Protein AF-A0A915M4X7-F1 (afdb_monomer)

Secondary structure (DSSP, 8-state):
--------PPPPEEEEEEEB-TTSSSBP--HHHHHHHHHHHHHHHTTS-EEEEEEE-TT-HHHHHHTTTPPSPEEEEGGGTEEE-SHHHHHHHHHHHHHHHT-------HHHHHHHTTHHHHHHHHHHHHHHHTTT-SSPPPSSTT--HHHHHHHHHHHHHHHHHHHHHHHH--SSSSSSS--HHHHHHHHHHHHHHHHIIIII-----TT-HHHHHHHHHHTT-HHHHHHPPPHHHHHHHHHHHTTPPP-TTTTTSPP-------TT-HHHHHHHHHHHH-TT---TT-S--------------HHHHHHHHHHHHHHHHHHHHHHHHHHHHHHHHHHHHHHHHHHHHS--S----HHHHHHHHHHHHHHHHHHHHHHHHHHTT-TT--GGGS--GGGGTTTSS--

InterPro domains:
  IPR008590 Transmembrane protein 230/134 [PF05915] (316-396)
  IPR036282 Glutathione S-transferase, C-terminal domain superfamily [SSF47616] (143-244)
  IPR053823 CLIC, N-terminal domain [PF22441] (12-83)

Mean predicted aligned error: 15.73 Å

Sequence (407 aa):
MSDGSNSASTKPMLELYVKASIDSRRIGACLFCQEFWMELYALYEVGCVRVEVKTVNVNSEGFKRNFSGAQPPIMVEEEKGTTYADNSEIERRIFHLCQGFNVPLFEKDLQVEKTIQNLYRNFKIFLQAKANHDKGKRHPSAIEEGLPPQVTSSHNKLLEQLANIDQLLADRSSRYLLSESMTEYDCEIMPRLHHIRIIGERLLNFYIPRQFTHLWAYILTAYRTAAFIESCPADQDILHHYKEQLNLAIDMRVTLEAPTKTLTIPEGSAYLKEENTRLSILGSECSLSSYYRLPGIPRENNGESDQREDGIRSRCMQMFEENLKLLLGSLALAVFGTALIIFSFCITFLPNDMDIHGWIFLVVGILFAIPGFYHLIYICCALCGRPGYSFEQLPTLNKNRKSLINY

Structure (mmCIF, N/CA/C/O backbone):
data_AF-A0A915M4X7-F1
#
_entry.id   AF-A0A915M4X7-F1
#
loop_
_atom_site.group_PDB
_atom_site.id
_atom_site.type_symbol
_atom_site.label_atom_id
_atom_site.label_alt_id
_atom_site.label_comp_id
_atom_site.label_asym_id
_atom_site.label_entity_id
_atom_site.label_seq_id
_atom_site.pdbx_PDB_ins_code
_atom_site.Cartn_x
_atom_site.Cartn_y
_atom_site.Cartn_z
_atom_site.occupancy
_atom_site.B_iso_or_equiv
_atom_site.auth_seq_id
_atom_site.auth_comp_id
_atom_site.auth_asym_id
_atom_site.auth_atom_id
_atom_site.pdbx_PDB_model_num
ATOM 1 N N . MET A 1 1 ? -40.770 -1.588 36.800 1.00 34.53 1 MET A N 1
ATOM 2 C CA . MET A 1 1 ? -40.671 -1.981 35.382 1.00 34.53 1 MET A CA 1
ATOM 3 C C . MET A 1 1 ? -39.927 -0.868 34.676 1.00 34.53 1 MET A C 1
ATOM 5 O O . MET A 1 1 ? -40.498 0.188 34.458 1.00 34.53 1 MET A O 1
ATOM 9 N N . SER A 1 2 ? -38.625 -1.047 34.487 1.00 32.28 2 SER A N 1
ATOM 10 C CA . SER A 1 2 ? -37.759 -0.116 33.766 1.00 32.28 2 SER A CA 1
ATOM 11 C C . SER A 1 2 ? -37.436 -0.763 32.427 1.00 32.28 2 SER A C 1
ATOM 13 O O . SER A 1 2 ? -36.727 -1.769 32.399 1.00 32.28 2 SER A O 1
ATOM 15 N N . ASP A 1 3 ? -38.011 -0.219 31.357 1.00 36.25 3 ASP A N 1
ATOM 16 C CA . ASP A 1 3 ? -37.735 -0.619 29.980 1.00 36.25 3 ASP A CA 1
ATOM 17 C C . ASP A 1 3 ? -36.269 -0.326 29.648 1.00 36.25 3 ASP A C 1
ATOM 19 O O . ASP A 1 3 ? -35.870 0.813 29.396 1.00 36.25 3 ASP A O 1
ATOM 23 N N . GLY A 1 4 ? -35.453 -1.377 29.678 1.00 34.09 4 GLY A N 1
ATOM 24 C CA . GLY A 1 4 ? -34.112 -1.378 29.116 1.00 34.09 4 GLY A CA 1
ATOM 25 C C . GLY A 1 4 ? -34.218 -1.420 27.598 1.00 34.09 4 GLY A C 1
ATOM 26 O O . GLY A 1 4 ? -34.304 -2.492 27.003 1.00 34.09 4 GLY A O 1
ATOM 27 N N . SER A 1 5 ? -34.235 -0.246 26.973 1.00 35.72 5 SER A N 1
ATOM 28 C CA . SER A 1 5 ? -34.041 -0.124 25.532 1.00 35.72 5 SER A CA 1
ATOM 29 C C . SER A 1 5 ? -32.627 -0.600 25.182 1.00 35.72 5 SER A C 1
ATOM 31 O O . SER A 1 5 ? -31.640 0.096 25.399 1.00 35.72 5 SER A O 1
ATOM 33 N N . ASN A 1 6 ? -32.527 -1.820 24.652 1.00 36.44 6 ASN A N 1
ATOM 34 C CA . ASN A 1 6 ? -31.347 -2.289 23.935 1.00 36.44 6 ASN A CA 1
ATOM 35 C C . ASN A 1 6 ? -31.191 -1.431 22.670 1.00 36.44 6 ASN A C 1
ATOM 37 O O . ASN A 1 6 ? -31.701 -1.779 21.604 1.00 36.44 6 ASN A O 1
ATOM 41 N N . SER A 1 7 ? -30.501 -0.294 22.775 1.00 39.62 7 SER A N 1
ATOM 42 C CA . SER A 1 7 ? -29.920 0.352 21.605 1.00 39.62 7 SER A CA 1
ATOM 43 C C . SER A 1 7 ? -28.800 -0.559 21.106 1.00 39.62 7 SER A C 1
ATOM 45 O O . SER A 1 7 ? -27.706 -0.605 21.661 1.00 39.62 7 SER A O 1
ATOM 47 N N . ALA A 1 8 ? -29.091 -1.352 20.074 1.00 44.62 8 ALA A N 1
ATOM 48 C CA . ALA A 1 8 ? -28.051 -2.027 19.312 1.00 44.62 8 ALA A CA 1
ATOM 49 C C . ALA A 1 8 ? -27.086 -0.940 18.818 1.00 44.62 8 ALA A C 1
ATOM 51 O O . ALA A 1 8 ? -27.462 -0.124 17.976 1.00 44.62 8 ALA A O 1
ATOM 52 N N . SER A 1 9 ? -25.894 -0.850 19.411 1.00 59.44 9 SER A N 1
ATOM 53 C CA . SER A 1 9 ? -24.941 0.199 19.070 1.00 59.44 9 SER A CA 1
ATOM 54 C C . SER A 1 9 ? -24.537 0.036 17.609 1.00 59.44 9 SER A C 1
ATOM 56 O O . SER A 1 9 ? -23.984 -0.983 17.190 1.00 59.44 9 SER A O 1
ATOM 58 N N . THR A 1 10 ? -24.876 1.033 16.796 1.00 83.25 10 THR A N 1
ATOM 59 C CA . THR A 1 10 ? -24.486 1.067 15.392 1.00 83.25 10 THR A CA 1
ATOM 60 C C . THR A 1 10 ? -22.961 1.036 15.315 1.00 83.25 10 THR A C 1
ATOM 62 O O . THR A 1 10 ? -22.281 1.766 16.035 1.00 83.25 10 THR A O 1
ATOM 65 N N . LYS A 1 11 ? -22.406 0.168 14.463 1.00 91.81 11 LYS A N 1
ATOM 66 C CA . LYS A 1 11 ? -20.952 0.065 14.277 1.00 91.81 11 LYS A CA 1
ATOM 67 C C . LYS A 1 11 ? -20.380 1.421 13.832 1.00 91.81 11 LYS A C 1
ATOM 69 O O . LYS A 1 11 ? -21.009 2.040 12.959 1.00 91.81 11 LYS A O 1
ATOM 74 N N . PRO A 1 12 ? -19.205 1.842 14.347 1.00 94.56 12 PRO A N 1
ATOM 75 C CA . PRO A 1 12 ? -18.592 3.121 13.989 1.00 94.56 12 PRO A CA 1
ATOM 76 C C . PRO A 1 12 ? -18.453 3.288 12.475 1.00 94.56 12 PRO A C 1
ATOM 78 O O . PRO A 1 12 ? -18.032 2.346 11.798 1.00 94.56 12 PRO A O 1
ATOM 81 N N . MET A 1 13 ? -18.804 4.467 11.958 1.00 96.94 13 MET A N 1
ATOM 82 C CA . MET A 1 13 ? -18.539 4.865 10.572 1.00 96.94 13 MET A CA 1
ATOM 83 C C . MET A 1 13 ? -17.234 5.652 10.497 1.00 96.94 13 MET A C 1
ATOM 85 O O . MET A 1 13 ? -17.105 6.691 11.142 1.00 96.94 13 MET A O 1
ATOM 89 N N . LEU A 1 14 ? -16.284 5.163 9.705 1.00 98.19 14 LEU A N 1
ATOM 90 C CA . LEU A 1 14 ? -14.984 5.791 9.501 1.00 98.19 14 LEU A CA 1
ATOM 91 C C . LEU A 1 14 ? -14.847 6.185 8.033 1.00 98.19 14 LEU A C 1
ATOM 93 O O . LEU A 1 14 ? -14.854 5.332 7.146 1.00 98.19 14 LEU A O 1
ATOM 97 N N . GLU A 1 15 ? -14.715 7.480 7.777 1.00 98.50 15 GLU A N 1
ATOM 98 C CA . GLU A 1 15 ? -14.432 7.998 6.444 1.00 98.50 15 GLU A CA 1
ATOM 99 C C . GLU A 1 15 ? -12.935 8.265 6.305 1.00 98.50 15 GLU A C 1
ATOM 101 O O . GLU A 1 15 ? -12.393 9.112 7.015 1.00 98.50 15 GLU A O 1
ATOM 106 N N . LEU A 1 16 ? -12.262 7.576 5.386 1.00 98.56 16 LEU A N 1
ATOM 107 C CA . LEU A 1 16 ? -10.854 7.804 5.079 1.00 98.56 16 LEU A CA 1
ATOM 108 C C . LEU A 1 16 ? -10.722 8.630 3.797 1.00 98.56 16 LEU A C 1
ATOM 110 O O . LEU A 1 16 ? -11.065 8.184 2.702 1.00 98.56 16 LEU A O 1
ATOM 114 N N . TYR A 1 17 ? -10.165 9.828 3.921 1.00 97.94 17 TYR A N 1
ATOM 115 C CA . TYR A 1 17 ? -9.812 10.678 2.795 1.00 97.94 17 TYR A CA 1
ATOM 116 C C . TYR A 1 17 ? -8.397 10.339 2.328 1.00 97.94 17 TYR A C 1
ATOM 118 O O . TYR A 1 17 ? -7.427 10.502 3.072 1.00 97.94 17 TYR A O 1
ATOM 126 N N . VAL A 1 18 ? -8.274 9.886 1.080 1.00 97.19 18 VAL A N 1
ATOM 127 C CA . VAL A 1 18 ? -7.008 9.460 0.468 1.00 97.19 18 VAL A CA 1
ATOM 128 C C . VAL A 1 18 ? -6.617 10.388 -0.674 1.00 97.19 18 VAL A C 1
ATOM 130 O O . VAL A 1 18 ? -7.469 10.884 -1.414 1.00 97.19 18 VAL A O 1
ATOM 133 N N . LYS A 1 19 ? -5.314 10.633 -0.851 1.00 94.88 19 LYS A N 1
ATOM 134 C CA . LYS A 1 19 ? -4.827 11.480 -1.948 1.00 94.88 19 LYS A CA 1
ATOM 135 C C . LYS A 1 19 ? -5.243 10.870 -3.289 1.00 94.88 19 LYS A C 1
ATOM 137 O O . LYS A 1 19 ? -4.951 9.706 -3.546 1.00 94.88 19 LYS A O 1
ATOM 142 N N . ALA A 1 20 ? -5.904 11.651 -4.140 1.00 92.50 20 ALA A N 1
ATOM 143 C CA . ALA A 1 20 ? -6.270 11.225 -5.485 1.00 92.50 20 ALA A CA 1
ATOM 144 C C . ALA A 1 20 ? -5.056 11.200 -6.428 1.00 92.50 20 ALA A C 1
ATOM 146 O O . ALA A 1 20 ? -4.049 11.881 -6.205 1.00 92.50 20 ALA A O 1
ATOM 147 N N . SER A 1 21 ? -5.181 10.436 -7.510 1.00 87.56 21 SER A N 1
ATOM 148 C CA . SER A 1 21 ? -4.290 10.515 -8.666 1.00 87.56 21 SER A CA 1
ATOM 149 C C . SER A 1 21 ? -4.491 11.830 -9.444 1.00 87.56 21 SER A C 1
ATOM 151 O O . SER A 1 21 ? -5.360 12.646 -9.123 1.00 87.56 21 SER A O 1
ATOM 153 N N . ILE A 1 22 ? -3.690 12.043 -10.492 1.00 77.38 22 ILE A N 1
ATOM 154 C CA . ILE A 1 22 ? -3.749 13.202 -11.392 1.00 77.38 22 ILE A CA 1
ATOM 155 C C . ILE A 1 22 ? -5.138 13.407 -12.010 1.00 77.38 22 ILE A C 1
ATOM 157 O O . ILE A 1 22 ? -5.581 14.543 -12.168 1.00 77.38 22 ILE A O 1
ATOM 161 N N . ASP A 1 23 ? -5.860 12.325 -12.306 1.00 75.81 23 ASP A N 1
ATOM 162 C CA . ASP A 1 23 ? -7.219 12.392 -12.853 1.00 75.81 23 ASP A CA 1
ATOM 163 C C . ASP A 1 23 ? -8.275 12.816 -11.816 1.00 75.81 23 ASP A C 1
ATOM 165 O O . ASP A 1 23 ? -9.451 12.961 -12.150 1.00 75.81 23 ASP A O 1
ATOM 169 N N . SER A 1 24 ? -7.856 13.049 -10.564 1.00 79.56 24 SER A N 1
ATOM 170 C CA . SER A 1 24 ? -8.694 13.430 -9.422 1.00 79.56 24 SER A CA 1
ATOM 171 C C . SER A 1 24 ? -9.831 12.446 -9.117 1.00 79.56 24 SER A C 1
ATOM 173 O O . SER A 1 24 ? -10.759 12.802 -8.393 1.00 79.56 24 SER A O 1
ATOM 175 N N . ARG A 1 25 ? -9.780 11.228 -9.670 1.00 79.69 25 ARG A N 1
ATOM 176 C CA . ARG A 1 25 ? -10.823 10.199 -9.534 1.00 79.69 25 ARG A CA 1
ATOM 177 C C . ARG A 1 25 ? -10.271 8.888 -9.001 1.00 79.69 25 ARG A C 1
ATOM 179 O O . ARG A 1 25 ? -10.935 8.235 -8.205 1.00 79.69 25 ARG A O 1
ATOM 186 N N . ARG A 1 26 ? -9.081 8.485 -9.448 1.00 87.25 26 ARG A N 1
ATOM 187 C CA . ARG A 1 26 ? -8.413 7.280 -8.955 1.00 87.25 26 ARG A CA 1
ATOM 188 C C . ARG A 1 26 ? -7.708 7.552 -7.638 1.00 87.25 26 ARG A C 1
ATOM 190 O O . ARG A 1 26 ? -7.362 8.686 -7.305 1.00 87.25 26 ARG A O 1
ATOM 197 N N . ILE A 1 27 ? -7.462 6.476 -6.908 1.00 92.75 27 ILE A N 1
ATOM 198 C CA . ILE A 1 27 ? -6.620 6.476 -5.716 1.00 92.75 27 ILE A CA 1
ATOM 199 C C . ILE A 1 27 ? -5.168 6.770 -6.118 1.00 92.75 27 ILE A C 1
ATOM 201 O O . ILE A 1 27 ? -4.664 6.255 -7.114 1.00 92.75 27 ILE A O 1
ATOM 205 N N . GLY A 1 28 ? -4.507 7.663 -5.389 1.00 93.94 28 GLY A N 1
ATOM 206 C CA . GLY A 1 28 ? -3.104 8.006 -5.599 1.00 93.94 28 GLY A CA 1
ATOM 207 C C . GLY A 1 28 ? -2.164 7.094 -4.810 1.00 93.94 28 GLY A C 1
ATOM 208 O O . GLY A 1 28 ? -2.575 6.364 -3.914 1.00 93.94 28 GLY A O 1
ATOM 209 N N . ALA A 1 29 ? -0.867 7.178 -5.100 1.00 96.69 29 ALA A N 1
ATOM 210 C CA . ALA A 1 29 ? 0.153 6.310 -4.507 1.00 96.69 29 ALA A CA 1
ATOM 211 C C . ALA A 1 29 ? 0.747 6.849 -3.187 1.00 96.69 29 ALA A C 1
ATOM 213 O O . ALA A 1 29 ? 1.963 6.887 -3.006 1.00 96.69 29 ALA A O 1
ATOM 214 N N . CYS A 1 30 ? -0.089 7.342 -2.269 1.00 97.31 30 CYS A N 1
ATOM 215 C CA . CYS A 1 30 ? 0.376 7.729 -0.933 1.00 97.31 30 CYS A CA 1
ATOM 216 C C . CYS A 1 30 ? 0.485 6.487 -0.037 1.00 97.31 30 CYS A C 1
ATOM 218 O O . CYS A 1 30 ? -0.527 5.852 0.246 1.00 97.31 30 CYS A O 1
ATOM 220 N N . LEU A 1 31 ? 1.696 6.176 0.442 1.00 98.19 31 LEU A N 1
ATOM 221 C CA . LEU A 1 31 ? 1.947 4.991 1.273 1.00 98.19 31 LEU A CA 1
ATOM 222 C C . LEU A 1 31 ? 1.126 4.993 2.566 1.00 98.19 31 LEU A C 1
ATOM 224 O O . LEU A 1 31 ? 0.463 4.005 2.844 1.00 98.19 31 LEU A O 1
ATOM 228 N N . PHE A 1 32 ? 1.086 6.114 3.292 1.00 98.06 32 PHE A N 1
ATOM 229 C CA . PHE A 1 32 ? 0.292 6.224 4.523 1.00 98.06 32 PHE A CA 1
ATOM 230 C C . PHE A 1 32 ? -1.215 6.082 4.270 1.00 98.06 32 PHE A C 1
ATOM 232 O O . PHE A 1 32 ? -1.938 5.552 5.104 1.00 98.06 32 PHE A O 1
ATOM 239 N N . CYS A 1 33 ? -1.710 6.538 3.111 1.00 98.50 33 CYS A N 1
ATOM 240 C CA . CYS A 1 33 ? -3.109 6.308 2.744 1.00 98.50 33 CYS A CA 1
ATOM 241 C C . CYS A 1 33 ? -3.397 4.818 2.548 1.00 98.50 33 CYS A C 1
ATOM 243 O O . CYS A 1 33 ? -4.444 4.353 2.985 1.00 98.50 33 CYS A O 1
ATOM 245 N N . GLN A 1 34 ? -2.491 4.087 1.894 1.00 98.69 34 GLN A N 1
ATOM 246 C CA . GLN A 1 34 ? -2.655 2.651 1.685 1.00 98.69 34 GLN A CA 1
ATOM 247 C C . GLN A 1 34 ? -2.533 1.872 3.003 1.00 98.69 34 GLN A C 1
ATOM 249 O O . GLN A 1 34 ? -3.356 1.002 3.256 1.00 98.69 34 GLN A O 1
ATOM 254 N N . GLU A 1 35 ? -1.570 2.235 3.852 1.00 98.62 35 GLU A N 1
ATOM 255 C CA . GLU A 1 35 ? -1.326 1.651 5.178 1.00 98.62 35 GLU A CA 1
ATOM 256 C C . GLU A 1 35 ? -2.590 1.694 6.053 1.00 98.62 35 GLU A C 1
ATOM 258 O O . GLU A 1 35 ? -3.149 0.647 6.382 1.00 98.62 35 GLU A O 1
ATOM 263 N N . PHE A 1 36 ? -3.148 2.885 6.301 1.00 98.81 36 PHE A N 1
ATOM 264 C CA . PHE A 1 36 ? -4.371 3.003 7.103 1.00 98.81 36 PHE A CA 1
ATOM 265 C C . PHE A 1 36 ? -5.611 2.429 6.416 1.00 98.81 36 PHE A C 1
ATOM 267 O O . PHE A 1 36 ? -6.523 1.957 7.092 1.00 98.81 36 PHE A O 1
ATOM 274 N N . TRP A 1 37 ? -5.682 2.436 5.082 1.00 98.75 37 TRP A N 1
ATOM 275 C CA . TRP A 1 37 ? -6.780 1.758 4.395 1.00 98.75 37 TRP A CA 1
ATOM 276 C C . TRP A 1 37 ? -6.705 0.246 4.618 1.00 98.75 37 TRP A C 1
ATOM 278 O O . TRP A 1 37 ? -7.727 -0.358 4.926 1.00 98.75 37 TRP A O 1
ATOM 288 N N . MET A 1 38 ? -5.524 -0.370 4.544 1.00 98.75 38 MET A N 1
ATOM 289 C CA . MET A 1 38 ? -5.373 -1.799 4.825 1.00 98.75 38 MET A CA 1
ATOM 290 C C . MET A 1 38 ? -5.804 -2.150 6.256 1.00 98.75 38 MET A C 1
ATOM 292 O O . MET A 1 38 ? -6.542 -3.118 6.450 1.00 98.75 38 MET A O 1
ATOM 296 N N . GLU A 1 39 ? -5.430 -1.333 7.240 1.00 98.69 39 GLU A N 1
ATOM 297 C CA . GLU A 1 39 ? -5.850 -1.511 8.635 1.00 98.69 39 GLU A CA 1
ATOM 298 C C . GLU A 1 39 ? -7.370 -1.383 8.820 1.00 98.69 39 GLU A C 1
ATOM 300 O O . GLU A 1 39 ? -8.016 -2.229 9.445 1.00 98.69 39 GLU A O 1
ATOM 305 N N . LEU A 1 40 ? -7.974 -0.344 8.235 1.00 98.50 40 LEU A N 1
ATOM 306 C CA . LEU A 1 40 ? -9.423 -0.148 8.264 1.00 98.50 40 LEU A CA 1
ATOM 307 C C . LEU A 1 40 ? -10.164 -1.260 7.517 1.00 98.50 40 LEU A C 1
ATOM 309 O O . LEU A 1 40 ? -11.238 -1.675 7.952 1.00 98.50 40 LEU A O 1
ATOM 313 N N . TYR A 1 41 ? -9.592 -1.770 6.425 1.00 98.25 41 TYR A N 1
ATOM 314 C CA . TYR A 1 41 ? -10.142 -2.900 5.687 1.00 98.25 41 TYR A CA 1
ATOM 315 C C . TYR A 1 41 ? -10.149 -4.163 6.549 1.00 98.25 41 TYR A C 1
ATOM 317 O O . TYR A 1 41 ? -11.160 -4.859 6.578 1.00 98.25 41 TYR A O 1
ATOM 325 N N . ALA A 1 42 ? -9.079 -4.423 7.308 1.00 94.81 42 ALA A N 1
ATOM 326 C CA . ALA A 1 42 ? -9.026 -5.553 8.234 1.00 94.81 42 ALA A CA 1
ATOM 327 C C . ALA A 1 42 ? -10.165 -5.490 9.266 1.00 94.81 42 ALA A C 1
ATOM 329 O O . ALA A 1 42 ? -10.847 -6.486 9.500 1.00 94.81 42 ALA A O 1
ATOM 330 N N . LEU A 1 43 ? -10.433 -4.304 9.830 1.00 93.50 43 LEU A N 1
ATOM 331 C CA . LEU A 1 43 ? -11.553 -4.085 10.755 1.00 93.50 43 LEU A CA 1
ATOM 332 C C . LEU A 1 43 ? -12.929 -4.175 10.073 1.00 93.50 43 LEU A C 1
ATOM 334 O O . LEU A 1 43 ? -13.900 -4.635 10.682 1.00 93.50 43 LEU A O 1
ATOM 338 N N . TYR A 1 44 ? -13.038 -3.717 8.827 1.00 95.12 44 TYR A N 1
ATOM 339 C CA . TYR A 1 44 ? -14.255 -3.812 8.021 1.00 95.12 44 TYR A CA 1
ATOM 340 C C . TYR A 1 44 ? -14.605 -5.269 7.693 1.00 95.12 44 TYR A C 1
ATOM 342 O O . TYR A 1 44 ? -15.756 -5.673 7.856 1.00 95.12 44 TYR A O 1
ATOM 350 N N . GLU A 1 45 ? -13.616 -6.069 7.294 1.00 89.31 45 GLU A N 1
ATOM 351 C CA . GLU A 1 45 ? -13.779 -7.462 6.868 1.00 89.31 45 GLU A CA 1
ATOM 352 C C . GLU A 1 45 ? -14.321 -8.349 7.998 1.00 89.31 45 GLU A C 1
ATOM 354 O O . GLU A 1 45 ? -15.264 -9.121 7.801 1.00 89.31 45 GLU A O 1
ATOM 359 N N . VAL A 1 46 ? -13.808 -8.170 9.220 1.00 85.81 46 VAL A N 1
ATOM 360 C CA . VAL A 1 46 ? -14.334 -8.851 10.419 1.00 85.81 46 VAL A CA 1
ATOM 361 C C . VAL A 1 46 ? -15.656 -8.248 10.918 1.00 85.81 46 VAL A C 1
ATOM 363 O O . VAL A 1 46 ? -16.300 -8.783 11.820 1.00 85.81 46 VAL A O 1
ATOM 366 N N . GLY A 1 47 ? -16.103 -7.145 10.315 1.00 90.00 47 GLY A N 1
ATOM 367 C CA . GLY A 1 47 ? -17.357 -6.481 10.628 1.00 90.00 47 GLY A CA 1
ATOM 368 C C . GLY A 1 47 ? -17.328 -5.687 11.931 1.00 90.00 47 GLY A C 1
ATOM 369 O O . GLY A 1 47 ? -18.376 -5.559 12.558 1.00 90.00 47 GLY A O 1
ATOM 370 N N . CYS A 1 48 ? -16.186 -5.152 12.355 1.00 90.62 48 CYS A N 1
ATOM 371 C CA . CYS A 1 48 ? -16.085 -4.296 13.543 1.00 90.62 48 CYS A CA 1
ATOM 372 C C . CYS A 1 48 ? -16.527 -2.853 13.265 1.00 90.62 48 CYS A C 1
ATOM 374 O O . CYS A 1 48 ? -17.094 -2.189 14.133 1.00 90.62 48 CYS A O 1
ATOM 376 N N . VAL A 1 49 ? -16.302 -2.373 12.041 1.00 93.56 49 VAL A N 1
ATOM 377 C CA . VAL A 1 49 ? -16.549 -0.983 11.630 1.00 93.56 49 VAL A CA 1
ATOM 378 C C . VAL A 1 49 ? -17.200 -0.924 10.249 1.00 93.56 49 VAL A C 1
ATOM 380 O O . VAL A 1 49 ? -17.214 -1.904 9.504 1.00 93.56 49 VAL A O 1
ATOM 383 N N . ARG A 1 50 ? -17.743 0.242 9.901 1.00 96.06 50 ARG A N 1
ATOM 384 C CA . ARG A 1 50 ? -18.086 0.617 8.527 1.00 96.06 50 ARG A CA 1
ATOM 385 C C . ARG A 1 50 ? -17.016 1.577 8.021 1.00 96.06 50 ARG A C 1
ATOM 387 O O . ARG A 1 50 ? -16.596 2.457 8.769 1.00 96.06 50 ARG A O 1
ATOM 394 N N . VAL A 1 51 ? -16.588 1.406 6.775 1.00 96.75 51 VAL A N 1
ATOM 395 C CA . VAL A 1 51 ? -15.526 2.220 6.173 1.00 96.75 51 VAL A CA 1
ATOM 396 C C . VAL A 1 51 ? -16.013 2.777 4.848 1.00 96.75 51 VAL A C 1
ATOM 398 O O . VAL A 1 51 ? -16.542 2.036 4.020 1.00 96.75 51 VAL A O 1
ATOM 401 N N . GLU A 1 52 ? -15.808 4.071 4.643 1.00 97.75 52 GLU A N 1
ATOM 402 C CA . GLU A 1 52 ? -15.950 4.725 3.347 1.00 97.75 52 GLU A CA 1
ATOM 403 C C . GLU A 1 52 ? -14.623 5.379 2.973 1.00 97.75 52 GLU A C 1
ATOM 405 O O . GLU A 1 52 ? -13.996 6.039 3.798 1.00 97.75 52 GLU A O 1
ATOM 410 N N . VAL A 1 53 ? -14.186 5.210 1.726 1.00 97.38 53 VAL A N 1
ATOM 411 C CA . VAL A 1 53 ? -12.941 5.811 1.237 1.00 97.38 53 VAL A CA 1
ATOM 412 C C . VAL A 1 53 ? -13.256 6.864 0.189 1.00 97.38 53 VAL A C 1
ATOM 414 O O . VAL A 1 53 ? -13.926 6.588 -0.806 1.00 97.38 53 VAL A O 1
ATOM 417 N N . LYS A 1 54 ? -12.753 8.080 0.409 1.00 95.25 54 LYS A N 1
ATOM 418 C CA . LYS A 1 54 ? -13.001 9.253 -0.433 1.00 95.25 54 LYS A CA 1
ATOM 419 C C . LYS A 1 54 ? -11.687 9.753 -1.023 1.00 95.25 54 LYS A C 1
ATOM 421 O O . LYS A 1 54 ? -10.788 10.191 -0.309 1.00 95.25 54 LYS A O 1
ATOM 426 N N . THR A 1 55 ? -11.558 9.719 -2.344 1.00 94.62 55 THR A N 1
ATOM 427 C CA . THR A 1 55 ? -10.390 10.280 -3.038 1.00 94.62 55 THR A CA 1
ATOM 428 C C . THR A 1 55 ? -10.479 11.801 -3.098 1.00 94.62 55 THR A C 1
ATOM 430 O O . THR A 1 55 ? -11.503 12.338 -3.521 1.00 94.62 55 THR A O 1
ATOM 433 N N . VAL A 1 56 ? -9.401 12.505 -2.748 1.00 94.12 56 VAL A N 1
ATOM 434 C CA . VAL A 1 56 ? -9.369 13.975 -2.747 1.00 94.12 56 VAL A CA 1
ATOM 435 C C . VAL A 1 56 ? -8.258 14.561 -3.598 1.00 94.12 56 VAL A C 1
ATOM 437 O O . VAL A 1 56 ? -7.091 14.175 -3.516 1.00 94.12 56 VAL A O 1
ATOM 440 N N . ASN A 1 57 ? -8.618 15.581 -4.376 1.00 91.88 57 ASN A N 1
ATOM 441 C CA . ASN A 1 57 ? -7.641 16.474 -4.974 1.00 91.88 57 ASN A CA 1
ATOM 442 C C . ASN A 1 57 ? -7.181 17.495 -3.920 1.00 91.88 57 ASN A C 1
ATOM 444 O O . ASN A 1 57 ? -7.895 18.456 -3.612 1.00 91.88 57 ASN A O 1
ATOM 448 N N . VAL A 1 58 ? -5.966 17.292 -3.405 1.00 90.56 58 VAL A N 1
ATOM 449 C CA . VAL A 1 58 ? -5.336 18.126 -2.362 1.00 90.56 58 VAL A CA 1
ATOM 450 C C . VAL A 1 58 ? -5.131 19.585 -2.778 1.00 90.56 58 VAL A C 1
ATOM 452 O O . VAL A 1 58 ? -4.996 20.462 -1.928 1.00 90.56 58 VAL A O 1
ATOM 455 N N . ASN A 1 59 ? -5.146 19.870 -4.083 1.00 88.62 59 ASN A N 1
ATOM 456 C CA . ASN A 1 59 ? -5.005 21.224 -4.609 1.00 88.62 59 ASN A CA 1
ATOM 457 C C . ASN A 1 59 ? -6.338 21.978 -4.682 1.00 88.62 59 ASN A C 1
ATOM 459 O O . ASN A 1 59 ? -6.327 23.184 -4.924 1.00 88.62 59 ASN A O 1
ATOM 463 N N . SER A 1 60 ? -7.473 21.304 -4.473 1.00 91.00 60 SER A N 1
ATOM 464 C CA . SER A 1 60 ? -8.785 21.946 -4.545 1.00 91.00 60 SER A CA 1
ATOM 465 C C . SER A 1 60 ? -9.027 22.896 -3.367 1.00 91.00 60 SER A C 1
ATOM 467 O O . SER A 1 60 ? -8.785 22.565 -2.206 1.00 91.00 60 SER A O 1
ATOM 469 N N . GLU A 1 61 ? -9.563 24.080 -3.664 1.00 90.94 61 GLU A N 1
ATOM 470 C CA . GLU A 1 61 ? -9.868 25.101 -2.652 1.00 90.94 61 GLU A CA 1
ATOM 471 C C . GLU A 1 61 ? -10.909 24.622 -1.630 1.00 90.94 61 GLU A C 1
ATOM 473 O O . GLU A 1 61 ? -10.827 24.952 -0.448 1.00 90.94 61 GLU A O 1
ATOM 478 N N . GLY A 1 62 ? -11.865 23.791 -2.062 1.00 90.44 62 GLY A N 1
ATOM 479 C CA . GLY A 1 62 ? -12.837 23.165 -1.164 1.00 90.44 62 GLY A CA 1
ATOM 480 C C . GLY A 1 62 ? -12.170 22.265 -0.123 1.00 90.44 62 GLY A C 1
ATOM 481 O O . GLY A 1 62 ? -12.465 22.390 1.062 1.00 90.44 62 GLY A O 1
ATOM 482 N N . PHE A 1 63 ? -11.228 21.417 -0.545 1.00 91.75 63 PHE A N 1
ATOM 483 C CA . PHE A 1 63 ? -10.503 20.529 0.362 1.00 91.75 63 PHE A CA 1
ATOM 484 C C . PHE A 1 63 ? -9.634 21.312 1.352 1.00 91.75 63 PHE A C 1
ATOM 486 O O . PHE A 1 63 ? -9.741 21.105 2.559 1.00 91.75 63 PHE A O 1
ATOM 493 N N . LYS A 1 64 ? -8.833 22.267 0.858 1.00 92.50 64 LYS A N 1
ATOM 494 C CA . LYS A 1 64 ? -7.966 23.098 1.709 1.00 92.50 64 LYS A CA 1
ATOM 495 C C . LYS A 1 64 ? -8.752 23.839 2.785 1.00 92.50 64 LYS A C 1
ATOM 497 O O . LYS A 1 64 ? -8.292 23.909 3.919 1.00 92.50 64 LYS A O 1
ATOM 502 N N . ARG A 1 65 ? -9.928 24.373 2.437 1.00 92.44 65 ARG A N 1
ATOM 503 C CA . ARG A 1 65 ? -10.808 25.062 3.386 1.00 92.44 65 ARG A CA 1
ATOM 504 C C . ARG A 1 65 ? -11.398 24.105 4.421 1.00 92.44 65 ARG A C 1
ATOM 506 O O . ARG A 1 65 ? -11.430 24.453 5.592 1.00 92.44 65 ARG A O 1
ATOM 513 N N . ASN A 1 66 ? -11.856 22.927 3.999 1.00 91.94 66 ASN A N 1
ATOM 514 C CA . ASN A 1 66 ? -12.523 21.973 4.889 1.00 91.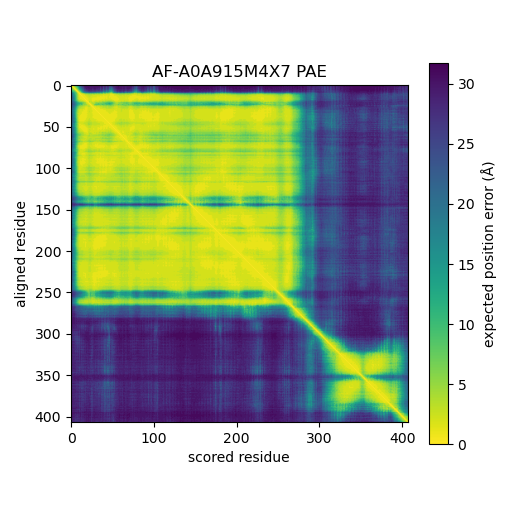94 66 ASN A CA 1
ATOM 515 C C . ASN A 1 66 ? -11.565 21.328 5.901 1.00 91.94 66 ASN A C 1
ATOM 517 O O . ASN A 1 66 ? -11.982 21.019 7.010 1.00 91.94 66 ASN A O 1
ATOM 521 N N . PHE A 1 67 ? -10.294 21.154 5.534 1.00 93.50 67 PHE A N 1
ATOM 522 C CA . PHE A 1 67 ? -9.291 20.492 6.375 1.00 93.50 67 PHE A CA 1
ATOM 523 C C . PHE A 1 67 ? -8.134 21.409 6.784 1.00 93.50 67 PHE A C 1
ATOM 525 O O . PHE A 1 67 ? -7.072 20.931 7.171 1.00 93.50 67 PHE A O 1
ATOM 532 N N . SER A 1 68 ? -8.307 22.730 6.678 1.00 91.50 68 SER A N 1
ATOM 533 C CA . SER A 1 68 ? -7.308 23.732 7.088 1.00 91.50 68 SER A CA 1
ATOM 534 C C . SER A 1 68 ? -5.895 23.478 6.531 1.00 91.50 68 SER A C 1
ATOM 536 O O . SER A 1 68 ? -4.893 23.742 7.191 1.00 91.50 68 SER A O 1
ATOM 538 N N . GLY A 1 69 ? -5.807 22.948 5.308 1.00 89.06 69 GLY A N 1
ATOM 539 C CA . GLY A 1 69 ? -4.544 22.613 4.640 1.00 89.06 69 GLY A CA 1
ATOM 540 C C . GLY A 1 69 ? -3.895 21.276 5.031 1.00 89.06 69 GLY A C 1
ATOM 541 O O . GLY A 1 69 ? -2.854 20.946 4.452 1.00 89.06 69 GLY A O 1
ATOM 542 N N . ALA A 1 70 ? -4.494 20.493 5.938 1.00 93.81 70 ALA A N 1
ATOM 543 C CA . ALA A 1 70 ? -4.027 19.146 6.269 1.00 93.81 70 ALA A CA 1
ATOM 544 C C . ALA A 1 70 ? -3.959 18.255 5.018 1.00 93.81 70 ALA A C 1
ATOM 546 O O . ALA A 1 70 ? -4.742 18.404 4.075 1.00 93.81 70 ALA A O 1
ATOM 547 N N . GLN A 1 71 ? -2.988 17.343 4.991 1.00 94.81 71 GLN A N 1
ATOM 548 C CA . GLN A 1 71 ? -2.755 16.453 3.856 1.00 94.81 71 GLN A CA 1
ATOM 549 C C . GLN A 1 71 ? -3.283 15.048 4.164 1.00 94.81 71 GLN A C 1
ATOM 551 O O . GLN A 1 71 ? -3.138 14.596 5.293 1.00 94.81 71 GLN A O 1
ATOM 556 N N . PRO A 1 72 ? -3.843 14.330 3.175 1.00 96.56 72 PRO A N 1
ATOM 557 C CA . PRO A 1 72 ? -4.193 12.924 3.327 1.00 96.56 72 PRO A CA 1
ATOM 558 C C . PRO A 1 72 ? -2.997 12.057 3.761 1.00 96.56 72 PRO A C 1
ATOM 560 O O . PRO A 1 72 ? -1.883 12.291 3.273 1.00 96.56 72 PRO A O 1
ATOM 563 N N . PRO A 1 73 ? -3.220 10.997 4.559 1.00 98.12 73 PRO A N 1
ATOM 564 C CA . PRO A 1 73 ? -4.523 10.481 4.995 1.00 98.12 73 PRO A CA 1
ATOM 565 C C . PRO A 1 73 ? -5.195 11.347 6.069 1.00 98.12 73 PRO A C 1
ATOM 567 O O . PRO A 1 73 ? -4.537 11.847 6.968 1.00 98.12 73 PRO A O 1
ATOM 570 N N . ILE A 1 74 ? -6.517 11.502 5.972 1.00 98.31 74 ILE A N 1
ATOM 571 C CA . ILE A 1 74 ? -7.349 12.132 7.009 1.00 98.31 74 ILE A CA 1
ATOM 572 C C . ILE A 1 74 ? -8.508 11.187 7.295 1.00 98.31 74 ILE A C 1
ATOM 574 O O . ILE A 1 74 ? -9.139 10.705 6.354 1.00 98.31 74 ILE A O 1
ATOM 578 N N . MET A 1 75 ? -8.807 10.935 8.566 1.00 98.50 75 MET A N 1
ATOM 579 C CA . MET A 1 75 ? -9.939 10.101 8.963 1.00 98.50 75 MET A CA 1
ATOM 580 C C . MET A 1 75 ? -10.997 10.937 9.680 1.00 98.50 75 MET A C 1
ATOM 582 O O . MET A 1 75 ? -10.676 11.739 10.552 1.00 98.50 75 MET A O 1
ATOM 586 N N . VAL A 1 76 ? -12.267 10.743 9.337 1.00 98.25 76 VAL A N 1
ATOM 587 C CA . VAL A 1 76 ? -13.400 11.436 9.961 1.00 98.25 76 VAL A CA 1
ATOM 588 C C . VAL A 1 76 ? -14.357 10.410 10.555 1.00 98.25 76 VAL A C 1
ATOM 590 O O . VAL A 1 76 ? -14.730 9.439 9.902 1.00 98.25 76 VAL A O 1
ATOM 593 N N . GLU A 1 77 ? -14.762 10.639 11.801 1.00 97.19 77 GLU A N 1
ATOM 594 C CA . GLU A 1 77 ? -15.824 9.897 12.484 1.00 97.19 77 GLU A CA 1
ATOM 595 C C . GLU A 1 77 ? -16.965 10.891 12.757 1.00 97.19 77 GLU A C 1
ATOM 597 O O . GLU A 1 77 ? -17.030 11.514 13.820 1.00 97.19 77 GLU A O 1
ATOM 602 N N . GLU A 1 78 ? -17.829 11.101 11.753 1.00 94.62 78 GLU A N 1
ATOM 603 C CA . GLU A 1 78 ? -18.864 12.155 11.750 1.00 94.62 78 GLU A CA 1
ATOM 604 C C . GLU A 1 78 ? -19.839 12.008 12.924 1.00 94.62 78 GLU A C 1
ATOM 606 O O . GLU A 1 78 ? -20.180 12.991 13.578 1.00 94.62 78 GLU A O 1
ATOM 611 N N . GLU A 1 79 ? -20.188 10.769 13.276 1.00 93.25 79 GLU A N 1
ATOM 612 C CA . GLU A 1 79 ? -21.040 10.441 14.428 1.00 93.25 79 GLU A CA 1
ATOM 613 C C . GLU A 1 79 ? -20.462 10.953 15.763 1.00 93.25 79 GLU A C 1
ATOM 615 O O . GLU A 1 79 ? -21.209 11.185 16.713 1.00 93.25 79 GLU A O 1
ATOM 620 N N . LYS A 1 80 ? -19.140 11.168 15.839 1.00 94.12 80 LYS A N 1
ATOM 621 C CA . LYS A 1 80 ? -18.442 11.758 16.994 1.00 94.12 80 LYS A CA 1
ATOM 622 C C . LYS A 1 80 ? -17.997 13.202 16.771 1.00 94.12 80 LYS A C 1
ATOM 624 O O . LYS A 1 80 ? -17.322 13.761 17.635 1.00 94.12 80 LYS A O 1
ATOM 629 N N . GLY A 1 81 ? -18.288 13.786 15.609 1.00 95.19 81 GLY A N 1
ATOM 630 C CA . GLY A 1 81 ? -17.795 15.105 15.216 1.00 95.19 81 GLY A CA 1
ATOM 631 C C . GLY A 1 81 ? -16.268 15.232 15.274 1.00 95.19 81 GLY A C 1
ATOM 632 O O . GLY A 1 81 ? -15.762 16.321 15.530 1.00 95.19 81 GLY A O 1
ATOM 633 N N . THR A 1 82 ? -15.527 14.128 15.108 1.00 96.88 82 THR A N 1
ATOM 634 C CA . THR A 1 82 ? -14.065 14.101 15.276 1.00 96.88 82 THR A CA 1
ATOM 635 C C . THR A 1 82 ? -13.367 13.918 13.932 1.00 96.88 82 THR A C 1
ATOM 637 O O . THR A 1 82 ? -13.750 13.064 13.134 1.00 96.88 82 THR A O 1
ATOM 640 N N . THR A 1 83 ? -12.324 14.716 13.694 1.00 97.75 83 THR A N 1
ATOM 641 C CA . THR A 1 83 ? -11.427 14.605 12.535 1.00 97.75 83 THR A CA 1
ATOM 642 C C . THR A 1 83 ? -10.019 14.307 13.032 1.00 97.75 83 THR A C 1
ATOM 644 O O . THR A 1 83 ? -9.492 15.058 13.845 1.00 97.75 83 THR A O 1
ATOM 647 N N . TYR A 1 84 ? -9.429 13.227 12.533 1.00 97.88 84 TYR A N 1
ATOM 648 C CA . TYR A 1 84 ? -8.061 12.793 12.796 1.00 97.88 84 TYR A CA 1
ATOM 649 C C . TYR A 1 84 ? -7.213 13.159 11.576 1.00 97.88 84 TYR A C 1
ATOM 651 O O . TYR A 1 84 ? -7.320 12.520 10.525 1.00 97.88 84 TYR A O 1
ATOM 659 N N . ALA A 1 85 ? -6.436 14.236 11.687 1.00 94.62 85 ALA A N 1
ATOM 660 C CA . ALA A 1 85 ? -5.667 14.797 10.571 1.00 94.62 85 ALA A CA 1
ATOM 661 C C . ALA A 1 85 ? -4.173 14.440 10.621 1.00 94.62 85 ALA A C 1
ATOM 663 O O . ALA A 1 85 ? -3.476 14.605 9.622 1.00 94.62 85 ALA A O 1
ATOM 664 N N . ASP A 1 86 ? -3.698 13.934 11.762 1.00 95.50 86 ASP A N 1
ATOM 665 C CA . ASP A 1 86 ? -2.328 13.467 11.951 1.00 95.50 86 ASP A CA 1
ATOM 666 C C . ASP A 1 86 ? -2.264 11.934 11.938 1.00 95.50 86 ASP A C 1
ATOM 668 O O . ASP A 1 86 ? -3.088 11.255 12.556 1.00 95.50 86 ASP A O 1
ATOM 672 N N . ASN A 1 87 ? -1.226 11.372 11.311 1.00 96.62 87 ASN A N 1
ATOM 673 C CA . ASN A 1 87 ? -1.033 9.917 11.212 1.00 96.62 87 ASN A CA 1
ATOM 674 C C . ASN A 1 87 ? -1.083 9.222 12.584 1.00 96.62 87 ASN A C 1
ATOM 676 O O . ASN A 1 87 ? -1.743 8.200 12.738 1.00 96.62 87 ASN A O 1
ATOM 680 N N . SER A 1 88 ? -0.443 9.802 13.605 1.00 97.06 88 SER A N 1
ATOM 681 C CA . SER A 1 88 ? -0.430 9.235 14.960 1.00 97.06 88 SER A CA 1
ATOM 682 C C . SER A 1 88 ? -1.797 9.272 15.650 1.00 97.06 88 SER A C 1
ATOM 684 O O . SER A 1 88 ? -2.032 8.510 16.586 1.00 97.06 88 SER A O 1
ATOM 686 N N . GLU A 1 89 ? -2.699 10.167 15.243 1.00 97.75 89 GLU A N 1
ATOM 687 C CA . GLU A 1 89 ? -4.071 10.191 15.753 1.00 97.75 89 GLU A CA 1
ATOM 688 C C . GLU A 1 89 ? -4.935 9.126 15.080 1.00 97.75 89 GLU A C 1
ATOM 690 O O . GLU A 1 89 ? -5.709 8.455 15.768 1.00 97.75 89 GLU A O 1
ATOM 695 N N . ILE A 1 90 ? -4.765 8.945 13.765 1.00 98.44 90 ILE A N 1
ATOM 696 C CA . ILE A 1 90 ? -5.420 7.886 12.990 1.00 98.44 90 ILE A CA 1
ATOM 697 C C . ILE A 1 90 ? -5.024 6.520 13.558 1.00 98.44 90 ILE A C 1
ATOM 699 O O . ILE A 1 90 ? -5.896 5.774 14.002 1.00 98.44 90 ILE A O 1
ATOM 703 N N . GLU A 1 91 ? -3.721 6.244 13.651 1.00 98.25 91 GLU A N 1
ATOM 704 C CA . GLU A 1 91 ? -3.178 4.998 14.205 1.00 98.25 91 GLU A CA 1
ATOM 705 C C . GLU A 1 91 ? -3.709 4.741 15.620 1.00 98.25 91 GLU A C 1
ATOM 707 O O . GLU A 1 91 ? -4.264 3.681 15.903 1.00 98.25 91 GLU A O 1
ATOM 712 N N . ARG A 1 92 ? -3.652 5.745 16.509 1.00 98.38 92 ARG A N 1
ATOM 713 C CA . ARG A 1 92 ? -4.172 5.618 17.880 1.00 98.38 92 ARG A CA 1
ATOM 714 C C . ARG A 1 92 ? -5.660 5.273 17.892 1.00 98.38 92 ARG A C 1
ATOM 716 O O . ARG A 1 92 ? -6.103 4.477 18.723 1.00 98.38 92 ARG A O 1
ATOM 723 N N . ARG A 1 93 ? -6.457 5.868 16.999 1.00 98.06 93 ARG A N 1
ATOM 724 C CA . ARG A 1 93 ? -7.891 5.579 16.916 1.00 98.06 93 ARG A CA 1
ATOM 725 C C . ARG A 1 93 ? -8.150 4.150 16.435 1.00 98.06 93 ARG A C 1
ATOM 727 O O . ARG A 1 93 ? -8.994 3.481 17.040 1.00 98.06 93 ARG A O 1
ATOM 734 N N . ILE A 1 94 ? -7.436 3.687 15.409 1.00 98.31 94 ILE A N 1
ATOM 735 C CA . ILE A 1 94 ? -7.533 2.315 14.887 1.00 98.31 94 ILE A CA 1
ATOM 736 C C . ILE A 1 94 ? -7.064 1.316 15.952 1.00 98.31 94 ILE A C 1
ATOM 738 O O . ILE A 1 94 ? -7.775 0.351 16.232 1.00 98.31 94 ILE A O 1
ATOM 742 N N . PHE A 1 95 ? -5.959 1.594 16.646 1.00 97.88 95 PHE A N 1
ATOM 743 C CA . PHE A 1 95 ? -5.482 0.802 17.778 1.00 97.88 95 PHE A CA 1
ATOM 744 C C . PHE A 1 95 ? -6.566 0.639 18.853 1.00 97.88 95 PHE A C 1
ATOM 746 O O . PHE A 1 95 ? -6.876 -0.480 19.259 1.00 97.88 95 PHE A O 1
ATOM 753 N N . HIS A 1 96 ? -7.219 1.728 19.277 1.00 97.81 96 HIS A N 1
ATOM 754 C CA . HIS A 1 96 ? -8.306 1.648 20.260 1.00 97.81 96 HIS A CA 1
ATOM 755 C C . HIS A 1 96 ? -9.510 0.829 19.774 1.00 97.81 96 HIS A C 1
ATOM 757 O O . HIS A 1 96 ? -10.155 0.167 20.586 1.00 97.81 96 HIS A O 1
ATOM 763 N N . LEU A 1 97 ? -9.826 0.860 18.475 1.00 95.69 97 LEU A N 1
ATOM 764 C CA . LEU A 1 97 ? -10.857 -0.006 17.895 1.00 95.69 97 LEU A CA 1
ATOM 765 C C . LEU A 1 97 ? -10.434 -1.474 17.958 1.00 95.69 97 LEU A C 1
ATOM 767 O O . LEU A 1 97 ? -11.223 -2.307 18.394 1.00 95.69 97 LEU A O 1
ATOM 771 N N . CYS A 1 98 ? -9.188 -1.779 17.601 1.00 93.94 98 CYS A N 1
ATOM 772 C CA . CYS A 1 98 ? -8.641 -3.132 17.669 1.00 93.94 98 CYS A CA 1
ATOM 773 C C . CYS A 1 98 ? -8.696 -3.690 19.095 1.00 93.94 98 CYS A C 1
ATOM 775 O O . CYS A 1 98 ? -9.185 -4.797 19.292 1.00 93.94 98 CYS A O 1
ATOM 777 N N . GLN A 1 99 ? -8.299 -2.897 20.095 1.00 94.44 99 GLN A N 1
ATOM 778 C CA . GLN A 1 99 ? -8.405 -3.283 21.506 1.00 94.44 99 GLN A CA 1
ATOM 779 C C . GLN A 1 99 ? -9.866 -3.476 21.942 1.00 94.44 99 GLN A C 1
ATOM 781 O O . GLN A 1 99 ? -10.189 -4.447 22.619 1.00 94.44 99 GLN A O 1
ATOM 786 N N . GLY A 1 100 ? -10.768 -2.580 21.525 1.00 92.19 100 GLY A N 1
ATOM 787 C CA . GLY A 1 100 ? -12.191 -2.658 21.868 1.00 92.19 100 GLY A CA 1
ATOM 788 C C . GLY A 1 100 ? -12.914 -3.866 21.264 1.00 92.19 100 GLY A C 1
ATOM 789 O O . GLY A 1 100 ? -13.846 -4.383 21.875 1.00 92.19 100 GLY A O 1
ATOM 790 N N . PHE A 1 101 ? -12.482 -4.329 20.090 1.00 92.19 101 PHE A N 1
ATOM 791 C CA . PHE A 1 101 ? -13.065 -5.479 19.391 1.00 92.19 101 PHE A CA 1
ATOM 792 C C . PHE A 1 101 ? -12.216 -6.757 19.458 1.00 92.19 101 PHE A C 1
ATOM 794 O O . PHE A 1 101 ? -12.593 -7.763 18.859 1.00 92.19 101 PHE A O 1
ATOM 801 N N . ASN A 1 102 ? -11.102 -6.737 20.195 1.00 90.94 102 ASN A N 1
ATOM 802 C CA . ASN A 1 102 ? -10.157 -7.847 20.332 1.00 90.94 102 ASN A CA 1
ATOM 803 C C . ASN A 1 102 ? -9.612 -8.369 18.983 1.00 90.94 102 ASN A C 1
ATOM 805 O O . ASN A 1 102 ? -9.589 -9.574 18.726 1.00 90.94 102 ASN A O 1
ATOM 809 N N . VAL A 1 103 ? -9.199 -7.447 18.107 1.00 91.06 103 VAL A N 1
ATOM 810 C CA . VAL A 1 103 ? -8.574 -7.747 16.809 1.00 91.06 103 VAL A CA 1
ATOM 811 C C . VAL A 1 103 ? -7.047 -7.622 16.942 1.00 91.06 103 VAL A C 1
ATOM 813 O O . VAL A 1 103 ? -6.574 -6.531 17.267 1.00 91.06 103 VAL A O 1
ATOM 816 N N . PRO A 1 104 ? -6.260 -8.686 16.680 1.00 91.56 104 PRO A N 1
ATOM 817 C CA . PRO A 1 104 ? -4.802 -8.687 16.852 1.00 91.56 104 PRO A CA 1
ATOM 818 C C . PRO A 1 104 ? -4.087 -8.060 15.642 1.00 91.56 104 PRO A C 1
ATOM 820 O O . PRO A 1 104 ? -3.342 -8.727 14.931 1.00 91.56 104 PRO A O 1
ATOM 823 N N . LEU A 1 105 ? -4.385 -6.788 15.358 1.00 94.44 105 LEU A N 1
ATOM 824 C CA . LEU A 1 105 ? -3.796 -6.047 14.234 1.00 94.44 105 LEU A CA 1
ATOM 825 C C . LEU A 1 105 ? -2.518 -5.294 14.628 1.00 94.44 105 LEU A C 1
ATOM 827 O O . LEU A 1 105 ? -1.682 -5.053 13.770 1.00 94.44 105 LEU A O 1
ATOM 831 N N . PHE A 1 106 ? -2.372 -4.923 15.902 1.00 95.06 106 PHE A N 1
ATOM 832 C CA . PHE A 1 106 ? -1.215 -4.180 16.405 1.00 95.06 106 PHE A CA 1
ATOM 833 C C . PHE A 1 106 ? -0.433 -5.031 17.395 1.00 95.06 106 PHE A C 1
ATOM 835 O O . PHE A 1 106 ? -0.960 -5.389 18.451 1.00 95.06 106 PHE A O 1
ATOM 842 N N . GLU A 1 107 ? 0.821 -5.312 17.069 1.00 92.81 107 GLU A N 1
ATOM 843 C CA . GLU A 1 107 ? 1.700 -6.216 17.801 1.00 92.81 107 GLU A CA 1
ATOM 844 C C . GLU A 1 107 ? 3.100 -5.610 17.932 1.00 92.81 107 GLU A C 1
ATOM 846 O O . GLU A 1 107 ? 3.558 -4.826 17.105 1.00 92.81 107 GLU A O 1
ATOM 851 N N . LYS A 1 108 ? 3.838 -5.973 18.983 1.00 93.81 108 LYS A N 1
ATOM 852 C CA . LYS A 1 108 ? 5.196 -5.444 19.190 1.00 93.81 108 LYS A CA 1
ATOM 853 C C . LYS A 1 108 ? 6.256 -6.485 18.903 1.00 93.81 108 LYS A C 1
ATOM 855 O O . LYS A 1 108 ? 6.357 -7.477 19.622 1.00 93.81 108 LYS A O 1
ATOM 860 N N . ASP A 1 109 ? 7.108 -6.201 17.921 1.00 96.38 109 ASP A N 1
ATOM 861 C CA . ASP A 1 109 ? 8.225 -7.068 17.566 1.00 96.38 109 ASP A CA 1
ATOM 862 C C . ASP A 1 109 ? 9.448 -6.266 17.110 1.00 96.38 109 ASP A C 1
ATOM 864 O O . ASP A 1 109 ? 9.560 -5.800 15.976 1.00 96.38 109 ASP A O 1
ATOM 868 N N . LEU A 1 110 ? 10.424 -6.163 18.014 1.00 96.94 110 LEU A N 1
ATOM 869 C CA . LEU A 1 110 ? 11.643 -5.391 17.789 1.00 96.94 110 LEU A CA 1
ATOM 870 C C . LEU A 1 110 ? 12.506 -5.945 16.643 1.00 96.94 110 LEU A C 1
ATOM 872 O O . LEU A 1 110 ? 13.300 -5.201 16.062 1.00 96.94 110 LEU A O 1
ATOM 876 N N . GLN A 1 111 ? 12.418 -7.246 16.343 1.00 96.75 111 GLN A N 1
ATOM 877 C CA . GLN A 1 111 ? 13.157 -7.833 15.229 1.00 96.75 111 GLN A CA 1
ATOM 878 C C . GLN A 1 111 ? 12.543 -7.370 13.906 1.00 96.75 111 GLN A C 1
ATOM 880 O O . GLN A 1 111 ? 13.288 -6.923 13.032 1.00 96.75 111 GLN A O 1
ATOM 885 N N . VAL A 1 112 ? 11.212 -7.420 13.781 1.00 96.44 112 VAL A N 1
ATOM 886 C CA . VAL A 1 112 ? 10.484 -6.905 12.610 1.00 96.44 112 VAL A CA 1
ATOM 887 C C . VAL A 1 112 ? 10.752 -5.413 12.432 1.00 96.44 112 VAL A C 1
ATOM 889 O O . VAL A 1 112 ? 11.28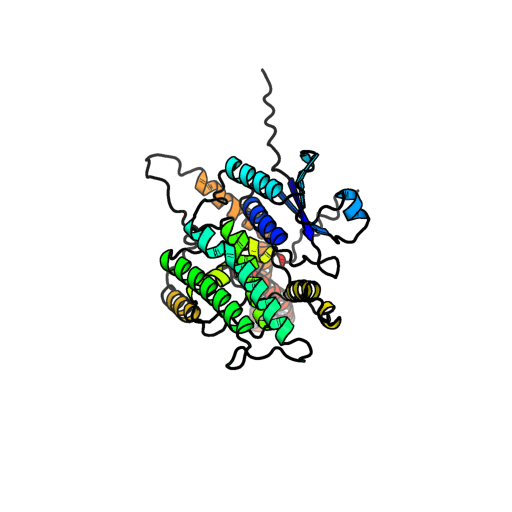1 -5.028 11.389 1.00 96.44 112 VAL A O 1
ATOM 892 N N . GLU A 1 113 ? 10.513 -4.593 13.461 1.00 96.50 113 GLU A N 1
ATOM 893 C CA . GLU A 1 113 ? 10.733 -3.137 13.431 1.00 96.50 113 GLU A CA 1
ATOM 894 C C . GLU A 1 113 ? 12.135 -2.782 12.907 1.00 96.50 113 GLU A C 1
ATOM 896 O O . GLU A 1 113 ? 12.296 -2.016 11.952 1.00 96.50 113 GLU A O 1
ATOM 901 N N . LYS A 1 114 ? 13.182 -3.396 13.478 1.00 96.94 114 LYS A N 1
ATOM 902 C CA . LYS A 1 114 ? 14.574 -3.151 13.065 1.00 96.94 114 LYS A CA 1
ATOM 903 C C . LYS A 1 114 ? 14.863 -3.584 11.634 1.00 96.94 114 LYS A C 1
ATOM 905 O O . LYS A 1 114 ? 15.707 -2.957 10.988 1.00 96.94 114 LYS A O 1
ATOM 910 N N . THR A 1 115 ? 14.212 -4.647 11.172 1.00 96.94 115 THR A N 1
ATOM 911 C CA . THR A 1 115 ? 14.430 -5.226 9.842 1.00 96.94 115 THR A CA 1
ATOM 912 C C . THR A 1 115 ? 13.789 -4.362 8.758 1.00 96.94 115 THR A C 1
ATOM 914 O O . THR A 1 115 ? 14.375 -4.193 7.690 1.00 96.94 115 THR A O 1
ATOM 917 N N . ILE A 1 116 ? 12.627 -3.759 9.033 1.00 95.75 116 ILE A N 1
ATOM 918 C CA . ILE A 1 116 ? 11.847 -3.033 8.020 1.00 95.75 116 ILE A CA 1
ATOM 919 C C . ILE A 1 116 ? 12.081 -1.511 8.022 1.00 95.75 116 ILE A C 1
ATOM 921 O O . ILE A 1 116 ? 12.001 -0.889 6.959 1.00 95.75 116 ILE A O 1
ATOM 925 N N . GLN A 1 117 ? 12.458 -0.907 9.163 1.00 92.94 117 GLN A N 1
ATOM 926 C CA . GLN A 1 117 ? 12.501 0.558 9.373 1.00 92.94 117 GLN A CA 1
ATOM 927 C C . GLN A 1 117 ? 13.267 1.369 8.307 1.00 92.94 117 GLN A C 1
ATOM 929 O O . GLN A 1 117 ? 12.934 2.521 8.030 1.00 92.94 117 GLN A O 1
ATOM 934 N N . ASN A 1 118 ? 14.325 0.809 7.707 1.00 95.12 118 ASN A N 1
ATOM 935 C CA . ASN A 1 118 ? 15.193 1.536 6.772 1.00 95.12 118 ASN A CA 1
ATOM 936 C C . ASN A 1 118 ? 14.962 1.159 5.305 1.00 95.12 118 ASN A C 1
ATOM 938 O O . ASN A 1 118 ? 15.586 1.769 4.430 1.00 95.12 118 ASN A O 1
ATOM 942 N N . LEU A 1 119 ? 14.068 0.206 5.011 1.00 98.06 119 LEU A N 1
ATOM 943 C CA . LEU A 1 119 ? 13.836 -0.293 3.654 1.00 98.06 119 LEU A CA 1
ATOM 944 C C . LEU A 1 119 ? 13.504 0.853 2.692 1.00 98.06 119 LEU A C 1
ATOM 946 O O . LEU A 1 119 ? 14.191 1.071 1.690 1.00 98.06 119 LEU A O 1
ATOM 950 N N . TYR A 1 120 ? 12.470 1.627 3.025 1.00 97.56 120 TYR A N 1
ATOM 951 C CA . TYR A 1 120 ? 11.977 2.671 2.136 1.00 97.56 120 TYR A CA 1
ATOM 952 C C . TYR A 1 120 ? 12.941 3.862 2.039 1.00 97.56 120 TYR A C 1
ATOM 954 O O . TYR A 1 120 ? 13.129 4.434 0.963 1.00 97.56 120 TYR A O 1
ATOM 962 N N . ARG A 1 121 ? 13.642 4.189 3.133 1.00 97.88 121 ARG A N 1
ATOM 963 C CA . ARG A 1 121 ? 14.714 5.193 3.131 1.00 97.88 121 ARG A CA 1
ATOM 964 C C . ARG A 1 121 ? 15.844 4.796 2.179 1.00 97.88 121 ARG A C 1
ATOM 966 O O . ARG A 1 121 ? 16.256 5.614 1.356 1.00 97.88 121 ARG A O 1
ATOM 973 N N . ASN A 1 122 ? 16.329 3.558 2.265 1.00 98.25 122 ASN A N 1
ATOM 974 C CA . ASN A 1 122 ? 17.392 3.058 1.392 1.00 98.25 122 ASN A CA 1
ATOM 975 C C . ASN A 1 122 ? 16.951 3.057 -0.074 1.00 98.25 122 ASN A C 1
ATOM 977 O O . ASN A 1 122 ? 17.706 3.504 -0.939 1.00 98.25 122 ASN A O 1
ATOM 981 N N . PHE A 1 123 ? 15.702 2.667 -0.345 1.00 98.56 123 PHE A N 1
ATOM 982 C CA . PHE A 1 123 ? 15.117 2.771 -1.678 1.00 98.56 123 PHE A CA 1
ATOM 983 C C . PHE A 1 123 ? 15.092 4.214 -2.200 1.00 98.56 123 PHE A C 1
ATOM 985 O O . PHE A 1 123 ? 15.534 4.457 -3.319 1.00 98.56 123 PHE A O 1
ATOM 992 N N . LYS A 1 124 ? 14.647 5.195 -1.404 1.00 98.06 124 LYS A N 1
ATOM 993 C CA . LYS A 1 124 ? 14.619 6.612 -1.815 1.00 98.06 124 LYS A CA 1
ATOM 994 C C . LYS A 1 124 ? 16.015 7.164 -2.117 1.00 98.06 124 LYS A C 1
ATOM 996 O O . LYS A 1 124 ? 16.165 7.929 -3.069 1.00 98.06 124 LYS A O 1
ATOM 1001 N N . ILE A 1 125 ? 17.030 6.764 -1.347 1.00 97.88 125 ILE A N 1
ATOM 1002 C CA . ILE A 1 125 ? 18.428 7.141 -1.606 1.00 97.88 125 ILE A CA 1
ATOM 1003 C C . ILE A 1 125 ? 18.896 6.553 -2.945 1.00 97.88 125 ILE A C 1
ATOM 1005 O O . ILE A 1 125 ? 19.456 7.285 -3.763 1.00 97.88 125 ILE A O 1
ATOM 1009 N N . PHE A 1 126 ? 18.634 5.265 -3.193 1.00 97.69 126 PHE A N 1
ATOM 1010 C CA . PHE A 1 126 ? 18.974 4.611 -4.459 1.00 97.69 126 PHE A CA 1
ATOM 1011 C C . PHE A 1 126 ? 18.242 5.242 -5.652 1.00 97.69 126 PHE A C 1
ATOM 1013 O O . PHE A 1 126 ? 18.881 5.602 -6.640 1.00 97.69 126 PHE A O 1
ATOM 1020 N N . LEU A 1 127 ? 16.930 5.461 -5.527 1.00 97.19 127 LEU A N 1
ATOM 1021 C CA . LEU A 1 127 ? 16.090 6.134 -6.517 1.00 97.19 127 LEU A CA 1
ATOM 1022 C C . LEU A 1 127 ? 16.686 7.486 -6.920 1.00 97.19 127 LEU A C 1
ATOM 1024 O O . LEU A 1 127 ? 16.870 7.742 -8.107 1.00 97.19 127 LEU A O 1
ATOM 1028 N N . GLN A 1 128 ? 17.022 8.338 -5.946 1.00 96.12 128 GLN A N 1
ATOM 1029 C CA . GLN A 1 128 ? 17.577 9.662 -6.226 1.00 96.12 128 GLN A CA 1
ATOM 1030 C C . GLN A 1 128 ? 18.954 9.573 -6.895 1.00 96.12 128 GLN A C 1
ATOM 1032 O O . GLN A 1 128 ? 19.210 10.276 -7.875 1.00 96.12 128 GLN A O 1
ATOM 1037 N N . ALA A 1 129 ? 19.843 8.715 -6.383 1.00 94.88 129 ALA A N 1
ATOM 1038 C CA . ALA A 1 129 ? 21.187 8.549 -6.928 1.00 94.88 129 ALA A CA 1
ATOM 1039 C C . ALA A 1 129 ? 21.146 8.054 -8.383 1.00 94.88 129 ALA A C 1
ATOM 1041 O O . ALA A 1 129 ? 21.822 8.609 -9.252 1.00 94.88 129 ALA A O 1
ATOM 1042 N N . LYS A 1 130 ? 20.307 7.052 -8.665 1.00 94.06 130 LYS A N 1
ATOM 1043 C CA . LYS A 1 130 ? 20.147 6.468 -9.999 1.00 94.06 130 LYS A CA 1
ATOM 1044 C C . LYS A 1 130 ? 19.453 7.425 -10.969 1.00 94.06 130 LYS A C 1
ATOM 1046 O O . LYS A 1 130 ? 19.942 7.600 -12.081 1.00 94.06 130 LYS A O 1
ATOM 1051 N N . ALA A 1 131 ? 18.381 8.100 -10.546 1.00 92.75 131 ALA A N 1
ATOM 1052 C CA . ALA A 1 131 ? 17.688 9.090 -11.372 1.00 92.75 131 ALA A CA 1
ATOM 1053 C C . ALA A 1 131 ? 18.610 10.256 -11.769 1.00 92.75 131 ALA A C 1
ATOM 1055 O O . ALA A 1 131 ? 18.588 10.701 -12.914 1.00 92.75 131 ALA A O 1
ATOM 1056 N N . ASN A 1 132 ? 19.469 10.714 -10.851 1.00 91.94 132 ASN A N 1
ATOM 1057 C CA . ASN A 1 132 ? 20.464 11.744 -11.146 1.00 91.94 132 ASN A CA 1
ATOM 1058 C C . ASN A 1 132 ? 21.521 11.256 -12.148 1.00 91.94 132 ASN A C 1
ATOM 1060 O O . ASN A 1 132 ? 21.870 11.989 -13.070 1.00 91.94 132 ASN A O 1
ATOM 1064 N N . HIS A 1 133 ? 22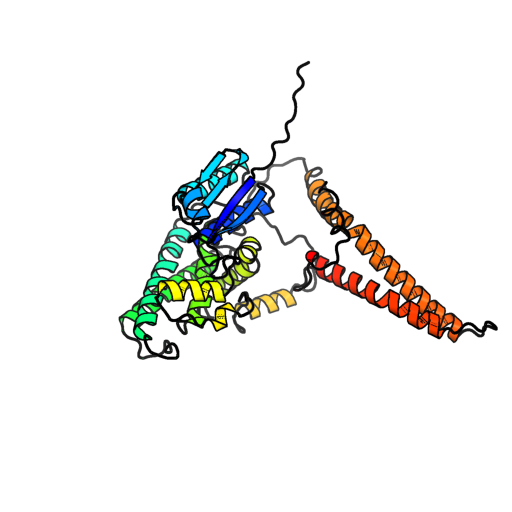.011 10.024 -11.992 1.00 90.88 133 HIS A N 1
ATOM 1065 C CA . HIS A 1 133 ? 22.974 9.419 -12.916 1.00 90.88 133 HIS A CA 1
ATOM 1066 C C . HIS A 1 133 ? 22.406 9.216 -14.331 1.00 90.88 133 HIS A C 1
ATOM 1068 O O . HIS A 1 133 ? 23.130 9.331 -15.322 1.00 90.88 133 HIS A O 1
ATOM 1074 N N . ASP A 1 134 ? 21.112 8.918 -14.436 1.00 90.44 134 ASP A N 1
ATOM 1075 C CA . ASP A 1 134 ? 20.433 8.700 -15.715 1.00 90.44 134 ASP A CA 1
ATOM 1076 C C . ASP A 1 134 ? 19.777 9.960 -16.285 1.00 90.44 134 ASP A C 1
ATOM 1078 O O . ASP A 1 134 ? 19.119 9.906 -17.326 1.00 90.44 134 ASP A O 1
ATOM 1082 N N . LYS A 1 135 ? 19.990 11.117 -15.652 1.00 87.88 135 LYS A N 1
ATOM 1083 C CA . LYS A 1 135 ? 19.444 12.390 -16.115 1.00 87.88 135 LYS A CA 1
ATOM 1084 C C . LYS A 1 135 ? 19.891 12.672 -17.553 1.00 87.88 135 LYS A C 1
ATOM 1086 O O . LYS A 1 135 ? 21.079 12.721 -17.855 1.00 87.88 135 LYS A O 1
ATOM 1091 N N . GLY A 1 136 ? 18.918 12.874 -18.441 1.00 81.88 136 GLY A N 1
ATOM 1092 C CA . GLY A 1 136 ? 19.151 13.136 -19.866 1.00 81.88 136 GLY A CA 1
ATOM 1093 C C . GLY A 1 136 ? 19.307 11.886 -20.740 1.00 81.88 136 GLY A C 1
ATOM 1094 O O . GLY A 1 136 ? 19.373 12.018 -21.961 1.00 81.88 136 GLY A O 1
ATOM 1095 N N . LYS A 1 137 ? 19.316 10.676 -20.165 1.00 83.88 137 LYS A N 1
ATOM 1096 C CA . LYS A 1 137 ? 19.287 9.424 -20.935 1.00 83.88 137 LYS A CA 1
ATOM 1097 C C . LYS A 1 137 ? 17.848 9.081 -21.325 1.00 83.88 137 LYS A C 1
ATOM 1099 O O . LYS A 1 137 ? 16.918 9.299 -20.555 1.00 83.88 137 LYS A O 1
ATOM 1104 N N . ARG A 1 138 ? 17.659 8.519 -22.525 1.00 76.25 138 ARG A N 1
ATOM 1105 C CA . ARG A 1 138 ? 16.336 8.054 -22.995 1.00 76.25 138 ARG A CA 1
ATOM 1106 C C . ARG A 1 138 ? 15.858 6.790 -22.278 1.00 76.25 138 ARG A C 1
ATOM 1108 O O . ARG A 1 138 ? 14.658 6.611 -22.113 1.00 76.25 138 ARG A O 1
ATOM 1115 N N . HIS A 1 139 ? 16.792 5.937 -21.862 1.00 78.69 139 HIS A N 1
ATOM 1116 C CA . HIS A 1 139 ? 16.519 4.690 -21.153 1.00 78.69 139 HIS A CA 1
ATOM 1117 C C . HIS A 1 139 ? 17.377 4.610 -19.885 1.00 78.69 139 HIS A C 1
ATOM 1119 O O . HIS A 1 139 ? 18.512 5.103 -19.903 1.00 78.69 139 HIS A O 1
ATOM 1125 N N . PRO A 1 140 ? 16.857 4.010 -18.797 1.00 83.50 140 PRO A N 1
ATOM 1126 C CA . PRO A 1 140 ? 17.628 3.814 -17.578 1.00 83.50 140 PRO A CA 1
ATOM 1127 C C . PRO A 1 140 ? 18.829 2.912 -17.860 1.00 83.50 140 PRO A C 1
ATOM 1129 O O . PRO A 1 140 ? 18.710 1.903 -18.558 1.00 83.50 140 PRO A O 1
ATOM 1132 N N . SER A 1 141 ? 19.999 3.271 -17.329 1.00 85.44 141 SER A N 1
ATOM 1133 C CA . SER A 1 141 ? 21.194 2.445 -17.521 1.00 85.44 141 SER A CA 1
ATOM 1134 C C . SER A 1 141 ? 21.020 1.090 -16.831 1.00 85.44 141 SER A C 1
ATOM 1136 O O . SER A 1 141 ? 20.365 1.009 -15.788 1.00 85.44 141 SER A O 1
ATOM 1138 N N . ALA A 1 142 ? 21.642 0.038 -17.365 1.00 86.88 142 ALA A N 1
ATOM 1139 C CA . ALA A 1 142 ? 21.771 -1.224 -16.643 1.00 86.88 142 ALA A CA 1
ATOM 1140 C C . ALA A 1 142 ? 22.487 -1.022 -15.297 1.00 86.88 142 ALA A C 1
ATOM 1142 O O . ALA A 1 142 ? 23.230 -0.051 -15.113 1.00 86.88 142 ALA A O 1
ATOM 1143 N N . ILE A 1 143 ? 22.219 -1.929 -14.355 1.00 82.69 143 ILE A N 1
ATOM 1144 C CA . ILE A 1 143 ? 22.872 -1.976 -13.035 1.00 82.69 143 ILE A CA 1
ATOM 1145 C C . ILE A 1 143 ? 24.221 -2.731 -13.100 1.00 82.69 143 ILE A C 1
ATOM 1147 O O . ILE A 1 143 ? 24.903 -2.896 -12.095 1.00 82.69 143 ILE A O 1
ATOM 1151 N N . GLU A 1 144 ? 24.638 -3.147 -14.298 1.00 71.31 144 GLU A N 1
ATOM 1152 C CA . GLU A 1 144 ? 25.902 -3.839 -14.566 1.00 71.31 144 GLU A CA 1
ATOM 1153 C C . GLU A 1 144 ? 27.146 -2.965 -14.301 1.00 71.31 144 GLU A C 1
ATOM 1155 O O . GLU A 1 144 ? 27.058 -1.764 -14.022 1.00 71.31 144 GLU A O 1
ATOM 1160 N N . GLU A 1 145 ? 28.321 -3.598 -14.358 1.00 58.12 145 GLU A N 1
ATOM 1161 C CA . GLU A 1 145 ? 29.620 -2.994 -14.051 1.00 58.12 145 GLU A CA 1
ATOM 1162 C C . GLU A 1 145 ? 29.824 -1.658 -14.791 1.00 58.12 145 GLU A C 1
ATOM 1164 O O . GLU A 1 145 ? 29.770 -1.581 -16.016 1.00 58.12 145 GLU A O 1
ATOM 1169 N N . GLY A 1 146 ? 30.042 -0.580 -14.028 1.00 74.62 146 GLY A N 1
ATOM 1170 C CA . GLY A 1 146 ? 30.224 0.778 -14.562 1.00 74.62 146 GLY A CA 1
ATOM 1171 C C . GLY A 1 146 ? 29.390 1.870 -13.883 1.00 74.62 146 GLY A C 1
ATOM 1172 O O . GLY A 1 146 ? 29.548 3.044 -14.217 1.00 74.62 146 GLY A O 1
ATOM 1173 N N . LEU A 1 147 ? 28.521 1.530 -12.921 1.00 85.94 147 LEU A N 1
ATOM 1174 C CA . LEU A 1 147 ? 27.814 2.533 -12.118 1.00 85.94 147 LEU A CA 1
ATOM 1175 C C . LEU A 1 147 ? 28.758 3.301 -11.165 1.00 85.94 147 LEU A C 1
ATOM 1177 O O . LEU A 1 147 ? 29.690 2.716 -10.606 1.00 85.94 147 LEU A O 1
ATOM 1181 N N . PRO A 1 148 ? 28.498 4.599 -10.905 1.00 90.06 148 PRO A N 1
ATOM 1182 C CA . PRO A 1 148 ? 29.264 5.372 -9.932 1.00 90.06 148 PRO A CA 1
ATOM 1183 C C . PRO A 1 148 ? 29.202 4.766 -8.519 1.00 90.06 148 PRO A C 1
ATOM 1185 O O . PRO A 1 148 ? 28.141 4.269 -8.123 1.00 90.06 148 PRO A O 1
ATOM 1188 N N . PRO A 1 149 ? 30.257 4.916 -7.690 1.00 91.25 149 PRO A N 1
ATOM 1189 C CA . PRO A 1 149 ? 30.316 4.332 -6.345 1.00 91.25 149 PRO A CA 1
ATOM 1190 C C . PRO A 1 149 ? 29.111 4.661 -5.452 1.00 91.25 149 PRO A C 1
ATOM 1192 O O . PRO A 1 149 ? 28.644 3.812 -4.696 1.00 91.25 149 PRO A O 1
ATOM 1195 N N . GLN A 1 150 ? 28.566 5.877 -5.560 1.00 91.88 150 GLN A N 1
ATOM 1196 C CA . GLN A 1 150 ? 27.385 6.303 -4.803 1.00 91.88 150 GLN A CA 1
ATOM 1197 C C . GLN A 1 150 ? 26.123 5.503 -5.177 1.00 91.88 150 GLN A C 1
ATOM 1199 O O . GLN A 1 150 ? 25.349 5.107 -4.300 1.00 91.88 150 GLN A O 1
ATOM 1204 N N . VAL A 1 151 ? 25.909 5.260 -6.474 1.00 94.25 151 VAL A N 1
ATOM 1205 C CA . VAL A 1 151 ? 24.754 4.501 -6.972 1.00 94.25 151 VAL A CA 1
ATOM 1206 C C . VAL A 1 151 ? 24.895 3.040 -6.558 1.00 94.25 151 VAL A C 1
ATOM 1208 O O . VAL A 1 151 ? 23.968 2.480 -5.982 1.00 94.25 151 VAL A O 1
ATOM 1211 N N . THR A 1 152 ? 26.081 2.459 -6.740 1.00 94.12 152 THR A N 1
ATOM 1212 C CA . THR A 1 152 ? 26.381 1.079 -6.334 1.00 94.12 152 THR A CA 1
ATOM 1213 C C . THR A 1 152 ? 26.209 0.875 -4.828 1.00 94.12 152 THR A C 1
ATOM 1215 O O . THR A 1 152 ? 25.574 -0.082 -4.398 1.00 94.12 152 THR A O 1
ATOM 1218 N N . SER A 1 153 ? 26.702 1.801 -3.999 1.00 95.31 153 SER A N 1
ATOM 1219 C CA . SER A 1 153 ? 26.563 1.706 -2.540 1.00 95.31 153 SER A CA 1
ATOM 1220 C C . SER A 1 153 ? 25.100 1.762 -2.087 1.00 95.31 153 SER A C 1
ATOM 1222 O O . SER A 1 153 ? 24.680 0.960 -1.254 1.00 95.31 153 SER A O 1
ATOM 1224 N N . SER A 1 154 ? 24.305 2.684 -2.639 1.00 97.00 154 SER A N 1
ATOM 1225 C CA . SER A 1 154 ? 22.881 2.803 -2.292 1.00 97.00 154 SER A CA 1
ATOM 1226 C C . SER A 1 154 ? 22.049 1.617 -2.787 1.00 97.00 154 SER A C 1
ATOM 1228 O O . SER A 1 154 ? 21.194 1.133 -2.047 1.00 97.00 154 SER A O 1
ATOM 1230 N N . HIS A 1 155 ? 22.352 1.097 -3.979 1.00 96.25 155 HIS A N 1
ATOM 1231 C CA . HIS A 1 155 ? 21.789 -0.148 -4.498 1.00 96.25 155 HIS A CA 1
ATOM 1232 C C . HIS A 1 155 ? 22.075 -1.337 -3.568 1.00 96.25 155 HIS A C 1
ATOM 1234 O O . HIS A 1 155 ? 21.152 -2.043 -3.165 1.00 96.25 155 HIS A O 1
ATOM 1240 N N . ASN A 1 156 ? 23.334 -1.521 -3.161 1.00 96.12 156 ASN A N 1
ATOM 1241 C CA . ASN A 1 156 ? 23.728 -2.635 -2.299 1.00 96.12 156 ASN A CA 1
ATOM 1242 C C . ASN A 1 156 ? 23.054 -2.563 -0.922 1.00 96.12 156 ASN A C 1
ATOM 1244 O O . ASN A 1 156 ? 22.611 -3.586 -0.417 1.00 96.12 156 ASN A O 1
ATOM 1248 N N . LYS A 1 157 ? 22.887 -1.361 -0.352 1.00 97.62 157 LYS A N 1
ATOM 1249 C CA . LYS A 1 157 ? 22.137 -1.171 0.903 1.00 97.62 157 LYS A CA 1
ATOM 1250 C C . LYS A 1 157 ? 20.663 -1.553 0.779 1.00 97.62 157 LYS A C 1
ATOM 1252 O O . LYS A 1 157 ? 20.088 -2.069 1.732 1.00 97.62 157 LYS A O 1
ATOM 1257 N N . LEU A 1 158 ? 20.029 -1.277 -0.362 1.00 98.19 158 LEU A N 1
ATOM 1258 C CA . LEU A 1 158 ? 18.656 -1.720 -0.610 1.00 98.19 158 LEU A CA 1
ATOM 1259 C C . LEU A 1 158 ? 18.590 -3.249 -0.712 1.00 98.19 158 LEU A C 1
ATOM 1261 O O . LEU A 1 158 ? 17.738 -3.860 -0.072 1.00 98.19 158 LEU A O 1
ATOM 1265 N N . LEU A 1 159 ? 19.506 -3.861 -1.470 1.00 97.44 159 LEU A N 1
ATOM 1266 C CA . LEU A 1 159 ? 19.582 -5.316 -1.615 1.00 97.44 159 LEU A CA 1
ATOM 1267 C C . LEU A 1 159 ? 19.831 -6.035 -0.288 1.00 97.44 159 LEU A C 1
ATOM 1269 O O . LEU A 1 159 ? 19.191 -7.045 -0.026 1.00 97.44 159 LEU A O 1
ATOM 1273 N N . GLU A 1 160 ? 20.718 -5.506 0.551 1.00 97.94 160 GLU A N 1
ATOM 1274 C CA . GLU A 1 160 ? 20.994 -6.046 1.882 1.00 97.94 160 GLU A CA 1
ATOM 1275 C C . GLU A 1 160 ? 19.738 -6.028 2.763 1.00 97.94 160 GLU A C 1
ATOM 1277 O O . GLU A 1 160 ? 19.417 -7.028 3.397 1.00 97.94 160 GLU A O 1
ATOM 1282 N N . GLN A 1 161 ? 18.967 -4.933 2.762 1.00 98.19 161 GLN A N 1
ATOM 1283 C CA . GLN A 1 161 ? 17.708 -4.888 3.517 1.00 98.19 161 GLN A CA 1
ATOM 1284 C C . GLN A 1 161 ? 16.667 -5.875 2.976 1.00 98.19 161 GLN A C 1
ATOM 1286 O O . GLN A 1 161 ? 16.005 -6.542 3.764 1.00 98.19 161 GLN A O 1
ATOM 1291 N N . LEU A 1 162 ? 16.536 -6.005 1.651 1.00 98.62 162 LEU A N 1
ATOM 1292 C CA . LEU A 1 162 ? 15.645 -6.999 1.041 1.00 98.62 162 LEU A CA 1
ATOM 1293 C C . LEU A 1 162 ? 16.051 -8.436 1.403 1.00 98.62 162 LEU A C 1
ATOM 1295 O O . LEU A 1 162 ? 15.180 -9.249 1.700 1.00 98.62 162 LEU A O 1
ATOM 1299 N N . ALA A 1 163 ? 17.353 -8.730 1.431 1.00 98.44 163 ALA A N 1
ATOM 1300 C CA . ALA A 1 163 ? 17.877 -10.023 1.863 1.00 98.44 163 ALA A CA 1
ATOM 1301 C C . ALA A 1 163 ? 17.592 -10.294 3.350 1.00 98.44 163 ALA A C 1
ATOM 1303 O O . ALA A 1 163 ? 17.213 -11.404 3.706 1.00 98.44 163 ALA A O 1
ATOM 1304 N N . ASN A 1 164 ? 17.705 -9.278 4.212 1.00 98.38 164 ASN A N 1
ATOM 1305 C CA . ASN A 1 164 ? 17.369 -9.412 5.632 1.00 98.38 164 ASN A CA 1
ATOM 1306 C C . ASN A 1 164 ? 15.879 -9.728 5.842 1.00 98.38 164 ASN A C 1
ATOM 1308 O O . ASN A 1 164 ? 15.545 -10.531 6.708 1.00 98.38 164 ASN A O 1
ATOM 1312 N N . ILE A 1 165 ? 14.988 -9.128 5.044 1.00 98.50 165 ILE A N 1
ATOM 1313 C CA . ILE A 1 165 ? 13.548 -9.433 5.082 1.00 98.50 165 ILE A CA 1
ATOM 1314 C C . ILE A 1 165 ? 13.284 -10.860 4.582 1.00 98.50 165 ILE A C 1
ATOM 1316 O O . ILE A 1 165 ? 12.515 -11.585 5.206 1.00 98.50 165 ILE A O 1
ATOM 1320 N N . ASP A 1 166 ? 13.931 -11.283 3.491 1.00 98.31 166 ASP A N 1
ATOM 1321 C CA . ASP A 1 166 ? 13.834 -12.663 2.991 1.00 98.31 166 ASP A CA 1
ATOM 1322 C C . ASP A 1 166 ? 14.271 -13.683 4.054 1.00 98.31 166 ASP A C 1
ATOM 1324 O O . ASP A 1 166 ? 13.561 -14.657 4.295 1.00 98.31 166 ASP A O 1
ATOM 1328 N N . GLN A 1 167 ? 15.382 -13.418 4.749 1.00 98.06 167 GLN A N 1
ATOM 1329 C CA . GLN A 1 167 ? 15.868 -14.272 5.832 1.00 98.06 167 GLN A CA 1
ATOM 1330 C C . GLN A 1 167 ? 14.913 -14.286 7.032 1.00 98.06 167 GLN A C 1
ATOM 1332 O O . GLN A 1 167 ? 14.632 -15.353 7.567 1.00 98.06 167 GLN A O 1
ATOM 1337 N N . LEU A 1 168 ? 14.369 -13.131 7.431 1.00 97.69 168 LEU A N 1
ATOM 1338 C CA . LEU A 1 168 ? 13.375 -13.047 8.506 1.00 97.69 168 LEU A CA 1
ATOM 1339 C C . LEU A 1 168 ? 12.142 -13.912 8.201 1.00 97.69 168 LEU A C 1
ATOM 1341 O O . LEU A 1 168 ? 11.662 -14.635 9.073 1.00 97.69 168 LEU A O 1
ATOM 1345 N N . LEU A 1 169 ? 11.644 -13.847 6.964 1.00 97.12 169 LEU A N 1
ATOM 1346 C CA . LEU A 1 169 ? 10.511 -14.651 6.502 1.00 97.12 169 LEU A CA 1
ATOM 1347 C C . LEU A 1 169 ? 10.856 -16.146 6.457 1.00 97.12 169 LEU A C 1
ATOM 1349 O O . LEU A 1 169 ? 10.022 -16.971 6.829 1.00 97.12 169 LEU A O 1
ATOM 1353 N N . ALA A 1 170 ? 12.079 -16.499 6.051 1.00 95.50 170 ALA A N 1
ATOM 1354 C CA . ALA A 1 170 ? 12.569 -17.876 6.080 1.00 95.50 170 ALA A CA 1
ATOM 1355 C C . ALA A 1 170 ? 12.594 -18.438 7.511 1.00 95.50 170 ALA A C 1
ATOM 1357 O O . ALA A 1 170 ? 12.035 -19.505 7.772 1.00 95.50 170 ALA A O 1
ATOM 1358 N N . ASP A 1 171 ? 13.181 -17.685 8.444 1.00 95.94 171 ASP A N 1
ATOM 1359 C CA . ASP A 1 171 ? 13.334 -18.081 9.845 1.00 95.94 171 ASP A CA 1
ATOM 1360 C C . ASP A 1 171 ? 11.977 -18.268 10.540 1.00 95.94 171 ASP A C 1
ATOM 1362 O O . ASP A 1 171 ? 11.815 -19.178 11.354 1.00 95.94 171 ASP A O 1
ATOM 1366 N N . ARG A 1 172 ? 10.989 -17.421 10.217 1.00 91.69 172 ARG A N 1
ATOM 1367 C CA . ARG A 1 172 ? 9.642 -17.484 10.810 1.00 91.69 172 ARG A CA 1
ATOM 1368 C C . ARG A 1 172 ? 8.739 -18.516 10.153 1.00 91.69 172 ARG A C 1
ATOM 1370 O O . ARG A 1 172 ? 7.890 -19.085 10.835 1.00 91.69 172 ARG A O 1
ATOM 1377 N N . SER A 1 173 ? 8.906 -18.754 8.850 1.00 89.38 173 SER A N 1
ATOM 1378 C CA . SER A 1 173 ? 8.047 -19.652 8.066 1.00 89.38 173 SER A CA 1
ATOM 1379 C C . SER A 1 173 ? 6.544 -19.343 8.210 1.00 89.38 173 SER A C 1
ATOM 1381 O O . SER A 1 173 ? 5.707 -20.244 8.140 1.00 89.38 173 SER A O 1
ATOM 1383 N N . SER A 1 174 ? 6.204 -18.069 8.423 1.00 86.94 174 SER A N 1
ATOM 1384 C CA . SER A 1 174 ? 4.839 -17.561 8.572 1.00 86.94 174 SER A CA 1
ATOM 1385 C C . SER A 1 174 ? 4.312 -16.976 7.262 1.00 86.94 174 SER A C 1
ATOM 1387 O O . SER A 1 174 ? 5.076 -16.532 6.404 1.00 86.94 174 SER A O 1
ATOM 1389 N N . ARG A 1 175 ? 2.984 -16.949 7.104 1.00 88.75 175 ARG A N 1
ATOM 1390 C CA . ARG A 1 175 ? 2.328 -16.321 5.943 1.00 88.75 175 ARG A CA 1
ATOM 1391 C C . ARG A 1 175 ? 2.598 -14.817 5.829 1.00 88.75 175 ARG A C 1
ATOM 1393 O O . ARG A 1 175 ? 2.839 -14.331 4.722 1.00 88.75 175 ARG A O 1
ATOM 1400 N N . TYR A 1 176 ? 2.494 -14.104 6.949 1.00 95.44 176 TYR A N 1
ATOM 1401 C CA . TYR A 1 176 ? 2.752 -12.670 7.078 1.00 95.44 176 TYR A CA 1
ATOM 1402 C C . TYR A 1 176 ? 4.068 -12.417 7.836 1.00 95.44 176 TYR A C 1
ATOM 1404 O O . TYR A 1 176 ? 4.739 -13.373 8.233 1.00 95.44 176 TYR A O 1
ATOM 1412 N N . LEU A 1 177 ? 4.462 -11.153 8.048 1.00 94.25 177 LEU A N 1
ATOM 1413 C CA . LEU A 1 177 ? 5.735 -10.822 8.710 1.00 94.25 177 LEU A CA 1
ATOM 1414 C C . LEU A 1 177 ? 5.837 -11.385 10.130 1.00 94.25 177 LEU A C 1
ATOM 1416 O O . LEU A 1 177 ? 6.901 -11.842 10.552 1.00 94.25 177 LEU A O 1
ATOM 1420 N N . LEU A 1 178 ? 4.737 -11.315 10.880 1.00 91.88 178 LEU A N 1
ATOM 1421 C CA . LEU A 1 178 ? 4.711 -11.738 12.274 1.00 91.88 178 LEU A CA 1
ATOM 1422 C C . LEU A 1 178 ? 4.145 -13.149 12.451 1.00 91.88 178 LEU A C 1
ATOM 1424 O O . LEU A 1 178 ? 4.676 -13.930 13.239 1.00 91.88 178 LEU A O 1
ATOM 1428 N N . SER A 1 179 ? 3.042 -13.454 11.763 1.00 86.94 179 SER A N 1
ATOM 1429 C CA . SER A 1 179 ? 2.217 -14.630 12.049 1.00 86.94 179 SER A CA 1
ATOM 1430 C C . SER A 1 179 ? 1.407 -15.099 10.829 1.00 86.94 179 SER A C 1
ATOM 1432 O O . SER A 1 179 ? 1.653 -14.688 9.698 1.00 86.94 179 SER A O 1
ATOM 1434 N N . GLU A 1 180 ? 0.425 -15.979 11.045 1.00 88.56 180 GLU A N 1
ATOM 1435 C CA . GLU A 1 180 ? -0.564 -16.348 10.021 1.00 88.56 180 GLU A CA 1
ATOM 1436 C C . GLU A 1 180 ? -1.629 -15.264 9.773 1.00 88.56 180 GLU A C 1
ATOM 1438 O O . GLU A 1 180 ? -2.345 -15.331 8.770 1.00 88.56 180 GLU A O 1
ATOM 1443 N N . SER A 1 181 ? -1.713 -14.262 10.652 1.00 89.75 181 SER A N 1
ATOM 1444 C CA . SER A 1 181 ? -2.619 -13.112 10.563 1.00 89.75 181 SER A CA 1
ATOM 1445 C C . SER A 1 181 ? -1.857 -11.838 10.192 1.00 89.75 181 SER A C 1
ATOM 1447 O O . SER A 1 181 ? -0.717 -11.655 10.619 1.00 89.75 181 SER A O 1
ATOM 1449 N N . MET A 1 182 ? -2.512 -10.965 9.421 1.00 96.12 182 MET A N 1
ATOM 1450 C CA . MET A 1 182 ? -1.977 -9.664 9.010 1.00 96.12 182 MET A CA 1
ATOM 1451 C C . MET A 1 182 ? -1.900 -8.707 10.205 1.00 96.12 182 MET A C 1
ATOM 1453 O O . MET A 1 182 ? -2.861 -8.627 10.974 1.00 96.12 182 MET A O 1
ATOM 1457 N N . THR A 1 183 ? -0.804 -7.962 10.320 1.00 97.75 183 THR A N 1
ATOM 1458 C CA . THR A 1 183 ? -0.619 -6.900 11.319 1.00 97.75 183 THR A CA 1
ATOM 1459 C C . THR A 1 183 ? -0.314 -5.550 10.651 1.00 97.75 183 THR A C 1
ATOM 1461 O O . THR A 1 183 ? -0.194 -5.454 9.426 1.00 97.75 183 THR A O 1
ATOM 1464 N N . GLU A 1 184 ? -0.185 -4.488 11.443 1.00 97.94 184 GLU A N 1
ATOM 1465 C CA . GLU A 1 184 ? 0.251 -3.155 11.013 1.00 97.94 184 GLU A CA 1
ATOM 1466 C C . GLU A 1 184 ? 1.581 -3.181 10.241 1.00 97.94 184 GLU A C 1
ATOM 1468 O O . GLU A 1 184 ? 1.741 -2.455 9.261 1.00 97.94 184 GLU A O 1
ATOM 1473 N N . TYR A 1 185 ? 2.512 -4.076 10.596 1.00 98.38 185 TYR A N 1
ATOM 1474 C CA . TYR A 1 185 ? 3.773 -4.222 9.861 1.00 98.38 185 TYR A CA 1
ATOM 1475 C C . TYR A 1 185 ? 3.554 -4.644 8.405 1.00 98.38 185 TYR A C 1
ATOM 1477 O O . TYR A 1 185 ? 4.294 -4.210 7.519 1.00 98.38 185 TYR A O 1
ATOM 1485 N N . ASP A 1 186 ? 2.547 -5.479 8.134 1.00 98.69 186 ASP A N 1
ATOM 1486 C CA . ASP A 1 186 ? 2.197 -5.892 6.774 1.00 98.69 186 ASP A CA 1
ATOM 1487 C C . ASP A 1 186 ? 1.550 -4.741 5.994 1.00 98.69 186 ASP A C 1
ATOM 1489 O O . ASP A 1 186 ? 1.912 -4.497 4.837 1.00 98.69 186 ASP A O 1
ATOM 1493 N N . CYS A 1 187 ? 0.653 -3.994 6.652 1.00 98.62 187 CYS A N 1
ATOM 1494 C CA . CYS A 1 187 ? 0.074 -2.753 6.133 1.00 98.62 187 CYS A CA 1
ATOM 1495 C C . CYS A 1 187 ? 1.157 -1.718 5.795 1.00 98.62 187 CYS A C 1
ATOM 1497 O O . CYS A 1 187 ? 1.024 -0.978 4.820 1.00 98.62 187 CYS A O 1
ATOM 1499 N N . GLU A 1 188 ? 2.258 -1.709 6.547 1.00 98.12 188 GLU A N 1
ATOM 1500 C CA . GLU A 1 188 ? 3.412 -0.858 6.297 1.00 98.12 188 GLU A CA 1
ATOM 1501 C C . GLU A 1 188 ? 4.244 -1.354 5.095 1.00 98.12 188 GLU A C 1
ATOM 1503 O O . GLU A 1 188 ? 4.534 -0.600 4.149 1.00 98.12 188 GLU A O 1
ATOM 1508 N N . ILE A 1 189 ? 4.698 -2.610 5.129 1.00 98.44 189 ILE A N 1
ATOM 1509 C CA . ILE A 1 189 ? 5.743 -3.084 4.217 1.00 98.44 189 ILE A CA 1
ATOM 1510 C C . ILE A 1 189 ? 5.213 -3.486 2.839 1.00 98.44 189 ILE A C 1
ATOM 1512 O O . ILE A 1 189 ? 5.921 -3.287 1.847 1.00 98.44 189 ILE A O 1
ATOM 1516 N N . MET A 1 190 ? 3.995 -4.032 2.736 1.00 98.75 190 MET A N 1
ATOM 1517 C CA . MET A 1 190 ? 3.468 -4.522 1.458 1.00 98.75 190 MET A CA 1
ATOM 1518 C C . MET A 1 190 ? 3.352 -3.391 0.419 1.00 98.75 190 MET A C 1
ATOM 1520 O O . MET A 1 190 ? 3.869 -3.564 -0.695 1.00 98.75 190 MET A O 1
ATOM 1524 N N . PRO A 1 191 ? 2.792 -2.204 0.750 1.00 98.81 191 PRO A N 1
ATOM 1525 C CA . PRO A 1 191 ? 2.808 -1.044 -0.146 1.00 98.81 191 PRO A CA 1
ATOM 1526 C C . PRO A 1 191 ? 4.223 -0.638 -0.575 1.00 98.81 191 PRO A C 1
ATOM 1528 O O . PRO A 1 191 ? 4.488 -0.407 -1.758 1.00 98.81 191 PRO A O 1
ATOM 1531 N N . ARG A 1 192 ? 5.169 -0.606 0.375 1.00 98.81 192 ARG A N 1
ATOM 1532 C CA . ARG A 1 192 ? 6.566 -0.211 0.128 1.00 98.81 192 ARG A CA 1
ATOM 1533 C C . ARG A 1 192 ? 7.265 -1.184 -0.827 1.00 98.81 192 ARG A C 1
ATOM 1535 O O . ARG A 1 192 ? 7.917 -0.738 -1.771 1.00 98.81 192 ARG A O 1
ATOM 1542 N N . LEU A 1 193 ? 7.107 -2.495 -0.631 1.00 98.81 193 LEU A N 1
ATOM 1543 C CA . LEU A 1 193 ? 7.658 -3.528 -1.518 1.00 98.81 193 LEU A CA 1
ATOM 1544 C C . LEU A 1 193 ? 7.064 -3.448 -2.924 1.00 98.81 193 LEU A C 1
ATOM 1546 O O . LEU A 1 193 ? 7.799 -3.541 -3.909 1.00 98.81 193 LEU A O 1
ATOM 1550 N N . HIS A 1 194 ? 5.752 -3.229 -3.032 1.00 98.75 194 HIS A N 1
ATOM 1551 C CA . HIS A 1 194 ? 5.108 -3.073 -4.330 1.00 98.75 194 HIS A CA 1
ATOM 1552 C C . HIS A 1 194 ? 5.620 -1.825 -5.063 1.00 98.75 194 HIS A C 1
ATOM 1554 O O . HIS A 1 194 ? 6.012 -1.919 -6.225 1.00 98.75 194 HIS A O 1
ATOM 1560 N N . HIS A 1 195 ? 5.755 -0.688 -4.377 1.00 98.75 195 HIS A N 1
ATOM 1561 C CA . HIS A 1 195 ? 6.364 0.513 -4.953 1.00 98.75 195 HIS A CA 1
ATOM 1562 C C . HIS A 1 195 ? 7.812 0.281 -5.411 1.00 98.75 195 HIS A C 1
ATOM 1564 O O . HIS A 1 195 ? 8.169 0.677 -6.522 1.00 98.75 195 HIS A O 1
ATOM 1570 N N . ILE A 1 196 ? 8.637 -0.388 -4.593 1.00 98.69 196 ILE A N 1
ATOM 1571 C CA . ILE A 1 196 ? 10.018 -0.759 -4.949 1.00 98.69 196 ILE A CA 1
ATOM 1572 C C . ILE A 1 196 ? 10.036 -1.588 -6.232 1.00 98.69 196 ILE A C 1
ATOM 1574 O O . ILE A 1 196 ? 10.860 -1.335 -7.109 1.00 98.69 196 ILE A O 1
ATOM 1578 N N . ARG A 1 197 ? 9.119 -2.550 -6.365 1.00 98.00 197 ARG A N 1
ATOM 1579 C CA . ARG A 1 197 ? 9.013 -3.393 -7.554 1.00 98.00 197 ARG A CA 1
ATOM 1580 C C . ARG A 1 197 ? 8.643 -2.583 -8.798 1.00 98.00 197 ARG A C 1
ATOM 1582 O O . ARG A 1 197 ? 9.374 -2.635 -9.783 1.00 98.00 197 ARG A O 1
ATOM 1589 N N . ILE A 1 198 ? 7.537 -1.835 -8.753 1.00 97.06 198 ILE A N 1
ATOM 1590 C CA . ILE A 1 198 ? 7.035 -1.089 -9.916 1.00 97.06 198 ILE A CA 1
ATOM 1591 C C . ILE A 1 198 ? 8.056 -0.048 -10.372 1.00 97.06 198 ILE A C 1
ATOM 1593 O O . ILE A 1 198 ? 8.381 0.039 -11.555 1.00 97.06 198 ILE A O 1
ATOM 1597 N N . ILE A 1 199 ? 8.608 0.729 -9.442 1.00 97.31 199 ILE A N 1
ATOM 1598 C CA . ILE A 1 199 ? 9.575 1.780 -9.773 1.00 97.31 199 ILE A CA 1
ATOM 1599 C C . ILE A 1 199 ? 10.941 1.213 -10.129 1.00 97.31 199 ILE A C 1
ATOM 1601 O O . ILE A 1 199 ? 11.602 1.747 -11.021 1.00 97.31 199 ILE A O 1
ATOM 1605 N N . GLY A 1 200 ? 11.349 0.130 -9.472 1.00 95.94 200 GLY A N 1
ATOM 1606 C CA . GLY A 1 200 ? 12.552 -0.607 -9.823 1.00 95.94 200 GLY A CA 1
ATOM 1607 C C . GLY A 1 200 ? 12.568 -0.943 -11.308 1.00 95.94 200 GLY A C 1
ATOM 1608 O O . GLY A 1 200 ? 13.474 -0.527 -12.033 1.00 95.94 200 GLY A O 1
ATOM 1609 N N . GLU A 1 201 ? 11.509 -1.600 -11.769 1.00 93.12 201 GLU A N 1
ATOM 1610 C CA . GLU A 1 201 ? 11.377 -2.034 -13.154 1.00 93.12 201 GLU A CA 1
ATOM 1611 C C . GLU A 1 201 ? 11.195 -0.848 -14.113 1.00 93.12 201 GLU A C 1
ATOM 1613 O O . GLU A 1 201 ? 11.912 -0.724 -15.106 1.00 93.12 201 GLU A O 1
ATOM 1618 N N . ARG A 1 202 ? 10.269 0.070 -13.805 1.00 91.31 202 ARG A N 1
ATOM 1619 C CA . ARG A 1 202 ? 9.842 1.122 -14.744 1.00 91.31 202 ARG A CA 1
ATOM 1620 C C . ARG A 1 202 ? 10.790 2.320 -14.830 1.00 91.31 202 ARG A C 1
ATOM 1622 O O . ARG A 1 202 ? 10.765 3.017 -15.844 1.00 91.31 202 ARG A O 1
ATOM 1629 N N . LEU A 1 203 ? 11.580 2.606 -13.790 1.00 91.06 203 LEU A N 1
ATOM 1630 C CA . LEU A 1 203 ? 12.465 3.782 -13.746 1.00 91.06 203 LEU A CA 1
ATOM 1631 C C . LEU A 1 203 ? 13.940 3.459 -13.525 1.00 91.06 203 LEU A C 1
ATOM 1633 O O . LEU A 1 203 ? 14.780 4.260 -13.928 1.00 91.06 203 LEU A O 1
ATOM 1637 N N . LEU A 1 204 ? 14.275 2.351 -12.862 1.00 93.38 204 LEU A N 1
ATOM 1638 C CA . LEU A 1 204 ? 15.637 2.134 -12.358 1.00 93.38 204 LEU A CA 1
ATOM 1639 C C . LEU A 1 204 ? 16.392 1.009 -13.067 1.00 93.38 204 LEU A C 1
ATOM 1641 O O . LEU A 1 204 ? 17.605 0.902 -12.879 1.00 93.38 204 LEU A O 1
ATOM 1645 N N . ASN A 1 205 ? 15.694 0.201 -13.873 1.00 93.12 205 ASN A N 1
ATOM 1646 C CA . ASN A 1 205 ? 16.181 -1.085 -14.375 1.00 93.12 205 ASN A CA 1
ATOM 1647 C C . ASN A 1 205 ? 16.674 -2.000 -13.234 1.00 93.12 205 ASN A C 1
ATOM 1649 O O . ASN A 1 205 ? 17.705 -2.662 -13.333 1.00 93.12 205 ASN A O 1
ATOM 1653 N N . PHE A 1 206 ? 15.948 -1.964 -12.115 1.00 94.62 206 PHE A N 1
ATOM 1654 C CA . PHE A 1 206 ? 16.177 -2.743 -10.905 1.00 94.62 206 PHE A CA 1
ATOM 1655 C C . PHE A 1 206 ? 15.073 -3.783 -10.746 1.00 94.62 206 PHE A C 1
ATOM 1657 O O . PHE A 1 206 ? 13.893 -3.464 -10.866 1.00 94.62 206 PHE A O 1
ATOM 1664 N N . TYR A 1 207 ? 15.450 -5.004 -10.387 1.00 94.88 207 TYR A N 1
ATOM 1665 C CA . TYR A 1 207 ? 14.510 -6.079 -10.099 1.00 94.88 207 TYR A CA 1
ATOM 1666 C C . TYR A 1 207 ? 14.820 -6.652 -8.722 1.00 94.88 207 TYR A C 1
ATOM 1668 O O . TYR A 1 207 ? 15.987 -6.877 -8.397 1.00 94.88 207 TYR A O 1
ATOM 1676 N N . ILE A 1 208 ? 13.780 -6.931 -7.930 1.00 96.56 208 ILE A N 1
ATOM 1677 C CA . ILE A 1 208 ? 13.941 -7.707 -6.696 1.00 96.56 208 ILE A CA 1
ATOM 1678 C C . ILE A 1 208 ? 14.526 -9.076 -7.092 1.00 96.56 208 ILE A C 1
ATOM 1680 O O . ILE A 1 208 ? 13.938 -9.756 -7.943 1.00 96.56 208 ILE A O 1
ATOM 1684 N N . PRO A 1 209 ? 15.681 -9.485 -6.534 1.00 95.50 209 PRO A N 1
ATOM 1685 C CA . PRO A 1 209 ? 16.348 -10.709 -6.956 1.00 95.50 209 PRO A CA 1
ATOM 1686 C C . PRO A 1 209 ? 15.455 -11.950 -6.826 1.00 95.50 209 PRO A C 1
ATOM 1688 O O . PRO A 1 209 ? 14.741 -12.125 -5.839 1.00 95.50 209 PRO A O 1
ATOM 1691 N N . ARG A 1 210 ? 15.477 -12.831 -7.834 1.00 92.06 210 ARG A N 1
ATOM 1692 C CA . ARG A 1 210 ? 14.597 -14.018 -7.895 1.00 92.06 210 ARG A CA 1
ATOM 1693 C C . ARG A 1 210 ? 14.938 -15.081 -6.847 1.00 92.06 210 ARG A C 1
ATOM 1695 O O . ARG A 1 210 ? 14.095 -15.924 -6.555 1.00 92.06 210 ARG A O 1
ATOM 1702 N N . GLN A 1 211 ? 16.153 -15.045 -6.300 1.00 93.06 211 GLN A N 1
ATOM 1703 C CA . GLN A 1 211 ? 16.600 -15.949 -5.242 1.00 93.06 211 GLN A CA 1
ATOM 1704 C C . GLN A 1 211 ? 15.987 -15.645 -3.868 1.00 93.06 211 GLN A C 1
ATOM 1706 O O . GLN A 1 211 ? 16.035 -16.512 -3.004 1.00 93.06 211 GLN A O 1
ATOM 1711 N N . PHE A 1 212 ? 15.391 -14.463 -3.669 1.00 96.25 212 PHE A N 1
ATOM 1712 C CA . PHE A 1 212 ? 14.680 -14.114 -2.432 1.00 96.25 212 PHE A CA 1
ATOM 1713 C C . PHE A 1 212 ? 13.295 -14.769 -2.417 1.00 96.25 212 PHE A C 1
ATOM 1715 O O . PHE A 1 212 ? 12.264 -14.139 -2.659 1.00 96.25 212 PHE A O 1
ATOM 1722 N N . THR A 1 213 ? 13.294 -16.091 -2.271 1.00 93.62 213 THR A N 1
ATOM 1723 C CA . THR A 1 213 ? 12.114 -16.944 -2.454 1.00 93.62 213 THR A CA 1
ATOM 1724 C C . THR A 1 213 ? 11.022 -16.689 -1.421 1.00 93.62 213 THR A C 1
ATOM 1726 O O . THR A 1 213 ? 9.849 -16.663 -1.797 1.00 93.62 213 THR A O 1
ATOM 1729 N N . HIS A 1 214 ? 11.384 -16.438 -0.162 1.00 96.19 214 HIS A N 1
ATOM 1730 C CA . HIS A 1 214 ? 10.435 -16.174 0.919 1.00 96.19 214 HIS A CA 1
ATOM 1731 C C . HIS A 1 214 ? 9.846 -14.772 0.785 1.00 96.19 214 HIS A C 1
ATOM 1733 O O . HIS A 1 214 ? 8.642 -14.586 0.945 1.00 96.19 214 HIS A O 1
ATOM 1739 N N . LEU A 1 215 ? 10.658 -13.797 0.373 1.00 97.62 215 LEU A N 1
ATOM 1740 C CA . LEU A 1 215 ? 10.182 -12.460 0.040 1.00 97.62 215 LEU A CA 1
ATOM 1741 C C . LEU A 1 215 ? 9.209 -12.484 -1.146 1.00 97.62 215 LEU A C 1
ATOM 1743 O O . LEU A 1 215 ? 8.168 -11.834 -1.095 1.00 97.62 215 LEU A O 1
ATOM 1747 N N . TRP A 1 216 ? 9.504 -13.235 -2.211 1.00 96.12 216 TRP A N 1
ATOM 1748 C CA . TRP A 1 216 ? 8.571 -13.379 -3.333 1.00 96.12 216 TRP A CA 1
ATOM 1749 C C . TRP A 1 216 ? 7.281 -14.101 -2.932 1.00 96.12 216 TRP A C 1
ATOM 1751 O O . TRP A 1 216 ? 6.213 -13.720 -3.411 1.00 96.12 216 TRP A O 1
ATOM 1761 N N . ALA A 1 217 ? 7.357 -15.091 -2.039 1.00 93.75 217 ALA A N 1
ATOM 1762 C CA . ALA A 1 217 ? 6.180 -15.734 -1.460 1.00 93.75 217 ALA A CA 1
ATOM 1763 C C . ALA A 1 217 ? 5.336 -14.736 -0.652 1.00 93.75 217 ALA A C 1
ATOM 1765 O O . ALA A 1 217 ? 4.123 -14.676 -0.821 1.00 93.75 217 ALA A O 1
ATOM 1766 N N . TYR A 1 218 ? 5.974 -13.886 0.149 1.00 97.81 218 TYR A N 1
ATOM 1767 C CA . TYR A 1 218 ? 5.306 -12.833 0.910 1.00 97.81 218 TYR A CA 1
ATOM 1768 C C . TYR A 1 218 ? 4.682 -11.750 0.010 1.00 97.81 218 TYR A C 1
ATOM 1770 O O . TYR A 1 218 ? 3.557 -11.307 0.236 1.00 97.81 218 TYR A O 1
ATOM 1778 N N . ILE A 1 219 ? 5.354 -11.369 -1.079 1.00 97.69 219 ILE A N 1
ATOM 1779 C CA . ILE A 1 219 ? 4.781 -10.482 -2.103 1.00 97.69 219 ILE A CA 1
ATOM 1780 C C . ILE A 1 219 ? 3.554 -11.134 -2.765 1.00 97.69 219 ILE A C 1
ATOM 1782 O O . ILE A 1 219 ? 2.563 -10.455 -3.031 1.00 97.69 219 ILE A O 1
ATOM 1786 N N . LEU A 1 220 ? 3.580 -12.449 -3.006 1.00 95.50 220 LEU A N 1
ATOM 1787 C CA . LEU A 1 220 ? 2.410 -13.180 -3.494 1.00 95.50 220 LEU A CA 1
ATOM 1788 C C . LEU A 1 220 ? 1.282 -13.216 -2.456 1.00 95.50 220 LEU A C 1
ATOM 1790 O O . LEU A 1 220 ? 0.122 -13.087 -2.843 1.00 95.50 220 LEU A O 1
ATOM 1794 N N . THR A 1 221 ? 1.604 -13.349 -1.163 1.00 95.50 221 THR A N 1
ATOM 1795 C CA . THR A 1 221 ? 0.630 -13.188 -0.074 1.00 95.50 221 THR A CA 1
ATOM 1796 C C . THR A 1 221 ? -0.059 -11.833 -0.190 1.00 95.50 221 THR A C 1
ATOM 1798 O O . THR A 1 221 ? -1.283 -11.805 -0.258 1.00 95.50 221 THR A O 1
ATOM 1801 N N . ALA A 1 222 ? 0.690 -10.733 -0.343 1.00 96.81 222 ALA A N 1
ATOM 1802 C CA . ALA A 1 222 ? 0.109 -9.400 -0.538 1.00 96.81 222 ALA A CA 1
ATOM 1803 C C . ALA A 1 222 ? -0.874 -9.361 -1.721 1.00 96.81 222 ALA A C 1
ATOM 1805 O O . ALA A 1 222 ? -1.984 -8.851 -1.604 1.00 96.81 222 ALA A O 1
ATOM 1806 N N . TYR A 1 223 ? -0.521 -9.979 -2.851 1.00 96.8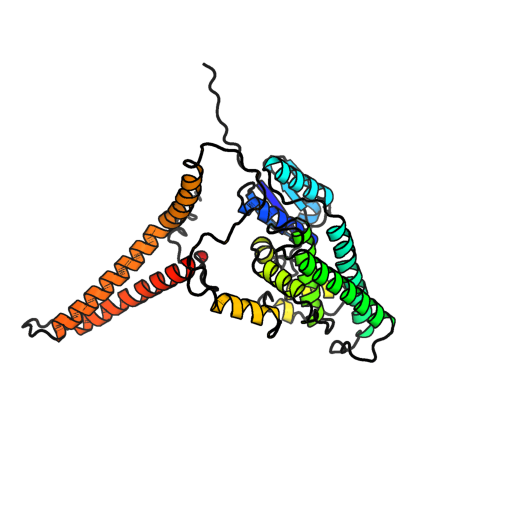8 223 TYR A N 1
ATOM 1807 C CA . TYR A 1 223 ? -1.382 -10.039 -4.043 1.00 96.88 223 TYR A CA 1
ATOM 1808 C C . TYR A 1 223 ? -2.583 -10.981 -3.917 1.00 96.88 223 TYR A C 1
ATOM 1810 O O . TYR A 1 223 ? -3.399 -11.052 -4.835 1.00 96.88 223 TYR A O 1
ATOM 1818 N N . ARG A 1 224 ? -2.699 -11.696 -2.796 1.00 93.00 224 ARG A N 1
ATOM 1819 C CA . ARG A 1 224 ? -3.853 -12.519 -2.414 1.00 93.00 224 ARG A CA 1
ATOM 1820 C C . ARG A 1 224 ? -4.619 -11.927 -1.218 1.00 93.00 224 ARG A C 1
ATOM 1822 O O . ARG A 1 224 ? -5.690 -12.431 -0.892 1.00 93.00 224 ARG A O 1
ATOM 1829 N N . THR A 1 225 ? -4.113 -10.868 -0.584 1.00 93.62 225 THR A N 1
ATOM 1830 C CA . THR A 1 225 ? -4.747 -10.196 0.558 1.00 93.62 225 THR A CA 1
ATOM 1831 C C . THR A 1 225 ? -5.706 -9.109 0.070 1.00 93.62 225 THR A C 1
ATOM 1833 O O . THR A 1 225 ? -5.283 -8.130 -0.543 1.00 93.62 225 THR A O 1
ATOM 1836 N N . ALA A 1 226 ? -7.000 -9.241 0.378 1.00 95.69 226 ALA A N 1
ATOM 1837 C CA . ALA A 1 226 ? -8.043 -8.313 -0.075 1.00 95.69 226 ALA A CA 1
ATOM 1838 C C . ALA A 1 226 ? -7.763 -6.855 0.333 1.00 95.69 226 ALA A C 1
ATOM 1840 O O . ALA A 1 226 ? -7.814 -5.964 -0.513 1.00 95.69 226 ALA A O 1
ATOM 1841 N N . ALA A 1 227 ? -7.344 -6.629 1.584 1.00 97.06 227 ALA A N 1
ATOM 1842 C CA . ALA A 1 227 ? -6.949 -5.309 2.078 1.00 97.06 227 ALA A CA 1
ATOM 1843 C C . ALA A 1 227 ? -5.896 -4.632 1.181 1.00 97.06 227 ALA A C 1
ATOM 1845 O O . ALA A 1 227 ? -6.008 -3.445 0.872 1.00 97.06 227 ALA A O 1
ATOM 1846 N N . PHE A 1 228 ? -4.898 -5.389 0.712 1.00 98.56 228 PHE A N 1
ATOM 1847 C CA . PHE A 1 228 ? -3.880 -4.884 -0.206 1.00 98.56 228 PHE A CA 1
ATOM 1848 C C . PHE A 1 228 ? -4.454 -4.645 -1.609 1.00 98.56 228 PHE A C 1
ATOM 1850 O O . PHE A 1 228 ? -4.233 -3.583 -2.181 1.00 98.56 228 PHE A O 1
ATOM 1857 N N . ILE A 1 229 ? -5.202 -5.601 -2.170 1.00 96.88 229 ILE A N 1
ATOM 1858 C CA . ILE A 1 229 ? -5.741 -5.521 -3.542 1.00 96.88 229 ILE A CA 1
ATOM 1859 C C . ILE A 1 229 ? -6.649 -4.295 -3.717 1.00 96.88 229 ILE A C 1
ATOM 1861 O O . ILE A 1 229 ? -6.502 -3.551 -4.699 1.00 96.88 229 ILE A O 1
ATOM 1865 N N . GLU A 1 230 ? -7.548 -4.076 -2.757 1.00 95.12 230 GLU A N 1
ATOM 1866 C CA . GLU A 1 230 ? -8.525 -2.984 -2.769 1.00 95.12 230 GLU A CA 1
ATOM 1867 C C . GLU A 1 230 ? -7.851 -1.617 -2.615 1.00 95.12 230 GL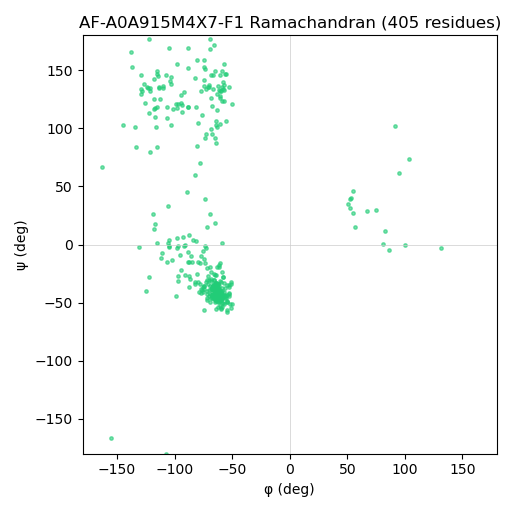U A C 1
ATOM 1869 O O . GLU A 1 230 ? -8.178 -0.675 -3.339 1.00 95.12 230 GLU A O 1
ATOM 1874 N N . SER A 1 231 ? -6.847 -1.524 -1.740 1.00 97.62 231 SER A N 1
ATOM 1875 C CA . SER A 1 231 ? -6.132 -0.274 -1.461 1.00 97.62 231 SER A CA 1
ATOM 1876 C C . SER A 1 231 ? -4.986 0.035 -2.435 1.00 97.62 231 SER A C 1
ATOM 1878 O O . SER A 1 231 ? -4.501 1.167 -2.478 1.00 97.62 231 SER A O 1
ATOM 1880 N N . CYS A 1 232 ? -4.537 -0.944 -3.229 1.00 97.81 232 CYS A N 1
ATOM 1881 C CA . CYS A 1 232 ? -3.388 -0.793 -4.121 1.00 97.81 232 CYS A CA 1
ATOM 1882 C C . CYS A 1 232 ? -3.693 0.174 -5.278 1.00 97.81 232 CYS A C 1
ATOM 1884 O O . CYS A 1 232 ? -4.648 -0.066 -6.026 1.00 97.81 232 CYS A O 1
ATOM 1886 N N . PRO A 1 233 ? -2.878 1.222 -5.502 1.00 96.31 233 PRO A N 1
ATOM 1887 C CA . PRO A 1 233 ? -3.016 2.109 -6.658 1.00 96.31 233 PRO A CA 1
ATOM 1888 C C . PRO A 1 233 ? -2.655 1.395 -7.971 1.00 96.31 233 PRO A C 1
ATOM 1890 O O . PRO A 1 233 ? -2.108 0.292 -7.971 1.00 96.31 233 PRO A O 1
ATOM 1893 N N . ALA A 1 234 ? -2.964 2.024 -9.107 1.00 94.12 234 ALA A N 1
ATOM 1894 C CA . ALA A 1 234 ? -2.511 1.534 -10.407 1.00 94.12 234 ALA A CA 1
ATOM 1895 C C . ALA A 1 234 ? -1.012 1.813 -10.618 1.00 94.12 234 ALA A C 1
ATOM 1897 O O . ALA A 1 234 ? -0.475 2.806 -10.118 1.00 94.12 234 ALA A O 1
ATOM 1898 N N . ASP A 1 235 ? -0.348 0.990 -11.430 1.00 93.81 235 ASP A N 1
ATOM 1899 C CA . ASP A 1 235 ? 1.086 1.100 -11.723 1.00 93.81 235 ASP A CA 1
ATOM 1900 C C . ASP A 1 235 ? 1.445 2.489 -12.282 1.00 93.81 235 ASP A C 1
ATOM 1902 O O . ASP A 1 235 ? 2.488 3.060 -11.953 1.00 93.81 235 ASP A O 1
ATOM 1906 N N . GLN A 1 236 ? 0.562 3.054 -13.114 1.00 91.50 236 GLN A N 1
ATOM 1907 C CA . GLN A 1 236 ? 0.701 4.387 -13.701 1.00 91.50 236 GLN A CA 1
ATOM 1908 C C . GLN A 1 236 ? 0.681 5.485 -12.632 1.00 91.50 236 GLN A C 1
ATOM 1910 O O . GLN A 1 236 ? 1.440 6.450 -12.727 1.00 91.50 236 GLN A O 1
ATOM 1915 N N . ASP A 1 237 ? -0.157 5.332 -11.605 1.00 92.94 237 ASP A N 1
ATOM 1916 C CA . ASP A 1 237 ? -0.312 6.305 -10.524 1.00 92.94 237 ASP A CA 1
ATOM 1917 C C . ASP A 1 237 ? 0.898 6.256 -9.573 1.00 92.94 237 ASP A C 1
ATOM 1919 O O . ASP A 1 237 ? 1.386 7.303 -9.136 1.00 92.94 237 ASP A O 1
ATOM 1923 N N . ILE A 1 238 ? 1.458 5.060 -9.338 1.00 95.81 238 ILE A N 1
ATOM 1924 C CA . ILE A 1 238 ? 2.751 4.882 -8.656 1.00 95.81 238 ILE A CA 1
ATOM 1925 C C . ILE A 1 238 ? 3.858 5.554 -9.473 1.00 95.81 238 ILE A C 1
ATOM 1927 O O . ILE A 1 238 ? 4.575 6.412 -8.962 1.00 95.81 238 ILE A O 1
ATOM 1931 N N . LEU A 1 239 ? 3.989 5.227 -10.761 1.00 93.56 239 LEU A N 1
ATOM 1932 C CA . LEU A 1 239 ? 5.016 5.803 -11.631 1.00 93.56 239 LEU A CA 1
ATOM 1933 C C . LEU A 1 239 ? 4.954 7.335 -11.660 1.00 93.56 239 LEU A C 1
ATOM 1935 O O . LEU A 1 239 ? 5.982 8.007 -11.535 1.00 93.56 239 LEU A O 1
ATOM 1939 N N . HIS A 1 240 ? 3.748 7.883 -11.802 1.00 91.00 240 HIS A N 1
ATOM 1940 C CA . HIS A 1 240 ? 3.504 9.317 -11.788 1.00 91.00 240 HIS A CA 1
ATOM 1941 C C . HIS A 1 240 ? 3.940 9.955 -10.465 1.00 91.00 240 HIS A C 1
ATOM 1943 O O . HIS A 1 240 ? 4.675 10.941 -10.482 1.00 91.00 240 HIS A O 1
ATOM 1949 N N . HIS A 1 241 ? 3.552 9.366 -9.329 1.00 93.69 241 HIS A N 1
ATOM 1950 C CA . HIS A 1 241 ? 3.913 9.855 -7.998 1.00 93.69 241 HIS A CA 1
ATOM 1951 C C . HIS A 1 241 ? 5.426 10.064 -7.836 1.00 93.69 241 HIS A C 1
ATOM 1953 O O . HIS A 1 241 ? 5.865 11.101 -7.336 1.00 93.69 241 HIS A O 1
ATOM 1959 N N . TYR A 1 242 ? 6.248 9.119 -8.299 1.00 95.25 242 TYR A N 1
ATOM 1960 C CA . TYR A 1 242 ? 7.704 9.262 -8.203 1.00 95.25 242 TYR A CA 1
ATOM 1961 C C . TYR A 1 242 ? 8.296 10.195 -9.258 1.00 95.25 242 TYR A C 1
ATOM 1963 O O . TYR A 1 242 ? 9.260 10.898 -8.957 1.00 95.25 242 TYR A O 1
ATOM 1971 N N . LYS A 1 243 ? 7.738 10.243 -10.475 1.00 91.94 243 LYS A N 1
ATOM 1972 C CA . LYS A 1 243 ? 8.168 11.217 -11.491 1.00 91.94 243 LYS A CA 1
ATOM 1973 C C . LYS A 1 243 ? 7.933 12.653 -11.031 1.00 91.94 243 LYS A C 1
ATOM 1975 O O . LYS A 1 243 ? 8.831 13.474 -11.192 1.00 91.94 243 LYS A O 1
ATOM 1980 N N . GLU A 1 244 ? 6.785 12.925 -10.413 1.00 90.50 244 GLU A N 1
ATOM 1981 C CA . GLU A 1 244 ? 6.466 14.221 -9.806 1.00 90.50 244 GLU A CA 1
ATOM 1982 C C . GLU A 1 244 ? 7.497 14.583 -8.724 1.00 90.50 244 GLU A C 1
ATOM 1984 O O . GLU A 1 244 ? 8.124 15.636 -8.799 1.00 90.50 244 GLU A O 1
ATOM 1989 N N . GLN A 1 245 ? 7.774 13.674 -7.781 1.00 91.50 245 GLN A N 1
ATOM 1990 C CA . GLN A 1 245 ? 8.776 13.902 -6.726 1.00 91.50 245 GLN A CA 1
ATOM 1991 C C . GLN A 1 245 ? 10.197 14.149 -7.254 1.00 91.50 245 GLN A C 1
ATOM 1993 O O . GLN A 1 245 ? 10.976 14.857 -6.618 1.00 91.50 245 GLN A O 1
ATOM 1998 N N . LEU A 1 246 ? 10.553 13.544 -8.388 1.00 91.75 246 LEU A N 1
ATOM 1999 C CA . LEU A 1 246 ? 11.869 13.678 -9.014 1.00 91.75 246 LEU A CA 1
ATOM 2000 C C . LEU A 1 246 ? 11.942 14.824 -10.037 1.00 91.75 246 LEU A C 1
ATOM 2002 O O . LEU A 1 246 ? 13.003 15.031 -10.626 1.00 91.75 246 LEU A O 1
ATOM 2006 N N . ASN A 1 247 ? 10.848 15.562 -10.259 1.00 90.31 247 ASN A N 1
ATOM 2007 C CA . ASN A 1 247 ? 10.720 16.570 -11.318 1.00 90.31 247 ASN A CA 1
ATOM 2008 C C . ASN A 1 247 ? 11.080 16.022 -12.716 1.00 90.31 247 ASN A C 1
ATOM 2010 O O . ASN A 1 247 ? 11.751 16.683 -13.512 1.00 90.31 247 ASN A O 1
ATOM 2014 N N . LEU A 1 248 ? 10.670 14.785 -13.006 1.00 87.06 248 LEU A N 1
ATOM 2015 C CA . LEU A 1 248 ? 10.862 14.147 -14.308 1.00 87.06 248 LEU A CA 1
ATOM 2016 C C . LEU A 1 248 ? 9.697 14.460 -15.246 1.00 87.06 248 LEU A C 1
ATOM 2018 O O . LEU A 1 248 ? 8.559 14.631 -14.815 1.00 87.06 248 LEU A O 1
ATOM 2022 N N . ALA A 1 249 ? 9.975 14.467 -16.552 1.00 82.31 249 ALA A N 1
ATOM 2023 C CA . ALA A 1 249 ? 8.940 14.647 -17.560 1.00 82.31 249 ALA A CA 1
ATOM 2024 C C . ALA A 1 249 ? 7.887 13.527 -17.473 1.00 82.31 249 ALA A C 1
ATOM 2026 O O . ALA A 1 249 ? 8.198 12.327 -17.497 1.00 82.31 249 ALA A O 1
ATOM 2027 N N . ILE A 1 250 ? 6.628 13.942 -17.386 1.00 77.31 250 ILE A N 1
ATOM 2028 C CA . ILE A 1 250 ? 5.468 13.059 -17.404 1.00 77.31 250 ILE A CA 1
ATOM 2029 C C . ILE A 1 250 ? 4.992 12.978 -18.853 1.00 77.31 250 ILE A C 1
ATOM 2031 O O . ILE A 1 250 ? 4.661 13.993 -19.462 1.00 77.31 250 ILE A O 1
ATOM 2035 N N . ASP A 1 251 ? 4.980 11.771 -19.415 1.00 71.69 251 ASP A N 1
ATOM 2036 C CA . ASP A 1 251 ? 4.341 11.553 -20.708 1.00 71.69 251 ASP A CA 1
ATOM 2037 C C . ASP A 1 251 ? 2.828 11.517 -20.484 1.00 71.69 251 ASP A C 1
ATOM 2039 O O . ASP A 1 251 ? 2.303 10.593 -19.864 1.00 71.69 251 ASP A O 1
ATOM 2043 N N . MET A 1 252 ? 2.134 12.538 -20.985 1.00 67.81 252 MET A N 1
ATOM 2044 C CA . MET A 1 252 ? 0.677 12.659 -20.893 1.00 67.81 252 MET A CA 1
ATOM 2045 C C . MET A 1 252 ? -0.058 11.500 -21.579 1.00 67.81 252 MET A C 1
ATOM 2047 O O . MET A 1 252 ? -1.235 11.294 -21.321 1.00 67.81 252 MET A O 1
ATOM 2051 N N . ARG A 1 253 ? 0.593 10.704 -22.436 1.00 67.69 253 ARG A N 1
ATOM 2052 C CA . ARG A 1 253 ? -0.028 9.487 -22.983 1.00 67.69 253 ARG A CA 1
ATOM 2053 C C . ARG A 1 253 ? -0.270 8.439 -21.901 1.00 67.69 253 ARG A C 1
ATOM 2055 O O . ARG A 1 253 ? -1.311 7.795 -21.923 1.00 67.69 253 ARG A O 1
ATOM 2062 N N . VAL A 1 254 ? 0.625 8.344 -20.914 1.00 62.12 254 VAL A N 1
ATOM 2063 C CA . VAL A 1 254 ? 0.510 7.401 -19.786 1.00 62.12 254 VAL A CA 1
ATOM 2064 C C . VAL A 1 254 ? -0.688 7.742 -18.895 1.00 62.12 254 VAL A C 1
ATOM 2066 O O . VAL A 1 254 ? -1.256 6.860 -18.260 1.00 62.12 254 VAL A O 1
ATOM 2069 N N . THR A 1 255 ? -1.137 9.003 -18.871 1.00 62.62 255 THR A N 1
ATOM 2070 C CA . THR A 1 255 ? -2.338 9.396 -18.112 1.00 62.62 255 THR A CA 1
ATOM 2071 C C . THR A 1 255 ? -3.643 9.019 -18.821 1.00 62.62 255 THR A C 1
ATOM 2073 O O . THR A 1 255 ? -4.688 8.976 -18.174 1.00 62.62 255 THR A O 1
ATOM 2076 N N . LEU A 1 256 ? -3.582 8.699 -20.120 1.00 70.25 256 LEU A N 1
ATOM 2077 C CA . LEU A 1 256 ? -4.705 8.216 -20.931 1.00 70.25 256 LEU A CA 1
ATOM 2078 C C . LEU A 1 256 ? -4.762 6.683 -21.021 1.00 70.25 256 LEU A C 1
ATOM 2080 O O . LEU A 1 256 ? -5.738 6.142 -21.542 1.00 70.25 256 LEU A O 1
ATOM 2084 N N . GLU A 1 257 ? -3.733 5.980 -20.543 1.00 72.50 257 GLU A N 1
ATOM 2085 C CA . GLU A 1 257 ? -3.721 4.519 -20.494 1.00 72.50 257 GLU A CA 1
ATOM 2086 C C . GLU A 1 257 ? -4.762 3.993 -19.499 1.00 72.50 257 GLU A C 1
ATOM 2088 O O . GLU A 1 257 ? -5.028 4.593 -18.452 1.00 72.50 257 GLU A O 1
ATOM 2093 N N . ALA A 1 258 ? -5.345 2.835 -19.824 1.00 81.00 258 ALA A N 1
ATOM 2094 C CA . ALA A 1 258 ? -6.185 2.118 -18.878 1.00 81.00 258 ALA A CA 1
ATOM 2095 C C . ALA A 1 258 ? -5.342 1.729 -17.648 1.00 81.00 258 ALA A C 1
ATOM 2097 O O . ALA A 1 258 ? -4.233 1.216 -17.821 1.00 81.00 258 ALA A O 1
ATOM 2098 N N . PRO A 1 259 ? -5.840 1.957 -16.420 1.00 85.31 259 PRO A N 1
ATOM 2099 C CA . PRO A 1 259 ? -5.085 1.649 -15.214 1.00 85.31 259 PRO A CA 1
ATOM 2100 C C . PRO A 1 259 ? -4.814 0.144 -15.127 1.00 85.31 259 PRO A C 1
ATOM 2102 O O . PRO A 1 259 ? -5.735 -0.667 -15.234 1.00 85.31 259 PRO A O 1
ATOM 2105 N N . THR A 1 260 ? -3.554 -0.228 -14.907 1.00 90.00 260 THR A N 1
ATOM 2106 C CA . THR A 1 260 ? -3.131 -1.622 -14.707 1.00 90.00 260 THR A CA 1
ATOM 2107 C C . THR A 1 260 ? -2.579 -1.811 -13.302 1.00 90.00 260 THR A C 1
ATOM 2109 O O . THR A 1 260 ? -2.005 -0.885 -12.733 1.00 90.00 260 THR A O 1
ATOM 2112 N N . LYS A 1 261 ? -2.730 -3.015 -12.743 1.00 92.44 261 LYS A N 1
ATOM 2113 C CA . LYS A 1 261 ? -2.111 -3.408 -11.471 1.00 92.44 261 LYS A CA 1
ATOM 2114 C C . LYS A 1 261 ? -1.234 -4.635 -11.699 1.00 92.44 261 LYS A C 1
ATOM 2116 O O . LYS A 1 261 ? -1.748 -5.714 -12.004 1.00 92.44 261 LYS A O 1
ATOM 2121 N N . THR A 1 262 ? 0.081 -4.494 -11.553 1.00 92.19 262 THR A N 1
ATOM 2122 C CA . THR A 1 262 ? 1.020 -5.614 -11.706 1.00 92.19 262 THR A CA 1
ATOM 2123 C C . THR A 1 262 ? 1.052 -6.458 -10.425 1.00 92.19 262 THR A C 1
ATOM 2125 O O . THR A 1 262 ? 1.913 -6.297 -9.562 1.00 92.19 262 THR A O 1
ATOM 2128 N N . LEU A 1 263 ? 0.101 -7.390 -10.315 1.00 92.88 263 LEU A N 1
ATOM 2129 C CA . LEU A 1 263 ? -0.070 -8.309 -9.176 1.00 92.88 263 LEU A CA 1
ATOM 2130 C C . LEU A 1 263 ? 0.387 -9.746 -9.502 1.00 92.88 263 LEU A C 1
ATOM 2132 O O . LEU A 1 263 ? -0.191 -10.729 -9.048 1.00 92.88 263 LEU A O 1
ATOM 2136 N N . THR A 1 264 ? 1.408 -9.882 -10.349 1.00 89.69 264 THR A N 1
ATOM 2137 C CA . THR A 1 264 ? 1.970 -11.174 -10.797 1.00 89.69 264 THR A CA 1
ATOM 2138 C C . THR A 1 264 ? 3.303 -11.471 -10.115 1.00 89.69 264 THR A C 1
ATOM 2140 O O . THR A 1 264 ? 3.888 -10.577 -9.522 1.00 89.69 264 THR A O 1
ATOM 2143 N N . ILE A 1 265 ? 3.847 -12.682 -10.218 1.00 88.19 265 ILE A N 1
ATOM 2144 C CA . ILE A 1 265 ? 5.204 -13.020 -9.740 1.00 88.19 265 ILE A CA 1
ATOM 2145 C C . ILE A 1 265 ? 6.070 -13.389 -10.957 1.00 88.19 265 ILE A C 1
ATOM 2147 O O . ILE A 1 265 ? 5.524 -13.939 -11.914 1.00 88.19 265 ILE A O 1
ATOM 2151 N N . PRO A 1 266 ? 7.389 -13.099 -10.977 1.00 79.31 266 PRO A N 1
ATOM 2152 C CA . PRO A 1 266 ? 8.248 -13.483 -12.095 1.00 79.31 266 PRO A CA 1
ATOM 2153 C C . PRO A 1 266 ? 8.240 -14.995 -12.354 1.00 79.31 266 PRO A C 1
ATOM 2155 O O . PRO A 1 266 ? 8.409 -15.794 -11.430 1.00 79.31 266 PRO A O 1
ATOM 2158 N N . GLU A 1 267 ? 8.110 -15.385 -13.624 1.00 69.81 267 GLU A N 1
ATOM 2159 C CA . GLU A 1 267 ? 8.183 -16.787 -14.041 1.00 69.81 267 GLU A CA 1
ATOM 2160 C C . GLU A 1 267 ? 9.532 -17.414 -13.651 1.00 69.81 267 GLU A C 1
ATOM 2162 O O . GLU A 1 267 ? 10.602 -16.822 -13.837 1.00 69.81 267 GLU A O 1
ATOM 2167 N N . GLY A 1 268 ? 9.486 -18.633 -13.108 1.00 61.50 268 GLY A N 1
ATOM 2168 C CA . GLY A 1 268 ? 10.676 -19.370 -12.682 1.00 61.50 268 GLY A CA 1
ATOM 2169 C C . GLY A 1 268 ? 11.205 -19.013 -11.290 1.00 61.50 268 GLY A C 1
ATOM 2170 O O . GLY A 1 268 ? 12.301 -19.461 -10.949 1.00 61.50 268 GLY A O 1
ATOM 2171 N N . SER A 1 269 ? 10.463 -18.256 -10.471 1.00 60.00 269 SER A N 1
ATOM 2172 C CA . SER A 1 269 ? 10.743 -18.202 -9.030 1.00 60.00 269 SER A CA 1
ATOM 2173 C C . SER A 1 269 ? 10.676 -19.625 -8.450 1.00 60.00 269 SER A C 1
ATOM 2175 O O . SER A 1 269 ? 9.765 -20.394 -8.768 1.00 60.00 269 SER A O 1
ATOM 2177 N N . ALA A 1 270 ? 11.669 -20.025 -7.645 1.00 59.19 270 ALA A N 1
ATOM 2178 C CA . ALA A 1 270 ? 11.755 -21.400 -7.131 1.00 59.19 270 ALA A CA 1
ATOM 2179 C C . ALA A 1 270 ? 10.504 -21.803 -6.324 1.00 59.19 270 ALA A C 1
ATOM 2181 O O . ALA A 1 270 ? 10.089 -22.958 -6.365 1.00 59.19 270 ALA A O 1
ATOM 2182 N N . TYR A 1 271 ? 9.839 -20.816 -5.719 1.00 52.91 271 TYR A N 1
ATOM 2183 C CA . TYR A 1 271 ? 8.555 -20.958 -5.043 1.00 52.91 271 TYR A CA 1
ATOM 2184 C C . TYR A 1 271 ? 7.452 -21.561 -5.931 1.00 52.91 271 TYR A C 1
ATOM 2186 O O . TYR A 1 271 ? 6.783 -22.503 -5.517 1.00 52.91 271 TYR A O 1
ATOM 2194 N N . LEU A 1 272 ? 7.296 -21.102 -7.182 1.00 52.12 272 LEU A N 1
ATOM 2195 C CA . LEU A 1 272 ? 6.272 -21.643 -8.090 1.00 52.12 272 LEU A CA 1
ATOM 2196 C C . LEU A 1 272 ? 6.527 -23.115 -8.444 1.00 52.12 272 LEU A C 1
ATOM 2198 O O . LEU A 1 272 ? 5.587 -23.840 -8.758 1.00 52.12 272 LEU A O 1
ATOM 2202 N N . LYS A 1 273 ? 7.779 -23.590 -8.392 1.00 51.72 273 LYS A N 1
ATOM 2203 C CA . LYS A 1 273 ? 8.077 -25.019 -8.578 1.00 51.72 273 LYS A CA 1
ATOM 2204 C C . LYS A 1 273 ? 7.630 -25.838 -7.368 1.00 51.72 273 LYS A C 1
ATOM 2206 O O . LYS A 1 273 ? 7.076 -26.919 -7.549 1.00 51.72 273 LYS A O 1
ATOM 2211 N N . GLU A 1 274 ? 7.822 -25.326 -6.157 1.00 52.84 274 GLU A N 1
ATOM 2212 C CA . GLU A 1 274 ? 7.469 -26.021 -4.917 1.00 52.84 274 GLU A CA 1
ATOM 2213 C C . GLU A 1 274 ? 5.954 -25.997 -4.638 1.00 52.84 274 GLU A C 1
ATOM 2215 O O . GLU A 1 274 ? 5.390 -27.030 -4.277 1.00 52.84 274 GLU A O 1
ATOM 2220 N N . GLU A 1 275 ? 5.265 -24.880 -4.910 1.00 51.00 275 GLU A N 1
ATOM 2221 C CA . GLU A 1 275 ? 3.798 -24.758 -4.801 1.00 51.00 275 GLU A CA 1
ATOM 2222 C C . GLU A 1 275 ? 3.092 -25.677 -5.815 1.00 51.00 275 GLU A C 1
ATOM 2224 O O . GLU A 1 275 ? 2.226 -26.460 -5.426 1.00 51.00 275 GLU A O 1
ATOM 2229 N N . ASN A 1 276 ? 3.519 -25.688 -7.087 1.00 42.78 276 ASN A N 1
ATOM 2230 C CA . ASN A 1 276 ? 2.969 -26.606 -8.096 1.00 42.78 276 ASN A CA 1
ATOM 2231 C C . ASN A 1 276 ? 3.229 -28.083 -7.751 1.00 42.78 276 ASN A C 1
ATOM 2233 O O . ASN A 1 276 ? 2.368 -28.933 -7.977 1.00 42.78 276 ASN A O 1
ATOM 2237 N N . THR A 1 277 ? 4.383 -28.392 -7.149 1.00 42.78 277 THR A N 1
ATOM 2238 C CA . THR A 1 277 ? 4.690 -29.748 -6.668 1.00 42.78 277 THR A CA 1
ATOM 2239 C C . THR A 1 277 ? 3.787 -30.124 -5.487 1.00 42.78 277 THR A C 1
ATOM 2241 O O . THR A 1 277 ? 3.200 -31.204 -5.490 1.00 42.78 277 THR A O 1
ATOM 2244 N N . ARG A 1 278 ? 3.565 -29.222 -4.520 1.00 38.62 278 ARG A N 1
ATOM 2245 C CA . ARG A 1 278 ? 2.640 -29.442 -3.391 1.00 38.62 278 ARG A CA 1
ATOM 2246 C C . ARG A 1 278 ? 1.180 -29.596 -3.833 1.00 38.62 278 ARG A C 1
ATOM 2248 O O . ARG A 1 278 ? 0.506 -30.502 -3.352 1.00 38.62 278 ARG A O 1
ATOM 2255 N N . LEU A 1 279 ? 0.707 -28.785 -4.781 1.00 38.09 279 LEU A N 1
ATOM 2256 C CA . LEU A 1 279 ? -0.636 -28.897 -5.372 1.00 38.09 279 LEU A CA 1
ATOM 2257 C C . LEU A 1 279 ? -0.833 -30.211 -6.140 1.00 38.09 279 LEU A C 1
ATOM 2259 O O . LEU A 1 279 ? -1.925 -30.772 -6.105 1.00 38.09 279 LEU A O 1
ATOM 2263 N N . SER A 1 280 ? 0.217 -30.739 -6.778 1.00 36.06 280 SER A N 1
ATOM 2264 C CA . SER A 1 280 ? 0.156 -32.046 -7.449 1.00 36.06 280 SER A CA 1
ATOM 2265 C C . SER A 1 280 ? 0.082 -33.233 -6.475 1.00 36.06 280 SER A C 1
ATOM 2267 O O . SER A 1 280 ? -0.496 -34.262 -6.812 1.00 36.06 280 SER A O 1
ATOM 2269 N N . ILE A 1 281 ? 0.610 -33.078 -5.253 1.00 37.59 281 ILE A N 1
ATOM 2270 C CA . ILE A 1 281 ? 0.608 -34.112 -4.202 1.00 37.59 281 ILE A CA 1
ATOM 2271 C C . ILE A 1 281 ? -0.691 -34.074 -3.371 1.00 37.59 281 ILE A C 1
ATOM 2273 O O . ILE A 1 281 ? -1.152 -35.111 -2.904 1.00 37.59 281 ILE A O 1
ATOM 2277 N N . LEU A 1 282 ? -1.325 -32.904 -3.225 1.00 35.16 282 LEU A N 1
ATOM 2278 C CA . LEU A 1 282 ? -2.561 -32.699 -2.448 1.00 35.16 282 LEU A CA 1
ATOM 2279 C C . LEU A 1 282 ? -3.864 -32.937 -3.235 1.00 35.16 282 LEU A C 1
ATOM 2281 O O . LEU A 1 282 ? -4.952 -32.693 -2.715 1.00 35.16 282 LEU A O 1
ATOM 2285 N N . GLY A 1 283 ? -3.786 -33.457 -4.463 1.00 31.81 283 GLY A N 1
ATOM 2286 C CA . GLY A 1 283 ? -4.931 -33.717 -5.347 1.00 31.81 283 GLY A CA 1
ATOM 2287 C C . GLY A 1 283 ? -5.944 -34.779 -4.880 1.00 31.81 283 GLY A C 1
ATOM 2288 O O . GLY A 1 283 ? -6.698 -35.273 -5.713 1.00 31.81 283 GLY A O 1
ATOM 2289 N N . SER A 1 284 ? -5.986 -35.144 -3.592 1.00 35.06 284 SER A N 1
ATOM 2290 C CA . SER A 1 284 ? -6.883 -36.182 -3.056 1.00 35.06 284 SER A CA 1
ATOM 2291 C C . SER A 1 284 ? -7.688 -35.796 -1.805 1.00 35.06 284 SER A C 1
ATOM 2293 O O . SER A 1 284 ? -8.518 -36.596 -1.382 1.00 35.06 284 SER A O 1
ATOM 2295 N N . GLU A 1 285 ? -7.536 -34.601 -1.228 1.00 27.56 285 GLU A N 1
ATOM 2296 C CA . GLU A 1 285 ? -8.384 -34.169 -0.103 1.00 27.56 285 GLU A CA 1
ATOM 2297 C C . GLU A 1 285 ? -8.902 -32.748 -0.323 1.00 27.56 285 GLU A C 1
ATOM 2299 O O . GLU A 1 285 ? -8.366 -31.754 0.162 1.00 27.56 285 GLU A O 1
ATOM 2304 N N . CYS A 1 286 ? -10.001 -32.652 -1.070 1.00 30.30 286 CYS A N 1
ATOM 2305 C CA . CYS A 1 286 ? -10.840 -31.466 -1.044 1.00 30.30 286 CYS A CA 1
ATOM 2306 C C . CYS A 1 286 ? -11.596 -31.455 0.294 1.00 30.30 286 CYS A C 1
ATOM 2308 O O . CYS A 1 286 ? -12.640 -32.087 0.431 1.00 30.30 286 CYS A O 1
ATOM 2310 N N . SER A 1 287 ? -11.061 -30.753 1.295 1.00 27.80 287 SER A N 1
ATOM 2311 C CA . SER A 1 287 ? -11.856 -30.295 2.433 1.00 27.80 287 SER A CA 1
ATOM 2312 C C . SER A 1 287 ? -11.692 -28.785 2.601 1.00 27.80 287 SER A C 1
ATOM 2314 O O . SER A 1 287 ? -10.598 -28.247 2.773 1.00 27.80 287 SER A O 1
ATOM 2316 N N . LEU A 1 288 ? -12.824 -28.088 2.534 1.00 31.22 288 LEU A N 1
ATOM 2317 C CA . LEU A 1 288 ? -13.007 -26.638 2.641 1.00 31.22 288 LEU A CA 1
ATOM 2318 C C . LEU A 1 288 ? -12.740 -26.106 4.072 1.00 31.22 288 LEU A C 1
ATOM 2320 O O . LEU A 1 288 ? -13.303 -25.097 4.479 1.00 31.22 288 LEU A O 1
ATOM 2324 N N . SER A 1 289 ? -11.908 -26.795 4.859 1.00 30.45 289 SER A N 1
ATOM 2325 C CA . SER A 1 289 ? -11.705 -26.538 6.290 1.00 30.45 289 SER A CA 1
ATOM 2326 C C . SER A 1 289 ? -10.286 -26.063 6.647 1.00 30.45 289 SER A C 1
ATOM 2328 O O . SER A 1 289 ? -9.999 -25.838 7.821 1.00 30.45 289 SER A O 1
ATOM 2330 N N . SER A 1 290 ? -9.382 -25.892 5.675 1.00 27.23 290 SER A N 1
ATOM 2331 C CA . SER A 1 290 ? -7.966 -25.572 5.951 1.00 27.23 290 SER A CA 1
ATOM 2332 C C . SER A 1 290 ? -7.586 -24.085 5.838 1.00 27.23 290 SER A C 1
ATOM 2334 O O . SER A 1 290 ? -6.435 -23.743 6.106 1.00 27.23 290 SER A O 1
ATOM 2336 N N . TYR A 1 291 ? -8.499 -23.187 5.451 1.00 35.19 291 TYR A N 1
ATOM 2337 C CA . TYR A 1 291 ? -8.144 -21.784 5.177 1.00 35.19 291 TYR A CA 1
ATOM 2338 C C . TYR A 1 291 ? -7.991 -20.891 6.420 1.00 35.19 291 TYR A C 1
ATOM 2340 O O . TYR A 1 291 ? -7.340 -19.850 6.326 1.00 35.19 291 TYR A O 1
ATOM 2348 N N . TYR A 1 292 ? -8.473 -21.325 7.590 1.00 31.23 292 TYR A N 1
ATOM 2349 C CA . TYR A 1 292 ? -8.286 -20.617 8.860 1.00 31.23 292 TYR A CA 1
ATOM 2350 C C . TYR A 1 292 ? -7.882 -21.595 9.967 1.00 31.23 292 TYR A C 1
ATOM 2352 O O . TYR A 1 292 ? -8.718 -22.298 10.530 1.00 31.23 292 TYR A O 1
ATOM 2360 N N . ARG A 1 293 ? -6.590 -21.637 10.303 1.00 26.89 293 ARG A N 1
ATOM 2361 C CA . ARG A 1 293 ? -6.103 -22.242 11.548 1.00 26.89 293 ARG A CA 1
ATOM 2362 C C . ARG A 1 293 ? -5.474 -21.130 12.386 1.00 26.89 293 ARG A C 1
ATOM 2364 O O . ARG A 1 293 ? -4.365 -20.699 12.106 1.00 26.89 293 ARG A O 1
ATOM 2371 N N . LEU A 1 294 ? -6.214 -20.650 13.383 1.00 29.02 294 LEU A N 1
ATOM 2372 C CA . LEU A 1 294 ? -5.713 -19.750 14.426 1.00 29.02 294 LEU A CA 1
ATOM 2373 C C . LEU A 1 294 ? -4.795 -20.538 15.388 1.00 29.02 294 LEU A C 1
ATOM 2375 O O . LEU A 1 294 ? -5.201 -21.622 15.820 1.00 29.02 294 LEU A O 1
ATOM 2379 N N . PRO A 1 295 ? -3.603 -20.040 15.766 1.00 27.27 295 PRO A N 1
ATOM 2380 C CA . PRO A 1 295 ? -2.817 -20.610 16.855 1.00 27.27 295 PRO A CA 1
ATOM 2381 C C . PRO A 1 295 ? -3.129 -19.929 18.202 1.00 27.27 295 PRO A C 1
ATOM 2383 O O . PRO A 1 295 ? -3.077 -18.709 18.307 1.00 27.27 295 PRO A O 1
ATOM 2386 N N . GLY A 1 296 ? -3.382 -20.734 19.245 1.00 28.34 296 GLY A N 1
ATOM 2387 C CA . GLY A 1 296 ? -3.191 -20.337 20.651 1.00 28.34 296 GLY A CA 1
ATOM 2388 C C . GLY A 1 296 ? -4.432 -19.987 21.486 1.00 28.34 296 GLY A C 1
ATOM 2389 O O . GLY A 1 296 ? -4.602 -18.837 21.867 1.00 28.34 296 GLY A O 1
ATOM 2390 N N . ILE A 1 297 ? -5.228 -20.986 21.892 1.00 27.22 297 ILE A N 1
ATOM 2391 C CA . ILE A 1 297 ? -5.994 -20.937 23.157 1.00 27.22 297 ILE A CA 1
ATOM 2392 C C . ILE A 1 297 ? -5.696 -22.240 23.922 1.00 27.22 297 ILE A C 1
ATOM 2394 O O . ILE A 1 297 ? -5.762 -23.312 23.308 1.00 27.22 297 ILE A O 1
ATOM 2398 N N . PRO A 1 298 ? -5.320 -22.196 25.218 1.00 28.58 298 PRO A N 1
ATOM 2399 C CA . PRO A 1 298 ? -5.089 -23.400 26.008 1.00 28.58 298 PRO A CA 1
ATOM 2400 C C . PRO A 1 298 ? -6.364 -24.241 26.098 1.00 28.58 298 PRO A C 1
ATOM 2402 O O . PRO A 1 298 ? -7.471 -23.711 26.166 1.00 28.58 298 PRO A O 1
ATOM 2405 N N . ARG A 1 299 ? -6.199 -25.566 26.130 1.00 30.91 299 ARG A N 1
ATOM 2406 C CA . ARG A 1 299 ? -7.283 -26.507 26.424 1.00 30.91 299 ARG A CA 1
ATOM 2407 C C . ARG A 1 299 ? -7.839 -26.230 27.822 1.00 30.91 299 ARG A C 1
ATOM 2409 O O . ARG A 1 299 ? -7.253 -26.687 28.799 1.00 30.91 299 ARG A O 1
ATOM 2416 N N . GLU A 1 300 ? -8.999 -25.591 27.897 1.00 28.27 300 GLU A N 1
ATOM 2417 C CA . GLU A 1 300 ? -9.929 -25.810 29.000 1.00 28.27 300 GLU A CA 1
ATOM 2418 C C . GLU A 1 300 ? -11.208 -26.469 28.493 1.00 28.27 300 GLU A C 1
ATOM 2420 O O . GLU A 1 300 ? -11.734 -26.178 27.419 1.00 28.27 300 GLU A O 1
ATOM 2425 N N . ASN A 1 301 ? -11.609 -27.474 29.262 1.00 34.62 301 ASN A N 1
ATOM 2426 C CA . ASN A 1 301 ? -12.692 -28.395 28.994 1.00 34.62 301 ASN A CA 1
ATOM 2427 C C . ASN A 1 301 ? -14.062 -27.728 29.173 1.00 34.62 301 ASN A C 1
ATOM 2429 O O . ASN A 1 301 ? -14.261 -26.942 30.093 1.00 34.62 301 ASN A O 1
ATOM 2433 N N . ASN A 1 302 ? -15.010 -28.259 28.397 1.00 34.81 302 ASN A N 1
ATOM 2434 C CA . ASN A 1 302 ? -16.461 -28.282 28.596 1.00 34.81 302 ASN A CA 1
ATOM 2435 C C . ASN A 1 302 ? -17.282 -27.126 28.000 1.00 34.81 302 ASN A C 1
ATOM 2437 O O . ASN A 1 302 ? -17.477 -26.088 28.615 1.00 34.81 302 ASN A O 1
ATOM 2441 N N . GLY A 1 303 ? -17.918 -27.449 26.866 1.00 41.03 303 GLY A N 1
ATOM 2442 C CA . GLY A 1 303 ? -19.373 -27.334 26.754 1.00 41.03 303 GLY A CA 1
ATOM 2443 C C . GLY A 1 303 ? -19.936 -26.055 26.148 1.00 41.03 303 GLY A C 1
ATOM 2444 O O . GLY A 1 303 ? -20.717 -25.404 26.818 1.00 41.03 303 GLY A O 1
ATOM 2445 N N . GLU A 1 304 ? -19.626 -25.742 24.886 1.00 36.16 304 GLU A N 1
ATOM 2446 C CA . GLU A 1 304 ? -20.431 -24.805 24.075 1.00 36.16 304 GLU A CA 1
ATOM 2447 C C . GLU A 1 304 ? -20.098 -24.954 22.574 1.00 36.16 304 GLU A C 1
ATOM 2449 O O . GLU A 1 304 ? -19.485 -24.101 21.936 1.00 36.16 304 GLU A O 1
ATOM 2454 N N . SER A 1 305 ? -20.441 -26.110 21.997 1.00 34.41 305 SER A N 1
ATOM 2455 C CA . SER A 1 305 ? -20.247 -26.407 20.567 1.00 34.41 305 SER A CA 1
ATOM 2456 C C . SER A 1 305 ? -21.425 -25.989 19.677 1.00 34.41 305 SER A C 1
ATOM 2458 O O . SER A 1 305 ? -21.245 -25.884 18.470 1.00 34.41 305 SER A O 1
ATOM 2460 N N . ASP A 1 306 ? -22.601 -25.698 20.239 1.00 38.34 306 ASP A N 1
ATOM 2461 C CA . ASP A 1 306 ? -23.835 -25.575 19.442 1.00 38.34 306 ASP A CA 1
ATOM 2462 C C . ASP A 1 306 ? -24.091 -24.166 18.867 1.00 38.34 306 ASP A C 1
ATOM 2464 O O . ASP A 1 306 ? -24.687 -24.032 17.809 1.00 38.34 306 ASP A O 1
ATOM 2468 N N . GLN A 1 307 ? -23.595 -23.083 19.484 1.00 36.97 307 GLN A N 1
ATOM 2469 C CA . GLN A 1 307 ? -23.914 -21.716 19.014 1.00 36.97 307 GLN A CA 1
ATOM 2470 C C . GLN A 1 307 ? -22.970 -21.171 17.924 1.00 36.97 307 GLN A C 1
ATOM 2472 O O . GLN A 1 307 ? -23.279 -20.176 17.265 1.00 36.97 307 GLN A O 1
ATOM 2477 N N . ARG A 1 308 ? -21.800 -21.794 17.718 1.00 39.41 308 ARG A N 1
ATOM 2478 C CA . ARG A 1 308 ? -20.738 -21.276 16.829 1.00 39.41 308 ARG A CA 1
ATOM 2479 C C . ARG A 1 308 ? -20.767 -21.891 15.426 1.00 39.41 308 ARG A C 1
ATOM 2481 O O . ARG A 1 308 ? -20.440 -21.196 14.463 1.00 39.41 308 ARG A O 1
ATOM 2488 N N . GLU A 1 309 ? -21.202 -23.147 15.299 1.00 40.78 309 GLU A N 1
ATOM 2489 C CA . GLU A 1 309 ? -21.500 -23.764 13.997 1.00 40.78 309 GLU A CA 1
ATOM 2490 C C . GLU A 1 309 ? -22.703 -23.090 13.329 1.00 40.78 309 GLU A C 1
ATOM 2492 O O . GLU A 1 309 ? -22.676 -22.843 12.120 1.00 40.78 309 GLU A O 1
ATOM 2497 N N . ASP A 1 310 ? -23.697 -22.678 14.117 1.00 41.44 310 ASP A N 1
ATOM 2498 C CA . ASP A 1 310 ? -24.897 -22.012 13.615 1.00 41.44 310 ASP A CA 1
ATOM 2499 C C . ASP A 1 310 ? -24.604 -20.651 12.974 1.00 41.44 310 ASP A C 1
ATOM 2501 O O . ASP A 1 310 ? -25.213 -20.319 11.963 1.00 41.44 310 ASP A O 1
ATOM 2505 N N . GLY A 1 311 ? -23.622 -19.880 13.456 1.00 37.16 311 GLY A N 1
ATOM 2506 C CA . GLY A 1 311 ? -23.265 -18.579 12.870 1.00 37.16 311 GLY A CA 1
ATOM 2507 C C . GLY A 1 311 ? -22.588 -18.669 11.494 1.00 37.16 311 GLY A C 1
ATOM 2508 O O . GLY A 1 311 ? -22.875 -17.874 10.597 1.00 37.16 311 GLY A O 1
ATOM 2509 N N . ILE A 1 312 ? -21.714 -19.660 11.295 1.00 40.41 312 ILE A N 1
ATOM 2510 C CA . ILE A 1 312 ? -21.008 -19.891 10.020 1.00 40.41 312 ILE A CA 1
ATOM 2511 C C . ILE A 1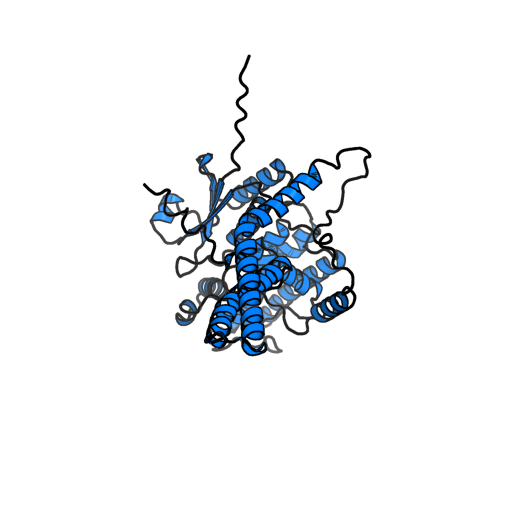 312 ? -21.945 -20.562 9.015 1.00 40.41 312 ILE A C 1
ATOM 2513 O O . ILE A 1 312 ? -22.006 -20.162 7.847 1.00 40.41 312 ILE A O 1
ATOM 2517 N N . ARG A 1 313 ? -22.733 -21.536 9.485 1.00 39.19 313 ARG A N 1
ATOM 2518 C CA . ARG A 1 313 ? -23.773 -22.186 8.692 1.00 39.19 313 ARG A CA 1
ATOM 2519 C C . ARG A 1 313 ? -24.847 -21.182 8.285 1.00 39.19 313 ARG A C 1
ATOM 2521 O O . ARG A 1 313 ? -25.224 -21.181 7.122 1.00 39.19 313 ARG A O 1
ATOM 2528 N N . SER A 1 314 ? -25.241 -20.268 9.172 1.00 42.44 314 SER A N 1
ATOM 2529 C CA . SER A 1 314 ? -26.191 -19.184 8.887 1.00 42.44 314 SER A CA 1
ATOM 2530 C C . SER A 1 314 ? -25.663 -18.205 7.836 1.00 42.44 314 SER A C 1
ATOM 2532 O O . SER A 1 314 ? -26.418 -17.811 6.957 1.00 42.44 314 SER A O 1
ATOM 2534 N N . ARG A 1 315 ? -24.358 -17.890 7.813 1.00 45.00 315 ARG A N 1
ATOM 2535 C CA . ARG A 1 315 ? -23.767 -16.970 6.817 1.00 45.00 315 ARG A CA 1
ATOM 2536 C C . ARG A 1 315 ? -23.561 -17.603 5.436 1.00 45.00 315 ARG A C 1
ATOM 2538 O O . ARG A 1 315 ? -23.805 -16.962 4.416 1.00 45.00 315 ARG A O 1
ATOM 2545 N N . CYS A 1 316 ? -23.156 -18.874 5.398 1.00 42.84 316 CYS A N 1
ATOM 2546 C CA . CYS A 1 316 ? -23.083 -19.656 4.161 1.00 42.84 316 CYS A CA 1
ATOM 2547 C C . CYS A 1 316 ? -24.491 -19.903 3.591 1.00 42.84 316 CYS A C 1
ATOM 2549 O O . CYS A 1 316 ? -24.711 -19.776 2.387 1.00 42.84 316 CYS A O 1
ATOM 2551 N N . MET A 1 317 ? -25.463 -20.149 4.476 1.00 47.84 317 MET A N 1
ATOM 2552 C CA . MET A 1 317 ? -26.880 -20.242 4.135 1.00 47.84 317 MET A CA 1
ATOM 2553 C C . MET A 1 317 ? -27.435 -18.883 3.677 1.00 47.84 317 MET A C 1
ATOM 2555 O O . MET A 1 317 ? -28.165 -18.864 2.702 1.00 47.84 317 MET A O 1
ATOM 2559 N N . GLN A 1 318 ? -27.004 -17.748 4.243 1.00 44.09 318 GLN A N 1
ATOM 2560 C CA . GLN A 1 318 ? -27.388 -16.397 3.798 1.00 44.09 318 GLN A CA 1
ATOM 2561 C C . GLN A 1 318 ? -26.878 -16.062 2.389 1.00 44.09 318 GLN A C 1
ATOM 2563 O O . GLN A 1 318 ? -27.654 -15.628 1.543 1.00 44.09 318 GLN A O 1
ATOM 2568 N N . MET A 1 319 ? -25.594 -16.307 2.093 1.00 45.72 319 MET A N 1
ATOM 2569 C CA . MET A 1 319 ? -25.041 -16.122 0.739 1.00 45.72 3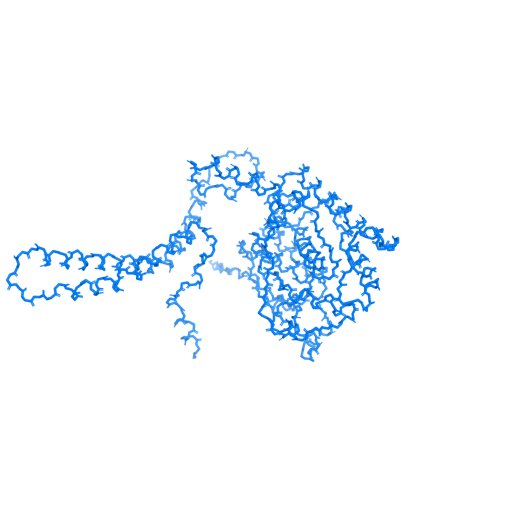19 MET A CA 1
ATOM 2570 C C . MET A 1 319 ? -25.692 -17.058 -0.286 1.00 45.72 319 MET A C 1
ATOM 2572 O O . MET A 1 319 ? -25.881 -16.680 -1.449 1.00 45.72 319 MET A O 1
ATOM 2576 N N . PHE A 1 320 ? -26.032 -18.277 0.143 1.00 53.41 320 PHE A N 1
ATOM 2577 C CA . PHE A 1 320 ? -26.789 -19.226 -0.659 1.00 53.41 320 PHE A CA 1
ATOM 2578 C C . PHE A 1 320 ? -28.218 -18.726 -0.884 1.00 53.41 320 PHE A C 1
ATOM 2580 O O . PHE A 1 320 ? -28.641 -18.704 -2.026 1.00 53.41 320 PHE A O 1
ATOM 2587 N N . GLU A 1 321 ? -28.927 -18.242 0.137 1.00 53.06 321 GLU A N 1
ATOM 2588 C CA . GLU A 1 321 ? -30.302 -17.723 0.067 1.00 53.06 321 GLU A CA 1
ATOM 2589 C C . GLU A 1 321 ? -30.432 -16.464 -0.799 1.00 53.06 321 GLU A C 1
ATOM 2591 O O . GLU A 1 321 ? -31.379 -16.349 -1.584 1.00 53.06 321 GLU A O 1
ATOM 2596 N N . GLU A 1 322 ? -29.465 -15.547 -0.724 1.00 55.91 322 GLU A N 1
ATOM 2597 C CA . GLU A 1 322 ? -29.440 -14.327 -1.539 1.00 55.91 322 GLU A CA 1
ATOM 2598 C C . GLU A 1 322 ? -29.262 -14.629 -3.034 1.00 55.91 322 GLU A C 1
ATOM 2600 O O . GLU A 1 322 ? -29.823 -13.932 -3.884 1.00 55.91 322 GLU A O 1
ATOM 2605 N N . ASN A 1 323 ? -28.558 -15.718 -3.361 1.00 56.81 323 ASN A N 1
ATOM 2606 C CA . ASN A 1 323 ? -28.319 -16.167 -4.734 1.00 56.81 323 ASN A CA 1
ATOM 2607 C C . ASN A 1 323 ? -29.160 -17.395 -5.133 1.00 56.81 323 ASN A C 1
ATOM 2609 O O . ASN A 1 323 ? -29.120 -17.816 -6.292 1.00 56.81 323 ASN A O 1
ATOM 2613 N N . LEU A 1 324 ? -29.982 -17.934 -4.222 1.00 71.38 324 LEU A N 1
ATOM 2614 C CA . LEU A 1 324 ? -30.755 -19.163 -4.423 1.00 71.38 324 LEU A CA 1
ATOM 2615 C C . LEU A 1 324 ? -31.766 -18.977 -5.539 1.00 71.38 324 LEU A C 1
ATOM 2617 O O . LEU A 1 324 ? -31.926 -19.859 -6.367 1.00 71.38 324 LEU A O 1
ATOM 2621 N N . LYS A 1 325 ? -32.403 -17.806 -5.621 1.00 70.88 325 LYS A N 1
ATOM 2622 C CA . LYS A 1 325 ? -33.355 -17.490 -6.697 1.00 70.88 325 LYS A CA 1
ATOM 2623 C C . LYS A 1 325 ? -32.694 -17.502 -8.076 1.00 70.88 325 LYS A C 1
ATOM 2625 O O . LYS A 1 325 ? -33.313 -17.943 -9.040 1.00 70.88 325 LYS A O 1
ATOM 2630 N N . LEU A 1 326 ? -31.446 -17.041 -8.166 1.00 70.69 326 LEU A N 1
ATOM 2631 C CA . LEU A 1 326 ? -30.688 -17.016 -9.415 1.00 70.69 326 LEU A CA 1
ATOM 2632 C C . LEU A 1 326 ? -30.201 -18.421 -9.795 1.00 70.69 326 LEU A C 1
ATOM 2634 O O . LEU A 1 326 ? -30.310 -18.803 -10.956 1.00 70.69 326 LEU A O 1
ATOM 2638 N N . LEU A 1 327 ? -29.738 -19.201 -8.814 1.00 77.38 327 LEU A N 1
ATOM 2639 C CA . LEU A 1 327 ? -29.333 -20.596 -8.993 1.00 77.38 327 LEU A CA 1
ATOM 2640 C C . LEU A 1 327 ? -30.518 -21.498 -9.373 1.00 77.38 327 LEU A C 1
ATOM 2642 O O . LEU A 1 327 ? -30.410 -22.309 -10.288 1.00 77.38 327 LEU A O 1
ATOM 2646 N N . LEU A 1 328 ? -31.668 -21.336 -8.711 1.00 81.19 328 LEU A N 1
ATOM 2647 C CA . LEU A 1 328 ? -32.896 -22.059 -9.048 1.00 81.19 328 LEU A CA 1
ATOM 2648 C C . LEU A 1 328 ? -33.381 -21.673 -10.450 1.00 81.19 328 LEU A C 1
ATOM 2650 O O . LEU A 1 328 ? -33.829 -22.534 -11.199 1.00 81.19 328 LEU A O 1
ATOM 2654 N N . GLY A 1 329 ? -33.259 -20.391 -10.814 1.00 81.44 329 GLY A N 1
ATOM 2655 C CA . GLY A 1 329 ? -33.601 -19.884 -12.141 1.00 81.44 329 GLY A CA 1
ATOM 2656 C C . GLY A 1 329 ? -32.720 -20.464 -13.250 1.00 81.44 329 GLY A C 1
ATOM 2657 O O . GLY A 1 329 ? -33.247 -20.937 -14.255 1.00 81.44 329 GLY A O 1
ATOM 2658 N N . SER A 1 330 ? -31.394 -20.484 -13.070 1.00 83.06 330 SER A N 1
ATOM 2659 C CA . SER A 1 330 ? -30.467 -21.060 -14.055 1.00 83.06 330 SER A CA 1
ATOM 2660 C C . SER A 1 330 ? -30.611 -22.579 -14.168 1.00 83.06 330 SER A C 1
ATOM 2662 O O . SER A 1 330 ? -30.597 -23.109 -15.281 1.00 83.06 330 SER A O 1
ATOM 2664 N N . LEU A 1 331 ? -30.839 -23.271 -13.047 1.00 87.38 331 LEU A N 1
ATOM 2665 C CA . LEU A 1 331 ? -31.116 -24.705 -13.022 1.00 87.38 331 LEU A CA 1
ATOM 2666 C C . LEU A 1 331 ? -32.437 -25.039 -13.728 1.00 87.38 331 LEU A C 1
ATOM 2668 O O . LEU A 1 331 ? -32.468 -25.940 -14.564 1.00 87.38 331 LEU A O 1
ATOM 2672 N N . ALA A 1 332 ? -33.512 -24.298 -13.447 1.00 87.62 332 ALA A N 1
ATOM 2673 C CA . ALA A 1 332 ? -34.802 -24.489 -14.106 1.00 87.62 332 ALA A CA 1
ATOM 2674 C C . ALA A 1 332 ? -34.698 -24.272 -15.623 1.00 87.62 332 ALA A C 1
ATOM 2676 O O . ALA A 1 332 ? -35.237 -25.064 -16.394 1.00 87.62 332 ALA A O 1
ATOM 2677 N N . LEU A 1 333 ? -33.952 -23.249 -16.054 1.00 87.81 333 LEU A N 1
ATOM 2678 C CA . LEU A 1 333 ? -33.726 -22.957 -17.469 1.00 87.81 333 LEU A CA 1
ATOM 2679 C C . LEU A 1 333 ? -32.919 -24.064 -18.165 1.00 87.81 333 LEU A C 1
ATOM 2681 O O . LEU A 1 333 ? -33.272 -24.481 -19.268 1.00 87.81 333 LEU A O 1
ATOM 2685 N N . ALA A 1 334 ? -31.878 -24.582 -17.504 1.00 91.19 334 ALA A N 1
ATOM 2686 C CA . ALA A 1 334 ? -31.068 -25.684 -18.018 1.00 91.19 334 ALA A CA 1
ATOM 2687 C C . ALA A 1 334 ? -31.883 -26.981 -18.146 1.00 91.19 334 ALA A C 1
ATOM 2689 O O . ALA A 1 334 ? -31.824 -27.647 -19.182 1.00 91.19 334 ALA A O 1
ATOM 2690 N N . VAL A 1 335 ? -32.687 -27.323 -17.132 1.00 91.94 335 VAL A N 1
ATOM 2691 C CA . VAL A 1 335 ? -33.556 -28.513 -17.146 1.00 91.94 335 VAL A CA 1
ATOM 2692 C C . VAL A 1 335 ? -34.629 -28.388 -18.225 1.00 91.94 335 VAL A C 1
ATOM 2694 O O . VAL A 1 335 ? -34.810 -29.315 -19.012 1.00 91.94 335 VAL A O 1
ATOM 2697 N N . PHE A 1 336 ? -35.296 -27.235 -18.315 1.00 92.62 336 PHE A N 1
ATOM 2698 C CA . PHE A 1 336 ? -36.321 -26.986 -19.327 1.00 92.62 336 PHE A CA 1
ATOM 2699 C C . PHE A 1 336 ? -35.746 -27.037 -20.750 1.00 92.62 336 PHE A C 1
ATOM 2701 O O . PHE A 1 336 ? -36.296 -27.725 -21.609 1.00 92.62 336 PHE A O 1
ATOM 2708 N N . GLY A 1 337 ? -34.599 -26.391 -20.990 1.00 91.94 337 GLY A N 1
ATOM 2709 C CA . GLY A 1 337 ? -33.903 -26.453 -22.278 1.00 91.94 337 GLY A CA 1
ATOM 2710 C C . GLY A 1 337 ? -33.501 -27.881 -22.657 1.00 91.94 337 GLY A C 1
ATOM 2711 O O . GLY A 1 337 ? -33.747 -28.317 -23.780 1.00 91.94 337 GLY A O 1
ATOM 2712 N N . THR A 1 338 ? -32.968 -28.651 -21.704 1.00 92.50 338 THR A N 1
ATOM 2713 C CA . THR A 1 338 ? -32.585 -30.057 -21.923 1.00 92.50 338 THR A CA 1
ATOM 2714 C C . THR A 1 338 ? -33.800 -30.941 -22.221 1.00 92.50 338 THR A C 1
ATOM 2716 O O . THR A 1 338 ? -33.743 -31.776 -23.122 1.00 92.50 338 THR A O 1
ATOM 2719 N N . ALA A 1 339 ? -34.924 -30.730 -21.530 1.00 93.38 339 ALA A N 1
ATOM 2720 C CA . ALA A 1 339 ? -36.167 -31.457 -21.783 1.00 93.38 339 ALA A CA 1
ATOM 2721 C C . ALA A 1 339 ? -36.720 -31.184 -23.192 1.00 93.38 339 ALA A C 1
ATOM 2723 O O . ALA A 1 339 ? -37.138 -32.121 -23.869 1.00 93.38 339 ALA A O 1
ATOM 2724 N N . LEU A 1 340 ? -36.663 -29.934 -23.668 1.00 92.12 340 LEU A N 1
ATOM 2725 C CA . LEU A 1 340 ? -37.063 -29.577 -25.035 1.00 92.12 340 LEU A CA 1
ATOM 2726 C C . LEU A 1 340 ? -36.155 -30.204 -26.097 1.00 92.12 340 LEU A C 1
ATOM 2728 O O . LEU A 1 340 ? -36.646 -30.648 -27.133 1.00 92.12 340 LEU A O 1
ATOM 2732 N N . ILE A 1 341 ? -34.849 -30.292 -25.829 1.00 93.44 341 ILE A N 1
ATOM 2733 C CA . ILE A 1 341 ? -33.902 -30.980 -26.714 1.00 93.44 341 ILE A CA 1
ATOM 2734 C C . ILE A 1 341 ? -34.244 -32.474 -26.786 1.00 93.44 341 ILE A C 1
ATOM 2736 O O . ILE A 1 341 ? -34.390 -33.010 -27.882 1.00 93.44 341 ILE A O 1
ATOM 2740 N N . ILE A 1 342 ? -34.446 -33.144 -25.645 1.00 92.19 342 ILE A N 1
ATOM 2741 C CA . ILE A 1 342 ? -34.832 -34.566 -25.606 1.00 92.19 342 ILE A CA 1
ATOM 2742 C C . ILE A 1 342 ? -36.166 -34.781 -26.329 1.00 92.19 342 ILE A C 1
ATOM 2744 O O . ILE A 1 342 ? -36.275 -35.680 -27.157 1.00 92.19 342 ILE A O 1
ATOM 2748 N N . PHE A 1 343 ? -37.157 -33.925 -26.083 1.00 89.50 343 PHE A N 1
ATOM 2749 C CA . PHE A 1 343 ? -38.458 -33.984 -26.745 1.00 89.50 343 PHE A CA 1
ATOM 2750 C C . PHE A 1 343 ? -38.350 -33.794 -28.264 1.00 89.50 343 PHE A C 1
ATOM 2752 O O . PHE A 1 343 ? -38.983 -34.527 -29.022 1.00 89.50 343 PHE A O 1
ATOM 2759 N N . SER A 1 344 ? -37.487 -32.880 -28.720 1.00 87.81 344 SER A N 1
ATOM 2760 C CA . SER A 1 344 ? -37.163 -32.718 -30.139 1.00 87.81 344 SER A CA 1
ATOM 2761 C C . SER A 1 344 ? -36.597 -34.005 -30.738 1.00 87.81 344 SER A C 1
ATOM 2763 O O . SER A 1 344 ? -37.012 -34.407 -31.826 1.00 87.81 344 SER A O 1
ATOM 2765 N N . PHE A 1 345 ? -35.660 -34.661 -30.049 1.00 88.38 345 PHE A N 1
ATOM 2766 C CA . PHE A 1 345 ? -35.117 -35.946 -30.492 1.00 88.38 345 PHE A CA 1
ATOM 2767 C C . PHE A 1 345 ? -36.206 -37.027 -30.514 1.00 88.38 345 PHE A C 1
ATOM 2769 O O . PHE A 1 345 ? -36.331 -37.740 -31.503 1.00 88.38 345 PHE A O 1
ATOM 2776 N N . CYS A 1 346 ? -37.065 -37.103 -29.499 1.00 86.88 346 CYS A N 1
ATOM 2777 C CA . CYS A 1 346 ? -38.175 -38.054 -29.479 1.00 86.88 346 CYS A CA 1
ATOM 2778 C C . CYS A 1 346 ? -39.142 -37.852 -30.655 1.00 86.88 346 CYS A C 1
ATOM 2780 O O . CYS A 1 346 ? -39.470 -38.830 -31.312 1.00 86.88 346 CYS A O 1
ATOM 2782 N N . ILE A 1 347 ? -39.550 -36.618 -30.975 1.00 85.00 347 ILE A N 1
ATOM 2783 C CA . ILE A 1 347 ? -40.416 -36.342 -32.140 1.00 85.00 347 ILE A CA 1
ATOM 2784 C C . ILE A 1 347 ? -39.714 -36.685 -33.457 1.00 85.00 347 ILE A C 1
ATOM 2786 O O . ILE A 1 347 ? -40.348 -37.181 -34.379 1.00 85.00 347 ILE A O 1
ATOM 2790 N N . THR A 1 348 ? -38.411 -36.415 -33.558 1.00 81.31 348 THR A N 1
ATOM 2791 C CA . THR A 1 348 ? -37.658 -36.628 -34.804 1.00 81.31 348 THR A CA 1
ATOM 2792 C C . THR A 1 348 ? -37.412 -38.113 -35.086 1.00 81.31 348 THR A C 1
ATOM 2794 O O . THR A 1 348 ? -37.350 -38.512 -36.245 1.00 81.31 348 TH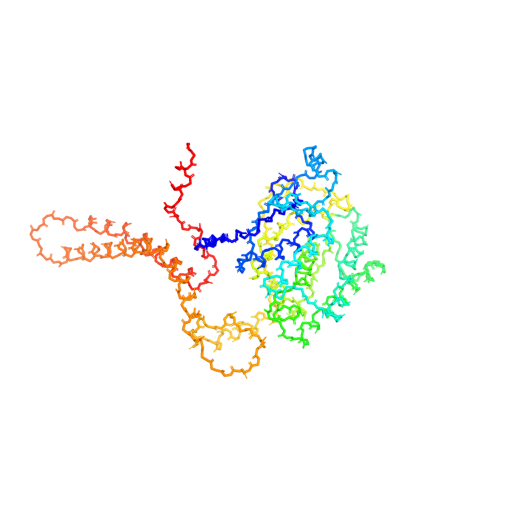R A O 1
ATOM 2797 N N . PHE A 1 349 ? -37.250 -38.932 -34.041 1.00 80.12 349 PHE A N 1
ATOM 2798 C CA . PHE A 1 349 ? -36.860 -40.341 -34.162 1.00 80.12 349 PHE A CA 1
ATOM 2799 C C . PHE A 1 349 ? -37.997 -41.339 -33.896 1.00 80.12 349 PHE A C 1
ATOM 2801 O O . PHE A 1 349 ? -37.858 -42.508 -34.258 1.00 80.12 349 PHE A O 1
ATOM 2808 N N . LEU A 1 350 ? -39.112 -40.916 -33.291 1.00 77.81 350 LEU A N 1
ATOM 2809 C CA . LEU A 1 350 ? -40.311 -41.744 -33.161 1.00 77.81 350 LEU A CA 1
ATOM 2810 C C . LEU A 1 350 ? -41.271 -41.441 -34.318 1.00 77.81 350 LEU A C 1
ATOM 2812 O O . LEU A 1 350 ? -41.585 -40.273 -34.544 1.00 77.81 350 LEU A O 1
ATOM 2816 N N . PRO A 1 351 ? -41.762 -42.462 -35.041 1.00 66.31 351 PRO A N 1
ATOM 2817 C CA . PRO A 1 351 ? -42.761 -42.262 -36.081 1.00 66.31 351 PRO A CA 1
ATOM 2818 C C . PRO A 1 351 ? -44.050 -41.745 -35.434 1.00 66.31 351 PRO A C 1
ATOM 2820 O O . PRO A 1 351 ? -44.751 -42.489 -34.754 1.00 66.31 351 PRO A O 1
ATOM 2823 N N . ASN A 1 352 ? -44.333 -40.459 -35.622 1.00 61.44 352 ASN A N 1
ATOM 2824 C CA . ASN A 1 352 ? -45.557 -39.807 -35.179 1.00 61.44 352 ASN A CA 1
ATOM 2825 C C . ASN A 1 352 ? -46.245 -39.177 -36.393 1.00 61.44 352 ASN A C 1
ATOM 2827 O O . ASN A 1 352 ? -45.606 -38.460 -37.156 1.00 61.44 352 ASN A O 1
ATOM 2831 N N . ASP A 1 353 ? -47.560 -39.366 -36.514 1.00 64.81 353 ASP A N 1
ATOM 2832 C CA . ASP A 1 353 ? -48.419 -38.762 -37.552 1.00 64.81 353 ASP A CA 1
ATOM 2833 C C . ASP A 1 353 ? -48.656 -37.246 -37.347 1.00 64.81 353 ASP A C 1
ATOM 2835 O O . ASP A 1 353 ? -49.578 -36.654 -37.906 1.00 64.81 353 ASP A O 1
ATOM 2839 N N . MET A 1 354 ? -47.850 -36.606 -36.499 1.00 61.22 354 MET A N 1
ATOM 2840 C CA . MET A 1 354 ? -47.976 -35.198 -36.142 1.00 61.22 354 MET A CA 1
ATOM 2841 C C . MET A 1 354 ? -47.013 -34.376 -36.996 1.00 61.22 354 MET A C 1
ATOM 2843 O O . MET A 1 354 ? -45.801 -34.549 -36.896 1.00 61.22 354 MET A O 1
ATOM 2847 N N . ASP A 1 355 ? -47.548 -33.431 -37.771 1.00 62.94 355 ASP A N 1
ATOM 2848 C CA . ASP A 1 355 ? -46.814 -32.518 -38.669 1.00 62.94 355 ASP A CA 1
ATOM 2849 C C . ASP A 1 355 ? -46.054 -31.413 -37.892 1.00 62.94 355 ASP A C 1
ATOM 2851 O O . ASP A 1 355 ? -46.045 -30.228 -38.227 1.00 62.94 355 ASP A O 1
ATOM 2855 N N . ILE A 1 356 ? -45.469 -31.789 -36.753 1.00 70.06 356 ILE A N 1
ATOM 2856 C CA . ILE A 1 356 ? -44.761 -30.904 -35.838 1.00 70.06 356 ILE A CA 1
ATOM 2857 C C . ILE A 1 356 ? -43.281 -30.929 -36.208 1.00 70.06 356 ILE A C 1
ATOM 2859 O O . ILE A 1 356 ? -42.582 -31.927 -36.037 1.00 70.06 356 ILE A O 1
ATOM 2863 N N . HIS A 1 357 ? -42.776 -29.792 -36.674 1.00 78.94 357 HIS A N 1
ATOM 2864 C CA . HIS A 1 357 ? -41.370 -29.623 -37.014 1.00 78.94 357 HIS A CA 1
ATOM 2865 C C . HIS A 1 357 ? -40.468 -29.685 -35.766 1.00 78.94 357 HIS A C 1
ATOM 2867 O O . HIS A 1 357 ? -40.229 -28.675 -35.102 1.00 78.94 357 HIS A O 1
ATOM 2873 N N . GLY A 1 358 ? -39.922 -30.870 -35.468 1.00 80.31 358 GLY A N 1
ATOM 2874 C CA . GLY A 1 358 ? -39.037 -31.114 -34.319 1.00 80.31 358 GLY A CA 1
ATOM 2875 C C . GLY A 1 358 ? -37.860 -30.134 -34.213 1.00 80.31 358 GLY A C 1
ATOM 2876 O O . GLY A 1 358 ? -37.521 -29.700 -33.116 1.00 80.31 358 GLY A O 1
ATOM 2877 N N . TRP A 1 359 ? -37.315 -29.670 -35.346 1.00 82.50 359 TRP A N 1
ATOM 2878 C CA . TRP A 1 359 ? -36.210 -28.702 -35.372 1.00 82.50 359 TRP A CA 1
ATOM 2879 C C . TRP A 1 359 ? -36.524 -27.385 -34.638 1.00 82.50 359 TRP A C 1
ATOM 2881 O O . TRP A 1 359 ? -35.611 -26.763 -34.097 1.00 82.50 359 TRP A O 1
ATOM 2891 N N . ILE A 1 360 ? -37.797 -26.976 -34.553 1.00 87.69 360 ILE A N 1
ATOM 2892 C CA . ILE A 1 360 ? -38.209 -25.773 -33.814 1.00 87.69 360 ILE A CA 1
ATOM 2893 C C . ILE A 1 360 ? -37.937 -25.960 -32.315 1.00 87.69 360 ILE A C 1
ATOM 2895 O O . ILE A 1 360 ? -37.358 -25.086 -31.669 1.00 87.69 360 ILE A O 1
ATOM 2899 N N . PHE A 1 361 ? -38.288 -27.125 -31.768 1.00 88.75 361 PHE A N 1
ATOM 2900 C CA . PHE A 1 361 ? -38.057 -27.457 -30.360 1.00 88.75 361 PHE A CA 1
ATOM 2901 C C . PHE A 1 361 ? -36.570 -27.621 -30.048 1.00 88.75 361 PHE A C 1
ATOM 2903 O O . PHE A 1 361 ? -36.141 -27.251 -28.957 1.00 88.75 361 PHE A O 1
ATOM 2910 N N . LEU A 1 362 ? -35.772 -28.088 -31.014 1.00 89.38 362 LEU A N 1
ATOM 2911 C CA . LEU A 1 362 ? -34.316 -28.132 -30.886 1.00 89.38 362 LEU A CA 1
ATOM 2912 C C . LEU A 1 362 ? -33.721 -26.729 -30.723 1.00 89.38 362 LEU A C 1
ATOM 2914 O O . LEU A 1 362 ? -32.941 -26.494 -29.803 1.00 89.38 362 LEU A O 1
ATOM 2918 N N . VAL A 1 363 ? -34.105 -25.788 -31.593 1.00 89.62 363 VAL A N 1
ATOM 2919 C CA . VAL A 1 363 ? -33.593 -24.409 -31.559 1.00 89.62 363 VAL A CA 1
ATOM 2920 C C . VAL A 1 363 ? -34.005 -23.711 -30.264 1.00 89.62 363 VAL A C 1
ATOM 2922 O O . VAL A 1 363 ? -33.159 -23.125 -29.588 1.00 89.62 363 VAL A O 1
ATOM 2925 N N . VAL A 1 364 ? -35.279 -23.819 -29.874 1.00 90.31 364 VAL A N 1
ATOM 2926 C CA . VAL A 1 364 ? -35.771 -23.233 -28.617 1.00 90.31 364 VAL A CA 1
ATOM 2927 C C . VAL A 1 364 ? -35.106 -23.889 -27.402 1.00 90.31 364 VAL A C 1
ATOM 2929 O O . VAL A 1 364 ? -34.713 -23.195 -26.465 1.00 90.31 364 VAL A O 1
ATOM 2932 N N . GLY A 1 365 ? -34.909 -25.209 -27.426 1.00 91.31 365 GLY A N 1
ATOM 2933 C CA . GLY A 1 365 ? -34.229 -25.940 -26.361 1.00 91.31 365 GLY A CA 1
ATOM 2934 C C . GLY A 1 365 ? -32.776 -25.502 -26.168 1.00 91.31 365 GLY A C 1
ATOM 2935 O O . GLY A 1 365 ? -32.358 -25.252 -25.039 1.00 91.31 365 GLY A O 1
ATOM 2936 N N . ILE A 1 366 ? -32.022 -25.318 -27.257 1.00 91.44 366 ILE A N 1
ATOM 2937 C CA . ILE A 1 366 ? -30.636 -24.820 -27.216 1.00 91.44 366 ILE A CA 1
ATOM 2938 C C . ILE A 1 366 ? -30.575 -23.382 -26.678 1.00 91.44 366 ILE A C 1
ATOM 2940 O O . ILE A 1 366 ? -29.724 -23.085 -25.836 1.00 91.44 366 ILE A O 1
ATOM 2944 N N . LEU A 1 367 ? -31.492 -22.506 -27.112 1.00 90.25 367 LEU A N 1
ATOM 2945 C CA . LEU A 1 367 ? -31.561 -21.113 -26.652 1.00 90.25 367 LEU A CA 1
ATOM 2946 C C . LEU A 1 367 ? -31.770 -20.995 -25.136 1.00 90.25 367 LEU A C 1
ATOM 2948 O O . LEU A 1 367 ? -31.249 -20.062 -24.528 1.00 90.25 367 LEU A O 1
ATOM 2952 N N . PHE A 1 368 ? -32.484 -21.939 -24.517 1.00 88.56 368 PHE A N 1
ATOM 2953 C CA . PHE A 1 368 ? -32.652 -21.983 -23.062 1.00 88.56 368 PHE A CA 1
ATOM 2954 C C . PHE A 1 368 ? -31.533 -22.746 -22.341 1.00 88.56 368 PHE A C 1
ATOM 2956 O O . PHE A 1 368 ? -31.095 -22.327 -21.268 1.00 88.56 368 PHE A O 1
ATOM 2963 N N . ALA A 1 369 ? -31.016 -23.825 -22.930 1.00 88.88 369 ALA A N 1
ATOM 2964 C CA . ALA A 1 369 ? -29.968 -24.630 -22.312 1.00 88.88 369 ALA A CA 1
ATOM 2965 C C . ALA A 1 369 ? -28.640 -23.862 -22.182 1.00 88.88 369 ALA A C 1
ATOM 2967 O O . ALA A 1 369 ? -28.018 -23.911 -21.121 1.00 88.88 369 ALA A O 1
ATOM 2968 N N . ILE A 1 370 ? -28.214 -23.127 -23.220 1.00 86.81 370 ILE A N 1
ATOM 2969 C CA . ILE A 1 370 ? -26.904 -22.450 -23.236 1.00 86.81 370 ILE A CA 1
ATOM 2970 C C . ILE A 1 370 ? -26.755 -21.446 -22.076 1.00 86.81 370 ILE A C 1
ATOM 2972 O O . ILE A 1 370 ? -25.795 -21.586 -21.313 1.00 86.81 370 ILE A O 1
ATOM 2976 N N . PRO A 1 371 ? -27.671 -20.477 -21.863 1.00 84.12 371 PRO A N 1
ATOM 2977 C CA . PRO A 1 371 ? -27.564 -19.553 -20.735 1.00 84.12 371 PRO A CA 1
ATOM 2978 C C . PRO A 1 371 ? -27.675 -20.265 -19.380 1.00 84.12 371 PRO A C 1
ATOM 2980 O O . PRO A 1 371 ? -26.952 -19.919 -18.447 1.00 84.12 371 PRO A O 1
ATOM 2983 N N . GLY A 1 372 ? -28.539 -21.284 -19.272 1.00 86.25 372 GLY A N 1
ATOM 2984 C CA . GLY A 1 372 ? -28.719 -22.062 -18.043 1.00 86.25 372 GLY A CA 1
ATOM 2985 C C . GLY A 1 372 ? -27.433 -22.765 -17.601 1.00 86.25 372 GLY A C 1
ATOM 2986 O O . GLY A 1 372 ? -26.967 -22.558 -16.479 1.00 86.25 372 GLY A O 1
ATOM 2987 N N . PHE A 1 373 ? -26.808 -23.534 -18.499 1.00 86.12 373 PHE A N 1
ATOM 2988 C CA . PHE A 1 373 ? -25.542 -24.222 -18.223 1.00 86.12 373 PHE A CA 1
ATOM 2989 C C . PHE A 1 373 ? -24.374 -23.254 -18.029 1.00 86.12 373 PHE A C 1
ATOM 2991 O O . PHE A 1 373 ? -23.548 -23.478 -17.146 1.00 86.12 373 PHE A O 1
ATOM 2998 N N . TYR A 1 374 ? -24.318 -22.165 -18.802 1.00 84.88 374 TYR A N 1
ATOM 2999 C CA . TYR A 1 374 ? -23.298 -21.130 -18.640 1.00 84.88 374 TYR A CA 1
ATOM 3000 C C . TYR A 1 374 ? -23.310 -20.549 -17.221 1.00 84.88 374 TYR A C 1
ATOM 3002 O O . TYR A 1 374 ? -22.279 -20.540 -16.548 1.00 84.88 374 TYR A O 1
ATOM 3010 N N . HIS A 1 375 ? -24.481 -20.132 -16.728 1.00 80.75 375 HIS A N 1
ATOM 3011 C CA . HIS A 1 375 ? -24.604 -19.592 -15.377 1.00 80.75 375 HIS A CA 1
ATOM 3012 C C . HIS A 1 375 ? -24.352 -20.647 -14.297 1.00 80.75 375 HIS A C 1
ATOM 3014 O O . HIS A 1 375 ? -23.729 -20.327 -13.290 1.00 80.75 375 HIS A O 1
ATOM 3020 N N . LEU A 1 376 ? -24.774 -21.899 -14.499 1.00 80.50 376 LEU A N 1
ATOM 3021 C CA . LEU A 1 376 ? -24.520 -22.982 -13.546 1.00 80.50 376 LEU A CA 1
ATOM 3022 C C . LEU A 1 376 ? -23.017 -23.261 -13.393 1.00 80.50 376 LEU A C 1
ATOM 3024 O O . LEU A 1 376 ? -22.511 -23.301 -12.275 1.00 80.50 376 LEU A O 1
ATOM 3028 N N . ILE A 1 377 ? -22.287 -23.373 -14.508 1.00 79.06 377 ILE A N 1
ATOM 3029 C CA . ILE A 1 377 ? -20.831 -23.575 -14.508 1.00 79.06 377 ILE A CA 1
ATOM 3030 C C . ILE A 1 377 ? -20.121 -22.361 -13.910 1.00 79.06 377 ILE A C 1
ATOM 3032 O O . ILE A 1 377 ? -19.203 -22.533 -13.112 1.00 79.06 377 ILE A O 1
ATOM 3036 N N . TYR A 1 378 ? -20.551 -21.145 -14.255 1.00 75.25 378 TYR A N 1
ATOM 3037 C CA . TYR A 1 378 ? -19.989 -19.913 -13.704 1.00 75.25 378 TYR A CA 1
ATOM 3038 C C . TYR A 1 378 ? -20.161 -19.851 -12.178 1.00 75.25 378 TYR A C 1
ATOM 3040 O O . TYR A 1 378 ? -19.195 -19.586 -11.466 1.00 75.25 378 TYR A O 1
ATOM 3048 N N . ILE A 1 379 ? -21.359 -20.159 -11.666 1.00 70.88 379 ILE A N 1
ATOM 3049 C CA . ILE A 1 379 ? -21.643 -20.198 -10.224 1.00 70.88 379 ILE A CA 1
ATOM 3050 C C . ILE A 1 379 ? -20.824 -21.298 -9.543 1.00 70.88 379 ILE A C 1
ATOM 3052 O O . ILE A 1 379 ? -20.218 -21.040 -8.509 1.00 70.88 379 ILE A O 1
ATOM 3056 N N . CYS A 1 380 ? -20.729 -22.496 -10.125 1.00 70.06 380 CYS A N 1
ATOM 3057 C CA . CYS A 1 380 ? -19.861 -23.551 -9.598 1.00 70.06 380 CYS A CA 1
ATOM 3058 C C . CYS A 1 380 ? -18.388 -23.118 -9.565 1.00 70.06 380 CYS A C 1
ATOM 3060 O O . CYS A 1 380 ? -17.706 -23.357 -8.576 1.00 70.06 380 CYS A O 1
ATOM 3062 N N . CYS A 1 381 ? -17.892 -22.441 -10.604 1.00 68.69 381 CYS A N 1
ATOM 3063 C CA . CYS A 1 381 ? -16.515 -21.944 -10.646 1.00 68.69 381 CYS A CA 1
ATOM 3064 C C . CYS A 1 381 ? -16.263 -20.832 -9.615 1.00 68.69 381 CYS A C 1
ATOM 3066 O O . CYS A 1 381 ? -15.190 -20.815 -9.010 1.00 68.69 381 CYS A O 1
ATOM 3068 N N . ALA A 1 382 ? -17.252 -19.963 -9.377 1.00 64.75 382 ALA A N 1
ATOM 3069 C CA . ALA A 1 382 ? -17.215 -18.949 -8.325 1.00 64.75 382 ALA A CA 1
ATOM 3070 C C . ALA A 1 382 ? -17.238 -19.581 -6.920 1.00 64.75 382 ALA A C 1
ATOM 3072 O O . ALA A 1 382 ? -16.444 -19.202 -6.065 1.00 64.75 382 ALA A O 1
ATOM 3073 N N . LEU A 1 383 ? -18.078 -20.600 -6.692 1.00 61.34 383 LEU A N 1
ATOM 3074 C CA . LEU A 1 383 ? -18.128 -21.357 -5.432 1.00 61.34 383 LEU A CA 1
ATOM 3075 C C . LEU A 1 383 ? -16.840 -22.151 -5.169 1.00 61.34 383 LEU A C 1
ATOM 3077 O O . LEU A 1 383 ? -16.422 -22.283 -4.023 1.00 61.34 383 LEU A O 1
ATOM 3081 N N . CYS A 1 384 ? -16.189 -22.658 -6.217 1.00 61.38 384 CYS A N 1
ATOM 3082 C CA . CYS A 1 384 ? -14.902 -23.349 -6.120 1.00 61.38 384 CYS A CA 1
ATOM 3083 C C . CYS A 1 384 ? -13.690 -22.397 -6.046 1.00 61.38 384 CYS A C 1
ATOM 3085 O O . CYS A 1 384 ? -12.559 -22.880 -6.052 1.00 61.38 384 CYS A O 1
ATOM 3087 N N . GLY A 1 385 ? -13.894 -21.073 -6.016 1.00 48.56 385 GLY A N 1
ATOM 3088 C CA . GLY A 1 385 ? -12.820 -20.086 -5.853 1.00 48.56 385 GLY A CA 1
ATOM 3089 C C . GLY A 1 385 ? -11.835 -20.006 -7.025 1.00 48.56 385 GLY A C 1
ATOM 3090 O O . GLY A 1 385 ? -10.664 -19.685 -6.821 1.00 48.56 385 GLY A O 1
ATOM 3091 N N . ARG A 1 386 ? -12.263 -20.322 -8.258 1.00 52.28 386 ARG A N 1
ATOM 3092 C CA . ARG A 1 386 ? -11.378 -20.224 -9.431 1.00 52.28 386 ARG A CA 1
ATOM 3093 C C . ARG A 1 386 ? -11.087 -18.752 -9.778 1.00 52.28 386 ARG A C 1
ATOM 3095 O O . ARG A 1 386 ? -12.023 -17.953 -9.835 1.00 52.28 386 ARG A O 1
ATOM 3102 N N . PRO A 1 387 ? -9.826 -18.385 -10.078 1.00 39.34 387 PRO A N 1
ATOM 3103 C CA . PRO A 1 387 ? -9.477 -17.016 -10.451 1.00 39.34 387 PRO A CA 1
ATOM 3104 C C . PRO A 1 387 ? -10.224 -16.596 -11.726 1.00 39.34 387 PRO A C 1
ATOM 3106 O O . PRO A 1 387 ? -10.259 -17.344 -12.703 1.00 39.34 387 PRO A O 1
ATOM 3109 N N . GLY A 1 388 ? -10.831 -15.406 -11.705 1.00 49.94 388 GLY A N 1
ATOM 3110 C CA . GLY A 1 388 ? -11.606 -14.847 -12.822 1.00 49.94 388 GLY A CA 1
ATOM 3111 C C . GLY A 1 388 ? -13.132 -14.973 -12.711 1.00 49.94 388 GLY A C 1
ATOM 3112 O O . GLY A 1 388 ? -13.825 -14.482 -13.595 1.00 49.94 388 GLY A O 1
ATOM 3113 N N . TYR A 1 389 ? -13.662 -15.575 -11.640 1.00 55.16 389 TYR A N 1
ATOM 3114 C CA . TYR A 1 389 ? -15.104 -15.713 -11.402 1.00 55.16 389 TYR A CA 1
ATOM 3115 C C . TYR A 1 389 ? -15.494 -14.961 -10.118 1.00 55.16 389 TYR A C 1
ATOM 3117 O O . TYR A 1 389 ? -15.136 -15.387 -9.025 1.00 55.16 389 TYR A O 1
ATOM 3125 N N . SER A 1 390 ? -16.220 -13.842 -10.239 1.00 54.19 390 SER A N 1
ATOM 3126 C CA . SER A 1 390 ? -16.784 -13.087 -9.099 1.00 54.19 390 SER A CA 1
ATOM 3127 C C . SER A 1 390 ? -18.312 -13.065 -9.169 1.00 54.19 390 SER A C 1
ATOM 3129 O O . SER A 1 390 ? -18.892 -12.933 -10.254 1.00 54.19 390 SER A O 1
ATOM 3131 N N . PHE A 1 391 ? -18.973 -13.160 -8.011 1.00 56.47 391 PHE A N 1
ATOM 3132 C CA . PHE A 1 391 ? -20.429 -13.012 -7.887 1.00 56.47 391 PHE A CA 1
ATOM 3133 C C . PHE A 1 391 ? -20.915 -11.605 -8.277 1.00 56.47 391 PHE A C 1
ATOM 3135 O O . PHE A 1 391 ? -22.076 -11.435 -8.636 1.00 56.47 391 PHE A O 1
ATOM 3142 N N . GLU A 1 392 ? -20.029 -10.609 -8.290 1.00 49.34 392 GLU A N 1
ATOM 3143 C CA . GLU A 1 392 ? -20.336 -9.217 -8.653 1.00 49.34 392 GLU A CA 1
ATOM 3144 C C . GLU A 1 392 ? -20.594 -9.025 -10.153 1.00 49.34 392 GLU A C 1
ATOM 3146 O O . GLU A 1 392 ? -21.221 -8.048 -10.562 1.00 49.34 392 GLU A O 1
ATOM 3151 N N . GLN A 1 393 ? -20.126 -9.964 -10.980 1.00 51.53 393 GLN A N 1
ATOM 3152 C CA . GLN A 1 393 ? -20.318 -9.945 -12.432 1.00 51.53 393 GLN A CA 1
ATOM 3153 C C . GLN A 1 393 ? -21.620 -10.634 -12.863 1.00 51.53 393 GLN A C 1
ATOM 3155 O O . GLN A 1 393 ? -21.989 -10.582 -14.038 1.00 51.53 393 GLN A O 1
ATOM 3160 N N . LEU A 1 394 ? -22.344 -11.261 -11.929 1.00 54.16 394 LEU A N 1
ATOM 3161 C CA . LEU A 1 394 ? -23.677 -11.776 -12.207 1.00 54.16 394 LEU A CA 1
ATOM 3162 C C . LEU A 1 394 ? -24.663 -10.600 -12.280 1.00 54.16 394 LEU A C 1
ATOM 3164 O O . LEU A 1 394 ? -24.613 -9.702 -11.434 1.00 54.16 394 LEU A O 1
ATOM 3168 N N . PRO A 1 395 ? -25.582 -10.576 -13.263 1.00 46.53 395 PRO A N 1
ATOM 3169 C CA . PRO A 1 395 ? -26.622 -9.561 -13.328 1.00 46.53 395 PRO A CA 1
ATOM 3170 C C . PRO A 1 395 ? -27.551 -9.731 -12.122 1.00 46.53 395 PRO A C 1
ATOM 3172 O O . PRO A 1 395 ? -28.511 -10.498 -12.141 1.00 46.53 395 PRO A O 1
ATOM 3175 N N . THR A 1 396 ? -27.246 -9.036 -11.029 1.00 45.31 396 THR A N 1
ATOM 3176 C CA . THR A 1 396 ? -28.077 -9.051 -9.832 1.00 45.31 396 THR A CA 1
ATOM 3177 C C . THR A 1 396 ? -29.398 -8.352 -10.147 1.00 45.31 396 THR A C 1
ATOM 3179 O O . THR A 1 396 ? -29.457 -7.158 -10.448 1.00 45.31 396 THR A O 1
ATOM 3182 N N . LEU A 1 397 ? -30.499 -9.096 -10.013 1.00 41.03 397 LEU A N 1
ATOM 3183 C CA . LEU A 1 397 ? -31.884 -8.603 -10.085 1.00 41.03 397 LEU A CA 1
ATOM 3184 C C . LEU A 1 397 ? -32.208 -7.514 -9.034 1.00 41.03 397 LEU A C 1
ATOM 3186 O O . LEU A 1 397 ? -33.323 -7.000 -8.999 1.00 41.03 397 LEU A O 1
ATOM 3190 N N . ASN A 1 398 ? -31.237 -7.113 -8.205 1.00 41.22 398 ASN A N 1
ATOM 3191 C CA . ASN A 1 398 ? -31.368 -6.077 -7.183 1.00 41.22 398 ASN A CA 1
ATOM 3192 C C . ASN A 1 398 ? -30.855 -4.686 -7.598 1.00 41.22 398 ASN A C 1
ATOM 3194 O O . ASN A 1 398 ? -30.920 -3.755 -6.792 1.00 41.22 398 ASN A O 1
ATOM 3198 N N . LYS A 1 399 ? -30.447 -4.476 -8.860 1.00 39.66 399 LYS A N 1
ATOM 3199 C CA . LYS A 1 399 ? -30.254 -3.108 -9.391 1.00 39.66 399 LYS A CA 1
ATOM 3200 C C . LYS A 1 399 ? -31.550 -2.273 -9.395 1.00 39.66 399 LYS A C 1
ATOM 3202 O O . LYS A 1 399 ? -31.471 -1.051 -9.388 1.00 39.66 399 LYS A O 1
ATOM 3207 N N . ASN A 1 400 ? -32.720 -2.912 -9.290 1.00 33.41 400 ASN A N 1
ATOM 3208 C CA . ASN A 1 400 ? -34.029 -2.245 -9.299 1.00 33.41 400 ASN A CA 1
ATOM 3209 C C . ASN A 1 400 ? -34.580 -1.860 -7.913 1.00 33.41 400 ASN A C 1
ATOM 3211 O O . ASN A 1 400 ? -35.651 -1.265 -7.842 1.00 33.41 400 ASN A O 1
ATOM 3215 N N . ARG A 1 401 ? -33.883 -2.160 -6.804 1.00 31.67 401 ARG A N 1
ATOM 3216 C CA . ARG A 1 401 ? -34.313 -1.699 -5.464 1.00 31.67 401 ARG A CA 1
ATOM 3217 C C . ARG A 1 401 ? -33.651 -0.394 -5.024 1.00 31.67 401 ARG A C 1
ATOM 3219 O O . ARG A 1 401 ? -34.224 0.324 -4.215 1.00 31.67 401 ARG A O 1
ATOM 3226 N N . LYS A 1 402 ? -32.491 -0.046 -5.596 1.00 36.00 402 LYS A N 1
ATOM 3227 C CA . LYS A 1 402 ? -31.825 1.249 -5.353 1.00 36.00 402 LYS A CA 1
ATOM 3228 C C . LYS A 1 402 ? -32.469 2.421 -6.112 1.00 36.00 402 LYS A C 1
ATOM 3230 O O . LYS A 1 402 ? -32.145 3.563 -5.819 1.00 36.00 402 LYS A O 1
ATOM 3235 N N . SER A 1 403 ? -33.393 2.164 -7.043 1.00 35.12 403 SER A N 1
ATOM 3236 C CA . SER A 1 403 ? -34.118 3.200 -7.797 1.00 35.12 403 SER A CA 1
ATOM 3237 C C . SER A 1 403 ? -35.509 3.546 -7.244 1.00 35.12 403 SER A C 1
ATOM 3239 O O . SER A 1 403 ? -36.157 4.427 -7.795 1.00 35.12 403 SER A O 1
ATOM 3241 N N . LEU A 1 404 ? -35.973 2.900 -6.165 1.00 36.41 404 LEU A N 1
ATOM 3242 C CA . LEU A 1 404 ? -37.315 3.121 -5.590 1.00 36.41 404 LEU A CA 1
ATOM 3243 C C . LEU A 1 404 ? -37.308 3.655 -4.144 1.00 36.41 404 LEU A C 1
ATOM 3245 O O . LEU A 1 404 ? -38.347 3.665 -3.498 1.00 36.41 404 LEU A O 1
ATOM 3249 N N . ILE A 1 405 ? -36.161 4.128 -3.643 1.00 34.84 405 ILE A N 1
ATOM 3250 C CA . ILE A 1 405 ? -36.050 4.828 -2.340 1.00 34.84 405 ILE A CA 1
ATOM 3251 C C . ILE A 1 405 ? -35.534 6.267 -2.544 1.00 34.84 405 ILE A C 1
ATOM 3253 O O . ILE A 1 405 ? -34.918 6.860 -1.673 1.00 34.84 405 ILE A O 1
ATOM 3257 N N . ASN A 1 406 ? -35.774 6.835 -3.727 1.00 38.44 406 ASN A N 1
ATOM 3258 C CA . ASN A 1 406 ? -35.655 8.269 -3.966 1.00 38.44 406 ASN A CA 1
ATOM 3259 C C . ASN A 1 406 ? -37.013 8.777 -4.454 1.00 38.44 406 ASN A C 1
ATOM 3261 O O . ASN A 1 406 ? -37.215 8.913 -5.658 1.00 38.44 406 ASN A O 1
ATOM 3265 N N . TYR A 1 407 ? -37.931 8.985 -3.510 1.00 35.16 407 TYR A N 1
ATOM 3266 C CA . TYR A 1 407 ? -38.970 10.015 -3.545 1.00 35.16 407 TYR A CA 1
ATOM 3267 C C . TYR A 1 407 ? -39.294 10.433 -2.117 1.00 35.16 407 TYR A C 1
ATOM 3269 O O . TYR A 1 407 ? -39.486 9.520 -1.281 1.00 35.16 407 TYR A O 1
#

Nearest PDB structures (foldseek):
  2yv9-assembly1_A  TM=9.742E-01  e=1.010E-32  Caenorhabditis elegans
  2yv9-assembly1_B  TM=9.748E-01  e=4.629E-31  Caenorhabditis elegans
  2yv7-assembly1_A  TM=9.412E-01  e=9.021E-18  Drosophila melanogaster
  3tgz-assembly2_B  TM=8.317E-01  e=3.106E-11  Homo sapiens
  5lol-assembly1_A  TM=8.295E-01  e=1.545E-08  Arabidopsis thaliana

Organism: Meloidogyne javanica (NCBI:txid6303)

pLDDT: mean 79.88, std 22.42, range [26.89, 98.81]

Foldseek 3Di:
DDDPPPPPDDAFEKEWEAEAFPVQPFGFLDLLSLLLLLLVVLCVVVPRHHYHYHYGHLPDPVNCVVLVSQDDGKMDRVVVPDIDRDSVSSVVVSVVSCVVVVPQAADDDPLLCVLQVCLLVLLVQLLQQQCVVCVPPPARDAPDPDDDPSNVVSVVVNLVSLVSQLVCLVVVVALESPHVDHYSSLSNVLSSVQLSALCLVPPHVHHNDLQSLSSLSNNLSLLVRPSNVVSPGFSLSSNVVVCVVNVHDDDVVSVVDDGHDPSDGDPPRVNVVVVVVVCVVPVPDPDPPPSDDDDDDDDDDDDDPPPPVCVVVVVVVVVCVLCVVVLVVLQVLQVQLVVLLVVLVCPVPPDDPDPDNSVVSNVVSCVSNVSSVVVNVLVVCVVVVPPPRDPVPPPRPCVVVVVPPPD

Radius of gyration: 27.37 Å; Cα contacts (8 Å, |Δi|>4): 438; chains: 1; bounding box: 79×67×74 Å

Solvent-accessible surface area (backbone atoms only — not comparable to full-atom values): 23575 Å² total; per-residue (Å²): 139,80,86,79,77,79,74,78,76,75,61,55,56,40,38,40,35,28,44,24,25,94,83,49,68,45,56,24,61,48,61,66,32,34,21,55,44,22,52,50,37,54,39,34,75,77,61,64,36,42,76,46,80,43,57,36,48,79,85,38,69,69,50,30,65,76,50,77,62,62,58,64,40,31,40,35,29,68,96,72,74,42,73,30,58,47,68,73,50,41,52,52,53,52,50,52,48,26,66,74,70,73,45,82,38,79,83,91,51,73,67,58,51,69,53,52,72,53,46,64,58,31,43,53,52,22,51,52,43,44,51,61,73,33,61,92,52,97,61,58,55,74,81,57,97,81,64,57,69,69,36,50,52,29,44,49,54,32,52,51,38,54,49,51,46,16,49,52,38,55,77,64,71,40,66,36,91,86,30,86,57,69,35,54,68,45,31,54,44,50,57,50,52,50,50,51,46,56,42,20,54,76,63,50,56,36,74,81,62,63,82,41,39,45,41,52,50,39,53,50,42,42,61,70,33,64,40,47,60,75,47,53,43,31,52,58,34,43,51,47,53,53,31,60,77,66,73,47,90,77,64,71,67,62,76,70,49,80,84,47,67,90,71,75,76,71,87,84,32,64,51,62,58,53,52,54,51,51,56,67,72,54,75,81,67,96,61,100,71,73,89,73,80,85,87,87,76,83,95,73,87,83,90,80,74,72,73,62,56,50,56,56,51,48,51,56,46,46,60,44,58,75,44,38,66,58,53,5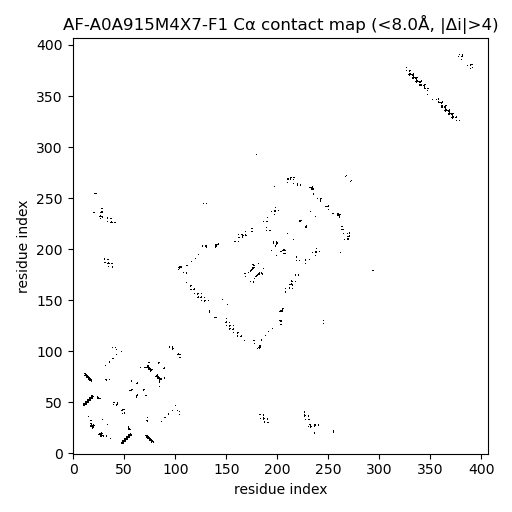4,48,24,50,51,33,25,51,53,9,48,50,32,35,52,49,18,50,49,58,68,73,42,98,62,100,60,96,66,68,29,68,58,37,35,55,55,9,49,67,33,23,53,60,10,48,51,50,48,52,48,50,51,38,33,75,68,66,42,90,92,45,59,79,85,78,50,89,60,87,61,72,68,60,77,70,72,78,77,128